Protein AF-0000000080281317 (afdb_homodimer)

Radius of gyration: 22.44 Å; Cα contacts (8 Å, |Δi|>4): 830; chains: 2; bounding box: 57×57×44 Å

Sequence (464 aa):
MNGKIGGVALVLAPLVWFAGLLSRHLVLKDFTPEQVAWFDEQPFAAPGQLAAYAANPGFVTAAYSLFLLGAVLSFVAFLALAKLVAAKAPALAVWGLILLVFGLFARLYFAGVDLTAFRLVDTLGVDQATKIVMDGYVDLSYGFWRIPVTASVGQFAGGLVLAIGTYRAGIFGTGRALMFLWPCTMWVGVLKESDLFGVLGAGAACLVLVPLGVRILRNRPPSDRGRRPLSWMNGKIGGVALVLAPLVWFAGLLSRHLVLKDFTPEQVAWFDEQPFAAPGQLAAYAANPGFVTAAYSLFLLGAVLSFVAFLALAKLVAAKAPALAVWGLILLVFGLFARLYFAGVDLTAFRLVDTLGVDQATKIVMDGYVDLSYGFWRIPVTASVGQFAGGLVLAIGTYRAGIFGTGRALMFLWPCTMWVGVLKESDLFGVLGAGAACLVLVPLGVRILRNRPPSDRGRRPLSW

Nearest PDB structures (foldseek):
  6r1j-assembly1_D-2  TM=1.567E-01  e=3.941E+00  Aeromonas hydrophila J-1
  7n6g-assembly1_3Q  TM=1.881E-01  e=9.204E+00  Chlamydomonas reinhardtii
  7a0g-assembly1_FFF  TM=1.651E-01  e=8.802E+00  Serratia marcescens
  6r1j-assembly1_D-2  TM=1.567E-01  e=3.769E+00  Aeromonas hydrophila J-1
  7n6g-assembly1_3Q  TM=1.881E-01  e=8.418E+00  Chlamydomonas reinhardtii

Organism: Amycolatopsis orientalis (NCBI:txid31958)

Structure (mmCIF, N/CA/C/O backbone):
data_AF-0000000080281317-model_v1
#
loop_
_entity.id
_entity.type
_entity.pdbx_description
1 polymer 'Uncharacterized protein'
#
loop_
_atom_site.group_PDB
_atom_site.id
_atom_site.type_symbol
_atom_site.label_atom_id
_atom_site.label_alt_id
_atom_site.label_comp_id
_atom_site.label_asym_id
_atom_site.label_entity_id
_atom_site.label_seq_id
_atom_site.pdbx_PDB_ins_code
_atom_site.Cartn_x
_atom_site.Cartn_y
_atom_site.Cartn_z
_atom_site.occupancy
_atom_site.B_iso_or_equiv
_atom_site.auth_seq_id
_atom_site.auth_comp_id
_atom_site.auth_asym_id
_atom_site.auth_atom_id
_atom_site.pdbx_PDB_model_num
ATOM 1 N N . MET A 1 1 ? -2.494 21.391 2.473 1 60.72 1 MET A N 1
ATOM 2 C CA . MET A 1 1 ? -3.229 20.812 1.352 1 60.72 1 MET A CA 1
ATOM 3 C C . MET A 1 1 ? -4.367 21.734 0.916 1 60.72 1 MET A C 1
ATOM 5 O O . MET A 1 1 ? -5.051 22.328 1.755 1 60.72 1 MET A O 1
ATOM 9 N N . ASN A 1 2 ? -4.371 22 -0.434 1 70.81 2 ASN A N 1
ATOM 10 C CA . ASN A 1 2 ? -5.457 22.781 -1.007 1 70.81 2 ASN A CA 1
ATOM 11 C C . ASN A 1 2 ? -6.82 22.188 -0.66 1 70.81 2 ASN A C 1
ATOM 13 O O . ASN A 1 2 ? -7.02 20.984 -0.757 1 70.81 2 ASN A O 1
ATOM 17 N N . GLY A 1 3 ? -7.582 22.953 -0.035 1 79.38 3 GLY A N 1
ATOM 18 C CA . GLY A 1 3 ? -8.922 22.562 0.379 1 79.38 3 GLY A CA 1
ATOM 19 C C . GLY A 1 3 ? -9.719 21.891 -0.719 1 79.38 3 GLY A C 1
ATOM 20 O O . GLY A 1 3 ? -10.508 20.984 -0.447 1 79.38 3 GLY A O 1
ATOM 21 N N . LYS A 1 4 ? -9.391 22.156 -1.9 1 89 4 LYS A N 1
ATOM 22 C CA . LYS A 1 4 ? -10.141 21.578 -3.018 1 89 4 LYS A CA 1
ATOM 23 C C . LYS A 1 4 ? -9.781 20.109 -3.236 1 89 4 LYS A C 1
ATOM 25 O O . LYS A 1 4 ? -10.656 19.281 -3.445 1 89 4 LYS A O 1
ATOM 30 N N . ILE A 1 5 ? -8.539 19.781 -3.094 1 90.81 5 ILE A N 1
ATOM 31 C CA . ILE A 1 5 ? -8.094 18.406 -3.309 1 90.81 5 ILE A CA 1
ATOM 32 C C . ILE A 1 5 ? -8.625 17.516 -2.188 1 90.81 5 ILE A C 1
ATOM 34 O O . ILE A 1 5 ? -9.094 16.406 -2.441 1 90.81 5 ILE A O 1
ATOM 38 N N . GLY A 1 6 ? -8.492 18.047 -1.014 1 93.88 6 GLY A N 1
ATOM 39 C CA . GLY A 1 6 ? -9.023 17.297 0.117 1 93.88 6 GLY A CA 1
ATOM 40 C C . GLY A 1 6 ? -10.523 17.047 0.019 1 93.88 6 GLY A C 1
ATOM 41 O O . GLY A 1 6 ? -10.992 15.953 0.297 1 93.88 6 GLY A O 1
ATOM 42 N N . GLY A 1 7 ? -11.25 18.094 -0.382 1 95.31 7 GLY A N 1
ATOM 43 C CA . GLY A 1 7 ? -12.688 17.953 -0.551 1 95.31 7 GLY A CA 1
ATOM 44 C C . GLY A 1 7 ? -13.07 16.953 -1.624 1 95.31 7 GLY A C 1
ATOM 45 O O . GLY A 1 7 ? -13.969 16.141 -1.42 1 95.31 7 GLY A O 1
ATOM 46 N N . VAL A 1 8 ? -12.398 16.984 -2.73 1 96.69 8 VAL A N 1
ATOM 47 C CA . VAL A 1 8 ? -12.664 16.047 -3.83 1 96.69 8 VAL A CA 1
ATOM 48 C C . VAL A 1 8 ? -12.383 14.625 -3.381 1 96.69 8 VAL A C 1
ATOM 50 O O . VAL A 1 8 ? -13.156 13.711 -3.686 1 96.69 8 VAL A O 1
ATOM 53 N N . ALA A 1 9 ? -11.281 14.477 -2.705 1 97.69 9 ALA A N 1
ATOM 54 C CA . ALA A 1 9 ? -10.922 13.141 -2.24 1 97.69 9 ALA A CA 1
ATOM 55 C C . ALA A 1 9 ? -11.961 12.594 -1.264 1 97.69 9 ALA A C 1
ATOM 57 O O . ALA A 1 9 ? -12.289 11.406 -1.301 1 97.69 9 ALA A O 1
ATOM 58 N N . LEU A 1 10 ? -12.469 13.445 -0.411 1 97.81 10 LEU A N 1
ATOM 59 C CA . LEU A 1 10 ? -13.453 13.039 0.583 1 97.81 10 LEU A CA 1
ATOM 60 C C . LEU A 1 10 ? -14.766 12.648 -0.084 1 97.81 10 LEU A C 1
ATOM 62 O O . LEU A 1 10 ? -15.562 11.898 0.489 1 97.81 10 LEU A O 1
ATOM 66 N N . VAL A 1 11 ? -14.969 13.102 -1.251 1 98 11 VAL A N 1
ATOM 67 C CA . VAL A 1 11 ? -16.188 12.766 -1.989 1 98 11 VAL A CA 1
ATOM 68 C C . VAL A 1 11 ? -15.938 11.516 -2.84 1 98 11 VAL A C 1
ATOM 70 O O . VAL A 1 11 ? -16.672 10.539 -2.74 1 98 11 VAL A O 1
ATOM 73 N N . LEU A 1 12 ? -14.867 11.531 -3.572 1 98.44 12 LEU A N 1
ATOM 74 C CA . LEU A 1 12 ? -14.633 10.523 -4.602 1 98.44 12 LEU A CA 1
ATOM 75 C C . LEU A 1 12 ? -14.188 9.203 -3.979 1 98.44 12 LEU A C 1
ATOM 77 O O . LEU A 1 12 ? -14.602 8.133 -4.426 1 98.44 12 LEU A O 1
ATOM 81 N N . ALA A 1 13 ? -13.328 9.258 -2.975 1 98.38 13 ALA A N 1
ATOM 82 C CA . ALA A 1 13 ? -12.719 8.047 -2.43 1 98.38 13 ALA A CA 1
ATOM 83 C C . ALA A 1 13 ? -13.781 7.102 -1.878 1 98.38 13 ALA A C 1
ATOM 85 O O . ALA A 1 13 ? -13.844 5.934 -2.271 1 98.38 13 ALA A O 1
ATOM 86 N N . PRO A 1 14 ? -14.672 7.562 -0.938 1 98.12 14 PRO A N 1
ATOM 87 C CA . PRO A 1 14 ? -15.672 6.629 -0.409 1 98.12 14 PRO A CA 1
ATOM 88 C C . PRO A 1 14 ? -16.656 6.152 -1.473 1 98.12 14 PRO A C 1
ATOM 90 O O . PRO A 1 14 ? -17.125 5.012 -1.425 1 98.12 14 PRO A O 1
ATOM 93 N N . LEU A 1 15 ? -16.984 6.949 -2.475 1 98.44 15 LEU A N 1
ATOM 94 C CA . LEU A 1 15 ? -17.922 6.555 -3.523 1 98.44 15 LEU A CA 1
ATOM 95 C C . LEU A 1 15 ? -17.328 5.461 -4.398 1 98.44 15 LEU A C 1
ATOM 97 O O . LEU A 1 15 ? -18 4.473 -4.715 1 98.44 15 LEU A O 1
ATOM 101 N N . VAL A 1 16 ? -16.094 5.672 -4.773 1 98.25 16 VAL A N 1
ATOM 102 C CA . VAL A 1 16 ? -15.422 4.68 -5.605 1 98.25 16 VAL A CA 1
ATOM 103 C C . VAL A 1 16 ? -15.242 3.381 -4.82 1 98.25 16 VAL A C 1
ATOM 105 O O . VAL A 1 16 ? -15.438 2.291 -5.363 1 98.25 16 VAL A O 1
ATOM 108 N N . TRP A 1 17 ? -14.875 3.52 -3.584 1 97.25 17 TRP A N 1
ATOM 109 C CA . TRP A 1 17 ? -14.703 2.338 -2.746 1 97.25 17 TRP A CA 1
ATOM 110 C C . TRP A 1 17 ? -16.016 1.596 -2.568 1 97.25 17 TRP A C 1
ATOM 112 O O . TRP A 1 17 ? -16.062 0.364 -2.611 1 97.25 17 TRP A O 1
ATOM 122 N N . PHE A 1 18 ? -17.094 2.324 -2.383 1 97.94 18 PHE A N 1
ATOM 123 C CA . PHE A 1 18 ? -18.422 1.738 -2.268 1 97.94 18 PHE A CA 1
ATOM 124 C C . PHE A 1 18 ? -18.812 1.011 -3.551 1 97.94 18 PHE A C 1
ATOM 126 O O . PHE A 1 18 ? -19.312 -0.113 -3.504 1 97.94 18 PHE A O 1
ATOM 133 N N . ALA A 1 19 ? -18.594 1.621 -4.645 1 97.88 19 ALA A N 1
ATOM 134 C CA . ALA A 1 19 ? -18.891 0.998 -5.934 1 97.88 19 ALA A CA 1
ATOM 135 C C . ALA A 1 19 ? -18.094 -0.294 -6.109 1 97.88 19 ALA A C 1
ATOM 137 O O . ALA A 1 19 ? -18.609 -1.278 -6.645 1 97.88 19 ALA A O 1
ATOM 138 N N . GLY A 1 20 ? -16.812 -0.245 -5.676 1 97.31 20 GLY A N 1
ATOM 139 C CA . GLY A 1 20 ? -16 -1.443 -5.742 1 97.31 20 GLY A CA 1
ATOM 140 C C . GLY A 1 20 ? -16.531 -2.576 -4.883 1 97.31 20 GLY A C 1
ATOM 141 O O . GLY A 1 20 ? -16.656 -3.709 -5.352 1 97.31 20 GLY A O 1
ATOM 142 N N . LEU A 1 21 ? -16.875 -2.281 -3.668 1 96.75 21 LEU A N 1
ATOM 143 C CA . LEU A 1 21 ? -17.375 -3.295 -2.752 1 96.75 21 LEU A CA 1
ATOM 144 C C . LEU A 1 21 ? -18.719 -3.84 -3.234 1 96.75 21 LEU A C 1
ATOM 146 O O . LEU A 1 21 ? -18.984 -5.043 -3.131 1 96.75 21 LEU A O 1
ATOM 150 N N . LEU A 1 22 ? -19.547 -2.926 -3.719 1 96.56 22 LEU A N 1
ATOM 151 C CA . LEU A 1 22 ? -20.828 -3.352 -4.254 1 96.56 22 LEU A CA 1
ATOM 152 C C . LEU A 1 22 ? -20.641 -4.281 -5.449 1 96.56 22 LEU A C 1
ATOM 154 O O . LEU A 1 22 ? -21.297 -5.324 -5.535 1 96.56 22 LEU A O 1
ATOM 158 N N . SER A 1 23 ? -19.812 -3.889 -6.387 1 96.94 23 SER A N 1
ATOM 159 C CA . SER A 1 23 ? -19.531 -4.727 -7.551 1 96.94 23 SER A CA 1
ATOM 160 C C . SER A 1 23 ? -18.969 -6.082 -7.133 1 96.94 23 SER A C 1
ATOM 162 O O . SER A 1 23 ? -19.344 -7.113 -7.695 1 96.94 23 SER A O 1
ATOM 164 N N . ARG A 1 24 ? -18.094 -6.074 -6.152 1 95.75 24 ARG A N 1
ATOM 165 C CA . ARG A 1 24 ? -17.5 -7.32 -5.66 1 95.75 24 ARG A CA 1
ATOM 166 C C . ARG A 1 24 ? -18.578 -8.203 -5.016 1 95.75 24 ARG A C 1
ATOM 168 O O . ARG A 1 24 ? -18.5 -9.43 -5.102 1 95.75 24 ARG A O 1
ATOM 175 N N . HIS A 1 25 ? -19.5 -7.574 -4.352 1 94.31 25 HIS A N 1
ATOM 176 C CA . HIS A 1 25 ? -20.594 -8.32 -3.736 1 94.31 25 HIS A CA 1
ATOM 177 C C . HIS A 1 25 ? -21.453 -9 -4.793 1 94.31 25 HIS A C 1
ATOM 179 O O . HIS A 1 25 ? -22.031 -10.062 -4.543 1 94.31 25 HIS A O 1
ATOM 185 N N . LEU A 1 26 ? -21.469 -8.453 -5.945 1 94.5 26 LEU A N 1
ATOM 186 C CA . LEU A 1 26 ? -22.359 -8.914 -7.004 1 94.5 26 LEU A CA 1
ATOM 187 C C . LEU A 1 26 ? -21.641 -9.906 -7.918 1 94.5 26 LEU A C 1
ATOM 189 O O . LEU A 1 26 ? -22.219 -10.352 -8.914 1 94.5 26 LEU A O 1
ATOM 193 N N . VAL A 1 27 ? -20.469 -10.312 -7.59 1 93.06 27 VAL A N 1
ATOM 194 C CA . VAL A 1 27 ? -19.719 -11.133 -8.523 1 93.06 27 VAL A CA 1
ATOM 195 C C . VAL A 1 27 ? -20.328 -12.531 -8.602 1 93.06 27 VAL A C 1
ATOM 197 O O . VAL A 1 27 ? -20.141 -13.25 -9.586 1 93.06 27 VAL A O 1
ATOM 200 N N . LEU A 1 28 ? -21.109 -12.922 -7.594 1 90.25 28 LEU A N 1
ATOM 201 C CA . LEU A 1 28 ? -21.703 -14.258 -7.586 1 90.25 28 LEU A CA 1
ATOM 202 C C . LEU A 1 28 ? -23.156 -14.211 -8.062 1 90.25 28 LEU A C 1
ATOM 204 O O . LEU A 1 28 ? -23.891 -15.188 -7.91 1 90.25 28 LEU A O 1
ATOM 208 N N . LYS A 1 29 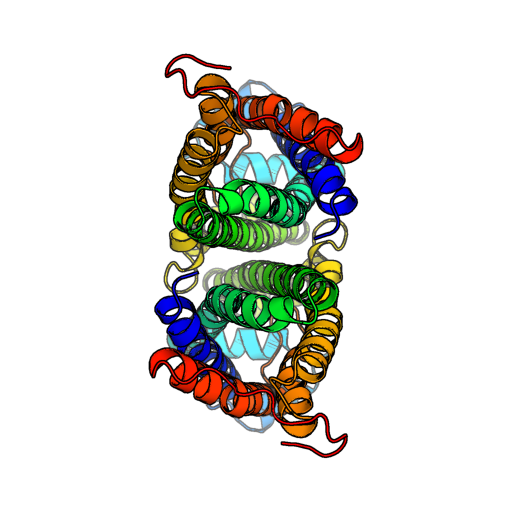? -23.547 -13.148 -8.656 1 88.69 29 LYS A N 1
ATOM 209 C CA . LYS A 1 29 ? -24.938 -12.93 -9.023 1 88.69 29 LYS A CA 1
ATOM 210 C C . LYS A 1 29 ? -25.406 -13.945 -10.055 1 88.69 29 LYS A C 1
ATOM 212 O O . LYS A 1 29 ? -26.594 -14.281 -10.117 1 88.69 29 LYS A O 1
ATOM 217 N N . ASP A 1 30 ? -24.469 -14.484 -10.875 1 88.31 30 ASP A N 1
ATOM 218 C CA . ASP A 1 30 ? -24.844 -15.359 -11.984 1 88.31 30 ASP A CA 1
ATOM 219 C C . ASP A 1 30 ? -24.797 -16.828 -11.555 1 88.31 30 ASP A C 1
ATOM 221 O O . ASP A 1 30 ? -25.109 -17.719 -12.352 1 88.31 30 ASP A O 1
ATOM 225 N N . PHE A 1 31 ? -24.484 -17.109 -10.328 1 91.94 31 PHE A N 1
ATOM 226 C CA . PHE A 1 31 ? -24.438 -18.469 -9.82 1 91.94 31 PHE A CA 1
ATOM 227 C C . PHE A 1 31 ? -25.75 -18.859 -9.164 1 91.94 31 PHE A C 1
ATOM 229 O O . PHE A 1 31 ? -26.484 -17.984 -8.672 1 91.94 31 PHE A O 1
ATOM 236 N N . THR A 1 32 ? -26.125 -20.141 -9.203 1 92.38 32 THR A N 1
ATOM 237 C CA . THR A 1 32 ? -27.344 -20.625 -8.578 1 92.38 32 THR A CA 1
ATOM 238 C C . THR A 1 32 ? -27.234 -20.562 -7.059 1 92.38 32 THR A C 1
ATOM 240 O O . THR A 1 32 ? -26.141 -20.547 -6.504 1 92.38 32 THR A O 1
ATOM 243 N N . PRO A 1 33 ? -28.344 -20.484 -6.395 1 91.94 33 PRO A N 1
ATOM 244 C CA . PRO A 1 33 ? -28.312 -20.453 -4.93 1 91.94 33 PRO A CA 1
ATOM 245 C C . PRO A 1 33 ? -27.609 -21.656 -4.32 1 91.94 33 PRO A C 1
ATOM 247 O O . PRO A 1 33 ? -26.969 -21.547 -3.271 1 91.94 33 PRO A O 1
ATOM 250 N N . GLU A 1 34 ? -27.719 -22.75 -5 1 90.69 34 GLU A N 1
ATOM 251 C CA . GLU A 1 34 ? -27.047 -23.953 -4.52 1 90.69 34 GLU A CA 1
ATOM 252 C C . GLU A 1 34 ? -25.531 -23.828 -4.605 1 90.69 34 GLU A C 1
ATOM 254 O O . GLU A 1 34 ? -24.812 -24.234 -3.689 1 90.69 34 GLU A O 1
ATOM 259 N N . GLN A 1 35 ? -25.094 -23.266 -5.625 1 90.44 35 GLN A N 1
ATOM 260 C CA . GLN A 1 35 ? -23.672 -23.047 -5.809 1 90.44 35 GLN A CA 1
ATOM 261 C C . GLN A 1 35 ? -23.125 -22.047 -4.797 1 90.44 35 GLN A C 1
ATOM 263 O O . GLN A 1 35 ? -22.062 -22.266 -4.211 1 90.44 35 GLN A O 1
ATOM 268 N N . VAL A 1 36 ? -23.844 -21.016 -4.656 1 89.62 36 VAL A N 1
ATOM 269 C CA . VAL A 1 36 ? -23.438 -19.984 -3.707 1 89.62 36 VAL A CA 1
ATOM 270 C C . VAL A 1 36 ? -23.406 -20.562 -2.295 1 89.62 36 VAL A C 1
ATOM 272 O O . VAL A 1 36 ? -22.5 -20.266 -1.518 1 89.62 36 VAL A O 1
ATOM 275 N N . ALA A 1 37 ? -24.359 -21.375 -1.956 1 88.44 37 ALA A N 1
ATOM 276 C CA . ALA A 1 37 ? -24.391 -22.047 -0.657 1 88.44 37 ALA A CA 1
ATOM 277 C C . ALA A 1 37 ? -23.156 -22.938 -0.471 1 88.44 37 ALA A C 1
ATOM 279 O O . ALA A 1 37 ? -22.609 -23.031 0.631 1 88.44 37 ALA A O 1
ATOM 280 N N . TRP A 1 38 ? -22.859 -23.578 -1.517 1 88.19 38 TRP A N 1
ATOM 281 C CA . TRP A 1 38 ? -21.672 -24.422 -1.469 1 88.19 38 TRP A CA 1
ATOM 282 C C . TRP A 1 38 ? -20.406 -23.594 -1.218 1 88.19 38 TRP A C 1
ATOM 284 O O . TRP A 1 38 ? -19.547 -23.984 -0.438 1 88.19 38 TRP A O 1
ATOM 294 N N . PHE A 1 39 ? -20.297 -22.5 -1.896 1 87.56 39 PHE A N 1
ATOM 295 C CA . PHE A 1 39 ? -19.172 -21.609 -1.692 1 87.56 39 PHE A CA 1
ATOM 296 C C . PHE A 1 39 ? -19.094 -21.141 -0.245 1 87.56 39 PHE A C 1
ATOM 298 O O . PHE A 1 39 ? -18.016 -21.047 0.336 1 87.56 39 PHE A O 1
ATOM 305 N N . ASP A 1 40 ? -20.234 -20.875 0.345 1 85 40 ASP A N 1
ATOM 306 C CA . ASP A 1 40 ? -20.312 -20.344 1.702 1 85 40 ASP A CA 1
ATOM 307 C C . ASP A 1 40 ? -19.891 -21.391 2.729 1 85 40 ASP A C 1
ATOM 309 O O . ASP A 1 40 ? -19.516 -21.047 3.85 1 85 40 ASP A O 1
ATOM 313 N N . GLU A 1 41 ? -19.953 -22.625 2.377 1 84.5 41 GLU A N 1
ATOM 314 C CA . GLU A 1 41 ? -19.594 -23.703 3.283 1 84.5 41 GLU A CA 1
ATOM 315 C C . GLU A 1 41 ? -18.094 -23.953 3.281 1 84.5 41 GLU A C 1
ATOM 317 O O . GLU A 1 41 ? -17.562 -24.641 4.164 1 84.5 41 GLU A O 1
ATOM 322 N N . GLN A 1 42 ? -17.453 -23.344 2.352 1 83.94 42 GLN A N 1
ATOM 323 C CA . GLN A 1 42 ? -16 -23.516 2.287 1 83.94 42 GLN A CA 1
ATOM 324 C C . GLN A 1 42 ? -15.305 -22.688 3.373 1 83.94 42 GLN A C 1
ATOM 326 O O . GLN A 1 42 ? -15.828 -21.672 3.82 1 83.94 42 GLN A O 1
ATOM 331 N N . PRO A 1 43 ? -14.195 -23.156 3.848 1 78.69 43 PRO A N 1
ATOM 332 C CA . PRO A 1 43 ? -13.484 -22.469 4.934 1 78.69 43 PRO A CA 1
ATOM 333 C C . PRO A 1 43 ? -13.07 -21.047 4.555 1 78.69 43 PRO A C 1
ATOM 335 O O . PRO A 1 43 ? -12.938 -20.188 5.43 1 78.69 43 PRO A O 1
ATOM 338 N N . PHE A 1 44 ? -12.844 -20.891 3.311 1 83.94 44 PHE A N 1
ATOM 339 C CA . PHE A 1 44 ? -12.469 -19.562 2.836 1 83.94 44 PHE A CA 1
ATOM 340 C C . PHE A 1 44 ? -13.281 -19.172 1.604 1 83.94 44 PHE A C 1
ATOM 342 O O . PHE A 1 44 ? -13.852 -20.047 0.936 1 83.94 44 PHE A O 1
ATOM 349 N N . ALA A 1 45 ? -13.266 -17.891 1.345 1 84.94 45 ALA A N 1
ATOM 350 C CA . ALA A 1 45 ? -14.07 -17.359 0.245 1 84.94 45 ALA A CA 1
ATOM 351 C C . ALA A 1 45 ? -13.367 -17.562 -1.095 1 84.94 45 ALA A C 1
ATOM 353 O O . ALA A 1 45 ? -13.945 -17.281 -2.15 1 84.94 45 ALA A O 1
ATOM 354 N N . ALA A 1 46 ? -12.203 -18.125 -1.094 1 87.5 46 ALA A N 1
ATOM 355 C CA . ALA A 1 46 ? -11.344 -18.188 -2.275 1 87.5 46 ALA A CA 1
ATOM 356 C C . ALA A 1 46 ? -12.008 -19 -3.391 1 87.5 46 ALA A C 1
ATOM 358 O O . ALA A 1 46 ? -12.039 -18.562 -4.543 1 87.5 46 ALA A O 1
ATOM 359 N N . PRO A 1 47 ? -12.664 -20.125 -3.113 1 90.12 47 PRO A N 1
ATOM 360 C CA . PRO A 1 47 ? -13.281 -20.891 -4.199 1 90.12 47 PRO A CA 1
ATOM 361 C C . PRO A 1 47 ? -14.383 -20.125 -4.922 1 90.12 47 PRO A C 1
ATOM 363 O O . PRO A 1 47 ? -14.453 -20.141 -6.152 1 90.12 47 PRO A O 1
ATOM 366 N N . GLY A 1 48 ? -15.188 -19.453 -4.184 1 91.69 48 GLY A N 1
ATOM 367 C CA . GLY A 1 48 ? -16.25 -18.656 -4.785 1 91.69 48 GLY A CA 1
ATOM 368 C C . GLY A 1 48 ? -15.727 -17.5 -5.629 1 91.69 48 GLY A C 1
ATOM 369 O O . GLY A 1 48 ? -16.25 -17.25 -6.719 1 91.69 48 GLY A O 1
ATOM 370 N N . GLN A 1 49 ? -14.711 -16.828 -5.152 1 93.62 49 GLN A N 1
ATOM 371 C CA . GLN A 1 49 ? -14.148 -15.695 -5.875 1 93.62 49 GLN A CA 1
ATOM 372 C C . GLN A 1 49 ? -13.445 -16.141 -7.148 1 93.62 49 GLN A C 1
ATOM 374 O O . GLN A 1 49 ? -13.523 -15.484 -8.188 1 93.62 49 GLN A O 1
ATOM 379 N N . LEU A 1 50 ? -12.758 -17.25 -7.082 1 95.25 50 LEU A N 1
ATOM 380 C CA . LEU A 1 50 ? -12.055 -17.766 -8.25 1 95.25 50 LEU A CA 1
ATOM 381 C C . LEU A 1 50 ? -13.039 -18.297 -9.281 1 95.25 50 LEU A C 1
ATOM 383 O O . LEU A 1 50 ? -12.828 -18.125 -10.492 1 95.25 50 LEU A O 1
ATOM 387 N N . ALA A 1 51 ? -14.117 -18.938 -8.844 1 95.19 51 ALA A N 1
ATOM 388 C CA . ALA A 1 51 ? -15.164 -19.391 -9.758 1 95.19 51 ALA A CA 1
ATOM 389 C C . ALA A 1 51 ? -15.828 -18.203 -10.461 1 95.19 51 ALA A C 1
ATOM 391 O O . ALA A 1 51 ? -16.141 -18.281 -11.648 1 95.19 51 ALA A O 1
ATOM 392 N N . ALA A 1 52 ? -16.078 -17.172 -9.688 1 95.12 52 ALA A N 1
ATOM 393 C CA . ALA A 1 52 ? -16.656 -15.969 -10.266 1 95.12 52 ALA A CA 1
ATOM 394 C C . ALA A 1 52 ? -15.766 -15.391 -11.359 1 95.12 52 ALA A C 1
ATOM 396 O O . ALA A 1 52 ? -16.25 -14.953 -12.398 1 95.12 52 ALA A O 1
ATOM 397 N N . TYR A 1 53 ? -14.477 -15.391 -11.086 1 95.62 53 TYR A N 1
ATOM 398 C CA . TYR A 1 53 ? -13.539 -14.883 -12.078 1 95.62 53 TYR A CA 1
ATOM 399 C C . TYR A 1 53 ? -13.547 -15.75 -13.328 1 95.62 53 TYR A C 1
ATOM 401 O O . TYR A 1 53 ? -13.5 -15.242 -14.453 1 95.62 53 TYR A O 1
ATOM 409 N N . ALA A 1 54 ? -13.602 -17 -13.148 1 95.75 54 ALA A N 1
ATOM 410 C CA . ALA A 1 54 ? -13.641 -17.906 -14.289 1 95.75 54 ALA A CA 1
ATOM 411 C C . ALA A 1 54 ? -14.891 -17.672 -15.141 1 95.75 54 ALA A C 1
ATOM 413 O O . ALA A 1 54 ? -14.828 -17.766 -16.375 1 95.75 54 ALA A O 1
ATOM 414 N N . ALA A 1 55 ? -15.961 -17.391 -14.492 1 94.81 55 ALA A N 1
ATOM 415 C CA . ALA A 1 55 ? -17.25 -17.219 -15.18 1 94.81 55 ALA A CA 1
ATOM 416 C C . ALA A 1 55 ? -17.297 -15.867 -15.898 1 94.81 55 ALA A C 1
ATOM 418 O O . ALA A 1 55 ? -17.828 -15.773 -17.016 1 94.81 55 ALA A O 1
ATOM 419 N N . ASN A 1 56 ? -16.828 -14.789 -15.281 1 95.75 56 ASN A N 1
ATOM 420 C CA . ASN A 1 56 ? -16.859 -13.438 -15.836 1 95.75 56 ASN A CA 1
ATOM 421 C C . ASN A 1 56 ? -15.625 -12.641 -15.461 1 95.75 56 ASN A C 1
ATOM 423 O O . ASN A 1 56 ? -15.695 -11.719 -14.648 1 95.75 56 ASN A O 1
ATOM 427 N N . PRO A 1 57 ? -14.5 -12.93 -16.109 1 94.69 57 PRO A N 1
ATOM 428 C CA . PRO A 1 57 ? -13.234 -12.281 -15.75 1 94.69 57 PRO A CA 1
ATOM 429 C C . PRO A 1 57 ? -13.297 -10.758 -15.867 1 94.69 57 PRO A C 1
ATOM 431 O O . PRO A 1 57 ? -12.695 -10.055 -15.055 1 94.69 57 PRO A O 1
ATOM 434 N N . GLY A 1 58 ? -14.008 -10.273 -16.875 1 94.75 58 GLY A N 1
ATOM 435 C CA . GLY A 1 58 ? -14.109 -8.836 -17.062 1 94.75 58 GLY A CA 1
ATOM 436 C C . GLY A 1 58 ? -14.766 -8.125 -15.898 1 94.75 58 GLY A C 1
ATOM 437 O O . GLY A 1 58 ? -14.234 -7.137 -15.391 1 94.75 58 GLY A O 1
ATOM 438 N N . PHE A 1 59 ? -15.922 -8.625 -15.477 1 96.19 59 PHE A N 1
ATOM 439 C CA . PHE A 1 59 ? -16.672 -8.008 -14.391 1 96.19 59 PHE A CA 1
ATOM 440 C C . PHE A 1 59 ? -15.891 -8.094 -13.078 1 96.19 59 PHE A C 1
ATOM 442 O O . PHE A 1 59 ? -15.812 -7.121 -12.328 1 96.19 59 PHE A O 1
ATOM 449 N N . VAL A 1 60 ? -15.312 -9.273 -12.805 1 95.75 60 VAL A N 1
ATOM 450 C CA . VAL A 1 60 ? -14.562 -9.461 -11.57 1 95.75 60 VAL A CA 1
ATOM 451 C C . VAL A 1 60 ? -13.352 -8.539 -11.555 1 95.75 60 VAL A C 1
ATOM 453 O O . VAL A 1 60 ? -13.062 -7.891 -10.539 1 95.75 60 VAL A O 1
ATOM 456 N N . THR A 1 61 ? -12.664 -8.445 -12.672 1 95.25 61 THR A N 1
ATOM 457 C CA . THR A 1 61 ? -11.516 -7.551 -12.766 1 95.25 61 THR A CA 1
ATOM 458 C C . THR A 1 61 ? -11.93 -6.102 -12.539 1 95.25 61 THR A C 1
ATOM 460 O O . THR A 1 61 ? -11.242 -5.355 -11.836 1 95.25 61 THR A O 1
ATOM 463 N N . ALA A 1 62 ? -13.008 -5.699 -13.102 1 96.38 62 ALA A N 1
ATOM 464 C CA . ALA A 1 62 ? -13.508 -4.344 -12.906 1 96.38 62 ALA A CA 1
ATOM 465 C C . ALA A 1 62 ? -13.852 -4.094 -11.438 1 96.38 62 ALA A C 1
ATOM 467 O O . ALA A 1 62 ? -13.539 -3.031 -10.891 1 96.38 62 ALA A O 1
ATOM 468 N N . ALA A 1 63 ? -14.492 -5.051 -10.828 1 96.69 63 ALA A N 1
ATOM 469 C CA . ALA A 1 63 ? -14.898 -4.926 -9.43 1 96.69 63 ALA A CA 1
ATOM 470 C C . ALA A 1 63 ? -13.688 -4.762 -8.516 1 96.69 63 ALA A C 1
ATOM 472 O O . ALA A 1 63 ? -13.656 -3.857 -7.676 1 96.69 63 ALA A O 1
ATOM 473 N N . TYR A 1 64 ? -12.68 -5.625 -8.719 1 96.56 64 TYR A N 1
ATOM 474 C CA . TYR A 1 64 ? -11.477 -5.57 -7.891 1 96.56 64 TYR A CA 1
ATOM 475 C C . TYR A 1 64 ? -10.672 -4.312 -8.188 1 96.56 64 TYR A C 1
ATOM 477 O O . TYR A 1 64 ? -10.031 -3.75 -7.297 1 96.56 64 TYR A O 1
ATOM 485 N N . SER A 1 65 ? -10.727 -3.84 -9.477 1 97 65 SER A N 1
ATOM 486 C CA . SER A 1 65 ? -10.023 -2.619 -9.844 1 97 65 SER A CA 1
ATOM 487 C C . SER A 1 65 ? -10.648 -1.396 -9.18 1 97 65 SER A C 1
ATOM 489 O O . SER A 1 65 ? -9.93 -0.522 -8.688 1 97 65 SER A O 1
ATOM 491 N N . LEU A 1 66 ? -11.93 -1.353 -9.172 1 96.75 66 LEU A N 1
ATOM 492 C CA . LEU A 1 66 ? -12.625 -0.249 -8.523 1 96.75 66 LEU A CA 1
ATOM 493 C C . LEU A 1 66 ? -12.352 -0.24 -7.023 1 96.75 66 LEU A C 1
ATOM 495 O O . LEU A 1 66 ? -12.133 0.821 -6.434 1 96.75 66 LEU A O 1
ATOM 499 N N . PHE A 1 67 ? -12.398 -1.397 -6.457 1 96.88 67 PHE A N 1
ATOM 500 C CA . PHE A 1 67 ? -12.102 -1.549 -5.039 1 96.88 67 PHE A CA 1
ATOM 501 C C . PHE A 1 67 ? -10.695 -1.049 -4.723 1 96.88 67 PHE A C 1
ATOM 503 O O . PHE A 1 67 ? -10.5 -0.311 -3.756 1 96.88 67 PHE A O 1
ATOM 510 N N . LEU A 1 68 ? -9.766 -1.436 -5.543 1 96.88 68 LEU A N 1
ATOM 511 C CA . LEU A 1 68 ? -8.375 -1.035 -5.371 1 96.88 68 LEU A CA 1
ATOM 512 C C . LEU A 1 68 ? -8.211 0.47 -5.559 1 96.88 68 LEU A C 1
ATOM 514 O O . LEU A 1 68 ? -7.496 1.122 -4.797 1 96.88 68 LEU A O 1
ATOM 518 N N . LEU A 1 69 ? -8.844 1.027 -6.562 1 97.31 69 LEU A N 1
ATOM 519 C CA . LEU A 1 69 ? -8.797 2.465 -6.805 1 97.31 69 LEU A CA 1
ATOM 520 C C . LEU A 1 69 ? -9.359 3.234 -5.613 1 97.31 69 LEU A C 1
ATOM 522 O O . LEU A 1 69 ? -8.805 4.266 -5.219 1 97.31 69 LEU A O 1
ATOM 526 N N . GLY A 1 70 ? -10.438 2.734 -5.102 1 97.44 70 GLY A N 1
ATOM 527 C CA . GLY A 1 70 ? -11 3.342 -3.906 1 97.44 70 GLY A CA 1
ATOM 528 C C . GLY A 1 70 ? -10.039 3.348 -2.73 1 97.44 70 GLY A C 1
ATOM 529 O O . GLY A 1 70 ? -9.961 4.332 -1.992 1 97.44 70 GLY A O 1
ATOM 530 N N . ALA A 1 71 ? -9.336 2.256 -2.549 1 96.5 71 ALA A N 1
ATOM 531 C CA . ALA A 1 71 ? -8.344 2.164 -1.477 1 96.5 71 ALA A CA 1
ATOM 532 C C . ALA A 1 71 ? -7.234 3.191 -1.666 1 96.5 71 ALA A C 1
ATOM 534 O O . ALA A 1 71 ? -6.836 3.869 -0.715 1 96.5 71 ALA A O 1
ATOM 535 N N . VAL A 1 72 ? -6.742 3.354 -2.877 1 97.44 72 VAL A N 1
ATOM 536 C CA . VAL A 1 72 ? -5.668 4.285 -3.195 1 97.44 72 VAL A CA 1
ATOM 537 C C . VAL A 1 72 ? -6.133 5.719 -2.943 1 97.44 72 VAL A C 1
ATOM 539 O O . VAL A 1 72 ? -5.426 6.504 -2.309 1 97.44 72 VAL A O 1
ATOM 542 N N . LEU A 1 73 ? -7.336 6.035 -3.354 1 97.44 73 LEU A N 1
ATOM 543 C CA . LEU A 1 73 ? -7.887 7.379 -3.186 1 97.44 73 LEU A CA 1
ATOM 544 C C . LEU A 1 73 ? -8.172 7.668 -1.715 1 97.44 73 LEU A C 1
ATOM 546 O O . LEU A 1 73 ? -8.148 8.82 -1.29 1 97.44 73 LEU A O 1
ATOM 550 N N . SER A 1 74 ? -8.43 6.594 -1.001 1 98 74 SER A N 1
ATOM 551 C CA . SER A 1 74 ? -8.766 6.754 0.41 1 98 74 SER A CA 1
ATOM 552 C C . SER A 1 74 ? -7.613 7.383 1.187 1 98 74 SER A C 1
ATOM 554 O O . SER A 1 74 ? -7.836 8.07 2.188 1 98 74 SER A O 1
ATOM 556 N N . PHE A 1 75 ? -6.434 7.203 0.758 1 98.25 75 PHE A N 1
ATOM 557 C CA . PHE A 1 75 ? -5.301 7.824 1.438 1 98.25 75 PHE A CA 1
ATOM 558 C C . PHE A 1 75 ? -5.441 9.344 1.449 1 98.25 75 PHE A C 1
ATOM 560 O O . PHE A 1 75 ? -5.281 9.977 2.492 1 98.25 75 PHE A O 1
ATOM 567 N N . VAL A 1 76 ? -5.75 9.891 0.282 1 97.81 76 VAL A N 1
ATOM 568 C CA . VAL A 1 76 ? -5.871 11.344 0.174 1 97.81 76 VAL A CA 1
ATOM 569 C C . VAL A 1 76 ? -7.035 11.828 1.036 1 97.81 76 VAL A C 1
ATOM 571 O O . VAL A 1 76 ? -6.949 12.883 1.668 1 97.81 76 VAL A O 1
ATOM 574 N N . ALA A 1 77 ? -8.055 11.055 1.06 1 98.06 77 ALA A N 1
ATOM 575 C CA . ALA A 1 77 ? -9.195 11.391 1.901 1 98.06 77 ALA A CA 1
ATOM 576 C C . ALA A 1 77 ? -8.82 11.359 3.379 1 98.06 77 ALA A C 1
ATOM 578 O O . ALA A 1 77 ? -9.195 12.25 4.145 1 98.06 77 ALA A O 1
ATOM 579 N N . PHE A 1 78 ? -8.102 10.305 3.803 1 97.94 78 PHE A N 1
ATOM 580 C CA . PHE A 1 78 ? -7.664 10.188 5.188 1 97.94 78 PHE A CA 1
ATOM 581 C C . PHE A 1 78 ? -6.723 11.328 5.559 1 97.94 78 PHE A C 1
ATOM 583 O O . PHE A 1 78 ? -6.766 11.836 6.68 1 97.94 78 PHE A O 1
ATOM 590 N N . LEU A 1 79 ? -5.891 11.672 4.582 1 96.81 79 LEU A N 1
ATOM 591 C CA . LEU A 1 79 ? -4.984 12.789 4.801 1 96.81 79 LEU A CA 1
ATOM 592 C C . LEU A 1 79 ? -5.762 14.086 5.031 1 96.81 79 LEU A C 1
ATOM 594 O O . LEU A 1 79 ? -5.43 14.859 5.93 1 96.81 79 LEU A O 1
ATOM 598 N N . ALA A 1 80 ? -6.75 14.32 4.246 1 96.25 80 ALA A N 1
ATOM 599 C CA . ALA A 1 80 ? -7.59 15.508 4.383 1 96.25 80 ALA A CA 1
ATOM 600 C C . ALA A 1 80 ? -8.305 15.516 5.73 1 96.25 80 ALA A C 1
ATOM 602 O O . ALA A 1 80 ? -8.352 16.547 6.406 1 96.25 80 ALA A O 1
ATOM 603 N N . LEU A 1 81 ? -8.836 14.398 6.066 1 96.62 81 LEU A N 1
ATOM 604 C CA . LEU A 1 81 ? -9.547 14.289 7.332 1 96.62 81 LEU A CA 1
ATOM 605 C C . LEU A 1 81 ? -8.602 14.508 8.508 1 96.62 81 LEU A C 1
ATOM 607 O O . LEU A 1 81 ? -8.945 15.195 9.469 1 96.62 81 LEU A O 1
ATOM 611 N N . ALA A 1 82 ? -7.469 13.852 8.438 1 96.69 82 ALA A N 1
ATOM 612 C CA . ALA A 1 82 ? -6.473 13.992 9.492 1 96.69 82 ALA A CA 1
ATOM 613 C C . ALA A 1 82 ? -6.055 15.453 9.664 1 96.69 82 ALA A C 1
ATOM 615 O O . ALA A 1 82 ? -5.832 15.914 10.781 1 96.69 82 ALA A O 1
ATOM 616 N N . LYS A 1 83 ? -5.93 16.125 8.539 1 94.62 83 LYS A N 1
ATOM 617 C CA . LYS A 1 83 ? -5.566 17.547 8.594 1 94.62 83 LYS A CA 1
ATOM 618 C C . LYS A 1 83 ? -6.617 18.344 9.359 1 94.62 83 LYS A C 1
ATOM 620 O O . LYS A 1 83 ? -6.277 19.219 10.148 1 94.62 83 LYS A O 1
ATOM 625 N N . LEU A 1 84 ? -7.848 18.078 9.117 1 93.81 84 LEU A N 1
ATOM 626 C CA . LEU A 1 84 ? -8.938 18.75 9.812 1 93.81 84 LEU A CA 1
ATOM 627 C C . LEU A 1 84 ? -8.891 18.453 11.312 1 93.81 84 LEU A C 1
ATOM 629 O O . LEU A 1 84 ? -9.047 19.344 12.133 1 93.81 84 LEU A O 1
ATOM 633 N N . VAL A 1 85 ? -8.68 17.234 11.609 1 95.88 85 VAL A N 1
ATOM 634 C CA . VAL A 1 85 ? -8.68 16.766 12.992 1 95.88 85 VAL A CA 1
ATOM 635 C C . VAL A 1 85 ? -7.473 17.359 13.727 1 95.88 85 VAL A C 1
ATOM 637 O O . VAL A 1 85 ? -7.551 17.656 14.922 1 95.88 85 VAL A O 1
ATOM 640 N N . ALA A 1 86 ? -6.371 17.531 13.023 1 94.62 86 ALA A N 1
ATOM 641 C CA . ALA A 1 86 ? -5.102 17.938 13.609 1 94.62 86 ALA A CA 1
ATOM 642 C C . ALA A 1 86 ? -5.211 19.328 14.234 1 94.62 86 ALA A C 1
ATOM 644 O O . ALA A 1 86 ? -4.422 19.688 15.117 1 94.62 86 ALA A O 1
ATOM 645 N N . ALA A 1 87 ? -6.164 20.141 13.828 1 91.88 87 ALA A N 1
ATOM 646 C CA . ALA A 1 87 ? -6.348 21.484 14.367 1 91.88 87 ALA A CA 1
ATOM 647 C C . ALA A 1 87 ? -6.637 21.438 15.867 1 91.88 87 ALA A C 1
ATOM 649 O O . ALA A 1 87 ? -6.207 22.328 16.609 1 91.88 87 ALA A O 1
ATOM 650 N N . LYS A 1 88 ? -7.301 20.391 16.328 1 94.06 88 LYS A N 1
ATOM 651 C CA . LYS A 1 88 ? -7.695 20.312 17.734 1 94.06 88 LYS A CA 1
ATOM 652 C C . LYS A 1 88 ? -7.098 19.094 18.406 1 94.06 88 LYS A C 1
ATOM 654 O O . LYS A 1 88 ? -6.891 19.078 19.625 1 94.06 88 LYS A O 1
ATOM 659 N N . ALA A 1 89 ? -6.902 18.109 17.641 1 95.81 89 ALA A N 1
ATOM 660 C CA . ALA A 1 89 ? -6.371 16.859 18.172 1 95.81 89 ALA A CA 1
ATOM 661 C C . ALA A 1 89 ? -5.242 16.328 17.297 1 95.81 89 ALA A C 1
ATOM 663 O O . ALA A 1 89 ? -5.371 15.266 16.672 1 95.81 89 ALA A O 1
ATOM 664 N N . PRO A 1 90 ? -4.121 16.922 17.375 1 94.94 90 PRO A N 1
ATOM 665 C CA . PRO A 1 90 ? -3.039 16.609 16.453 1 94.94 90 PRO A CA 1
ATOM 666 C C . PRO A 1 90 ? -2.496 15.188 16.625 1 94.94 90 PRO A C 1
ATOM 668 O O . PRO A 1 90 ? -2.193 14.508 15.641 1 94.94 90 PRO A O 1
ATOM 671 N N . ALA A 1 91 ? -2.373 14.719 17.859 1 95.38 91 ALA A N 1
ATOM 672 C CA . ALA A 1 91 ? -1.834 13.383 18.109 1 95.38 91 ALA A CA 1
ATOM 673 C C . ALA A 1 91 ? -2.75 12.312 17.531 1 95.38 91 ALA A C 1
ATOM 675 O O . ALA A 1 91 ? -2.285 11.375 16.859 1 95.38 91 ALA A O 1
ATOM 676 N N . LEU A 1 92 ? -4.055 12.453 17.734 1 97.06 92 LEU A N 1
ATOM 677 C CA . LEU A 1 92 ? -5.016 11.492 17.219 1 97.06 92 LEU A CA 1
ATOM 678 C C . LEU A 1 92 ? -5.039 11.508 15.695 1 97.06 92 LEU A C 1
ATOM 680 O O . LEU A 1 92 ? -5.203 10.469 15.062 1 97.06 92 LEU A O 1
ATOM 684 N N . ALA A 1 93 ? -4.855 12.688 15.141 1 97 93 ALA A N 1
ATOM 685 C CA . ALA A 1 93 ? -4.84 12.836 13.688 1 97 93 ALA A CA 1
ATOM 686 C C . ALA A 1 93 ? -3.668 12.078 13.07 1 97 93 ALA A C 1
ATOM 688 O O . ALA A 1 93 ? -3.852 11.297 12.141 1 97 93 ALA A O 1
ATOM 689 N N . VAL A 1 94 ? -2.502 12.234 13.641 1 95.94 94 VAL A N 1
ATOM 690 C CA . VAL A 1 94 ? -1.291 11.656 13.062 1 95.94 94 VAL A CA 1
ATOM 691 C C . VAL A 1 94 ? -1.305 10.141 13.25 1 95.94 94 VAL A C 1
ATOM 693 O O . VAL A 1 94 ? -1.033 9.391 12.305 1 95.94 94 VAL A O 1
ATOM 696 N N . TRP A 1 95 ? -1.664 9.688 14.43 1 96.44 95 TRP A N 1
ATOM 697 C CA . TRP A 1 95 ? -1.689 8.25 14.695 1 96.44 95 TRP A CA 1
ATOM 698 C C . TRP A 1 95 ? -2.789 7.566 13.891 1 96.44 95 TRP A C 1
ATOM 700 O O . TRP A 1 95 ? -2.596 6.465 13.375 1 96.44 95 TRP A O 1
ATOM 710 N N . GLY A 1 96 ? -3.92 8.211 13.875 1 97.88 96 GLY A N 1
ATOM 711 C CA . GLY A 1 96 ? -4.988 7.668 13.047 1 97.88 96 GLY A CA 1
ATOM 712 C C . GLY A 1 96 ? -4.594 7.516 11.586 1 97.88 96 GLY A C 1
ATOM 713 O O . GLY A 1 96 ? -4.852 6.48 10.977 1 97.88 96 GLY A O 1
ATOM 714 N N . LEU A 1 97 ? -3.928 8.547 11.07 1 97.62 97 LEU A N 1
ATOM 715 C CA . LEU A 1 97 ? -3.504 8.516 9.672 1 97.62 97 LEU A CA 1
ATOM 716 C C . LEU A 1 97 ? -2.482 7.41 9.438 1 97.62 97 LEU A C 1
ATOM 718 O O . LEU A 1 97 ? -2.617 6.629 8.492 1 97.62 97 LEU A O 1
ATOM 722 N N . ILE A 1 98 ? -1.47 7.312 10.297 1 97.62 98 ILE A N 1
ATOM 723 C CA . ILE A 1 98 ? -0.401 6.332 10.141 1 97.62 98 ILE A CA 1
ATOM 724 C C . ILE A 1 98 ? -0.989 4.922 10.148 1 97.62 98 ILE A C 1
ATOM 726 O O . ILE A 1 98 ? -0.707 4.125 9.25 1 97.62 98 ILE A O 1
ATOM 730 N N . LEU A 1 99 ? -1.834 4.664 11.055 1 97.69 99 LEU A N 1
ATOM 731 C CA . LEU A 1 99 ? -2.396 3.328 11.203 1 97.69 99 LEU A CA 1
ATOM 732 C C . LEU A 1 99 ? -3.32 2.994 10.039 1 97.69 99 LEU A C 1
ATOM 734 O O . LEU A 1 99 ? -3.289 1.878 9.516 1 97.69 99 LEU A O 1
ATOM 738 N N . LEU A 1 100 ? -4.098 3.951 9.617 1 98.06 100 LEU A N 1
ATOM 739 C CA . LEU A 1 100 ? -4.996 3.707 8.492 1 98.06 100 LEU A CA 1
ATOM 740 C C . LEU A 1 100 ? -4.203 3.434 7.215 1 98.06 100 LEU A C 1
ATOM 742 O O . LEU A 1 100 ? -4.598 2.594 6.402 1 98.06 100 LEU A O 1
ATOM 746 N N . VAL A 1 101 ? -3.096 4.125 7.031 1 98.12 101 VAL A N 1
ATOM 747 C CA . VAL A 1 101 ? -2.275 3.91 5.844 1 98.12 101 VAL A CA 1
ATOM 748 C C . VAL A 1 101 ? -1.65 2.518 5.891 1 98.12 101 VAL A C 1
ATOM 750 O O . VAL A 1 101 ? -1.532 1.849 4.859 1 98.12 101 VAL A O 1
ATOM 753 N N . PHE A 1 102 ? -1.272 2.068 7.066 1 97.69 102 PHE A N 1
ATOM 754 C CA . PHE A 1 102 ? -0.804 0.694 7.195 1 97.69 102 PHE A CA 1
ATOM 755 C C . PHE A 1 102 ? -1.876 -0.289 6.738 1 97.69 102 PHE A C 1
ATOM 757 O O . PHE A 1 102 ? -1.577 -1.265 6.047 1 97.69 102 PHE A O 1
ATOM 764 N N . GLY A 1 103 ? -3.072 -0.016 7.145 1 97.44 103 GLY A N 1
ATOM 765 C CA . GLY A 1 103 ? -4.168 -0.845 6.664 1 97.44 103 GLY A CA 1
ATOM 766 C C . GLY A 1 103 ? -4.289 -0.848 5.152 1 97.44 103 GLY A C 1
ATOM 767 O O . GLY A 1 103 ? -4.566 -1.887 4.547 1 97.44 103 GLY A O 1
ATOM 768 N N . LEU A 1 104 ? -4.098 0.302 4.547 1 97.69 104 LEU A N 1
ATOM 769 C CA . LEU A 1 104 ? -4.156 0.4 3.092 1 97.69 104 LEU A CA 1
ATOM 770 C C . LEU A 1 104 ? -3.014 -0.376 2.447 1 97.69 104 LEU A C 1
ATOM 772 O O . LEU A 1 104 ? -3.18 -0.96 1.375 1 97.69 104 LEU A O 1
ATOM 776 N N . PHE A 1 105 ? -1.834 -0.358 3.062 1 97.5 105 PHE A N 1
ATOM 777 C CA . PHE A 1 105 ? -0.71 -1.146 2.568 1 97.5 105 PHE A CA 1
ATOM 778 C C . PHE A 1 105 ? -1.079 -2.621 2.484 1 97.5 105 PHE A C 1
ATOM 780 O O . PHE A 1 105 ? -0.774 -3.287 1.491 1 97.5 105 PHE A O 1
ATOM 787 N N . ALA A 1 106 ? -1.716 -3.043 3.514 1 96.06 106 ALA A N 1
ATOM 788 C CA . ALA A 1 106 ? -2.139 -4.441 3.529 1 96.06 106 ALA A CA 1
ATOM 789 C C . ALA A 1 106 ? -3.096 -4.738 2.377 1 96.06 106 ALA A C 1
ATOM 791 O O . ALA A 1 106 ? -2.992 -5.781 1.727 1 96.06 106 ALA A O 1
ATOM 792 N N . ARG A 1 107 ? -3.994 -3.846 2.162 1 95.38 107 ARG A N 1
ATOM 793 C CA . ARG A 1 107 ? -4.969 -4.043 1.094 1 95.38 107 ARG A CA 1
ATOM 794 C C . ARG A 1 107 ? -4.281 -4.133 -0.264 1 95.38 107 ARG A C 1
ATOM 796 O O . ARG A 1 107 ? -4.684 -4.926 -1.118 1 95.38 107 ARG A O 1
ATOM 803 N N . LEU A 1 108 ? -3.291 -3.297 -0.473 1 95.56 108 LEU A N 1
ATOM 804 C CA . LEU A 1 108 ? -2.566 -3.334 -1.738 1 95.56 108 LEU A CA 1
ATOM 805 C C . LEU A 1 108 ? -1.796 -4.645 -1.886 1 95.56 108 LEU A C 1
ATOM 807 O O . LEU A 1 108 ? -1.746 -5.219 -2.975 1 95.56 108 LEU A O 1
ATOM 811 N N . TYR A 1 109 ? -1.227 -5.078 -0.805 1 95.88 109 TYR A N 1
ATOM 812 C CA . TYR A 1 109 ? -0.553 -6.375 -0.815 1 95.88 109 TYR A CA 1
ATOM 813 C C . TYR A 1 109 ? -1.513 -7.484 -1.229 1 95.88 109 TYR A C 1
ATOM 815 O O . TYR A 1 109 ? -1.192 -8.297 -2.1 1 95.88 109 TYR A O 1
ATOM 823 N N . PHE A 1 110 ? -2.662 -7.555 -0.64 1 95.75 110 PHE A N 1
ATOM 824 C CA . PHE A 1 110 ? -3.627 -8.609 -0.922 1 95.75 110 PHE A CA 1
ATOM 825 C C . PHE A 1 110 ? -4.156 -8.492 -2.348 1 95.75 110 PHE A C 1
ATOM 827 O O . PHE A 1 110 ? -4.453 -9.508 -2.988 1 95.75 110 PHE A O 1
ATOM 834 N N . ALA A 1 111 ? -4.223 -7.273 -2.805 1 95.12 111 ALA A N 1
ATOM 835 C CA . ALA A 1 111 ? -4.625 -7.086 -4.195 1 95.12 111 ALA A CA 1
ATOM 836 C C . ALA A 1 111 ? -3.648 -7.777 -5.145 1 95.12 111 ALA A C 1
ATOM 838 O O . ALA A 1 111 ? -4.055 -8.328 -6.172 1 95.12 111 ALA A O 1
ATOM 839 N N . GLY A 1 112 ? -2.373 -7.699 -4.812 1 95.25 112 GLY A N 1
ATOM 840 C CA . GLY A 1 112 ? -1.387 -8.398 -5.621 1 95.25 112 GLY A CA 1
ATOM 841 C C . GLY A 1 112 ? -1.562 -9.906 -5.602 1 95.25 112 GLY A C 1
ATOM 842 O O . GLY A 1 112 ? -1.451 -10.562 -6.637 1 95.25 112 GLY A O 1
ATOM 843 N N . VAL A 1 113 ? -1.882 -10.383 -4.438 1 94.75 113 VAL A N 1
ATOM 844 C CA . VAL A 1 113 ? -2.121 -11.812 -4.281 1 94.75 113 VAL A CA 1
ATOM 845 C C . VAL A 1 113 ? -3.367 -12.219 -5.062 1 94.75 113 VAL A C 1
ATOM 847 O O . VAL A 1 113 ? -3.355 -13.219 -5.785 1 94.75 113 VAL A O 1
ATOM 850 N N . ASP A 1 114 ? -4.414 -11.398 -4.957 1 95.69 114 ASP A N 1
ATOM 851 C CA . ASP A 1 114 ? -5.684 -11.688 -5.621 1 95.69 114 ASP A CA 1
ATOM 852 C C . ASP A 1 114 ? -5.512 -11.742 -7.137 1 95.69 114 ASP A C 1
ATOM 854 O O . ASP A 1 114 ? -6.008 -12.664 -7.789 1 95.69 114 ASP A O 1
ATOM 858 N N . LEU A 1 115 ? -4.824 -10.797 -7.652 1 95.06 115 LEU A N 1
ATOM 859 C CA . LEU A 1 115 ? -4.645 -10.758 -9.102 1 95.06 115 LEU A CA 1
ATOM 860 C C . LEU A 1 115 ? -3.861 -11.977 -9.586 1 95.06 115 LEU A C 1
ATOM 862 O O . LEU A 1 115 ? -4.16 -12.531 -10.641 1 95.06 115 LEU A O 1
ATOM 866 N N . THR A 1 116 ? -2.854 -12.344 -8.805 1 94.69 116 THR A N 1
ATOM 867 C CA . THR A 1 116 ? -2.055 -13.508 -9.18 1 94.69 116 THR A CA 1
ATOM 868 C C . THR A 1 116 ? -2.902 -14.773 -9.156 1 94.69 116 THR A C 1
ATOM 870 O O . THR A 1 116 ? -2.758 -15.641 -10.023 1 94.69 116 THR A O 1
ATOM 873 N N . ALA A 1 117 ? -3.754 -14.852 -8.188 1 94.75 117 ALA A N 1
ATOM 874 C CA . ALA A 1 117 ? -4.672 -15.992 -8.117 1 94.75 117 ALA A CA 1
ATOM 875 C C . ALA A 1 117 ? -5.59 -16.031 -9.328 1 94.75 117 ALA A C 1
ATOM 877 O O . ALA A 1 117 ? -5.848 -17.109 -9.883 1 94.75 117 ALA A O 1
ATOM 878 N N . PHE A 1 118 ? -6.098 -14.914 -9.75 1 95.38 118 PHE A N 1
ATOM 879 C CA . PHE A 1 118 ? -6.945 -14.836 -10.938 1 95.38 118 PHE A CA 1
ATOM 880 C C . PHE A 1 118 ? -6.176 -15.266 -12.18 1 95.38 118 PHE A C 1
ATOM 882 O O . PHE A 1 118 ? -6.711 -15.977 -13.031 1 95.38 118 PHE A O 1
ATOM 889 N N . ARG A 1 119 ? -4.93 -14.875 -12.195 1 92.69 119 ARG A N 1
ATOM 890 C CA . ARG A 1 119 ? -4.098 -15.242 -13.336 1 92.69 119 ARG A CA 1
ATOM 891 C C . ARG A 1 119 ? -3.869 -16.75 -13.383 1 92.69 119 ARG A C 1
ATOM 893 O O . ARG A 1 119 ? -3.756 -17.344 -14.461 1 92.69 119 ARG A O 1
ATOM 900 N N . LEU A 1 120 ? -3.785 -17.328 -12.258 1 94.44 120 LEU A N 1
ATOM 901 C CA . LEU A 1 120 ? -3.639 -18.781 -12.188 1 94.44 120 LEU A CA 1
ATOM 902 C C . LEU A 1 120 ? -4.855 -19.469 -12.797 1 94.44 120 LEU A C 1
ATOM 904 O O . LEU A 1 120 ? -4.727 -20.531 -13.406 1 94.44 120 LEU A O 1
ATOM 908 N N . VAL A 1 121 ? -6.008 -18.891 -12.609 1 95.25 121 VAL A N 1
ATOM 909 C CA . VAL A 1 121 ? -7.219 -19.438 -13.203 1 95.25 121 VAL A CA 1
ATOM 910 C C . VAL A 1 121 ? -7.105 -19.422 -14.727 1 95.25 121 VAL A C 1
ATOM 912 O O . VAL A 1 121 ? -7.477 -20.391 -15.398 1 95.25 121 VAL A O 1
ATOM 915 N N . ASP A 1 122 ? -6.555 -18.359 -15.281 1 93.62 122 ASP A N 1
ATOM 916 C CA . ASP A 1 122 ? -6.387 -18.219 -16.719 1 93.62 122 ASP A CA 1
ATOM 917 C C . ASP A 1 122 ? -5.406 -19.25 -17.266 1 93.62 122 ASP A C 1
ATOM 919 O O . ASP A 1 122 ? -5.559 -19.734 -18.391 1 93.62 122 ASP A O 1
ATOM 923 N N . THR A 1 123 ? -4.461 -19.641 -16.438 1 92.69 123 THR A N 1
ATOM 924 C CA . THR A 1 123 ? -3.354 -20.453 -16.922 1 92.69 123 THR A CA 1
ATOM 925 C C . THR A 1 123 ? -3.602 -21.938 -16.625 1 92.69 123 THR A C 1
ATOM 927 O O . THR A 1 123 ? -3.279 -22.797 -17.438 1 92.69 123 THR A O 1
ATOM 930 N N . LEU A 1 124 ? -4.203 -22.219 -15.492 1 94.56 124 LEU A N 1
ATOM 931 C CA . LEU A 1 124 ? -4.258 -23.609 -15.039 1 94.56 124 LEU A CA 1
ATOM 932 C C . LEU A 1 124 ? -5.695 -24.094 -14.977 1 94.56 124 LEU A C 1
ATOM 934 O O . LEU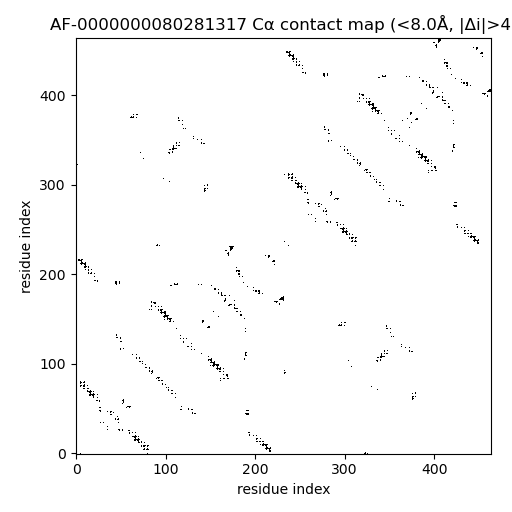 A 1 124 ? -5.941 -25.297 -14.789 1 94.56 124 LEU A O 1
ATOM 938 N N . GLY A 1 125 ? -6.648 -23.172 -15.133 1 95.25 125 GLY A N 1
ATOM 939 C CA . GLY A 1 125 ? -8.039 -23.516 -14.898 1 95.25 125 GLY A CA 1
ATOM 940 C C . GLY A 1 125 ? -8.477 -23.312 -13.461 1 95.25 125 GLY A C 1
ATOM 941 O O . GLY A 1 125 ? -7.645 -23.219 -12.562 1 95.25 125 GLY A O 1
ATOM 942 N N . VAL A 1 126 ? -9.75 -23.203 -13.242 1 95.44 126 VAL A N 1
ATOM 943 C CA . VAL A 1 126 ? -10.32 -22.812 -11.961 1 95.44 126 VAL A CA 1
ATOM 944 C C . VAL A 1 126 ? -10.039 -23.891 -10.914 1 95.44 126 VAL A C 1
ATOM 946 O O . VAL A 1 126 ? -9.695 -23.578 -9.773 1 95.44 126 VAL A O 1
ATOM 949 N N . ASP A 1 127 ? -10.094 -25.172 -11.234 1 95.31 127 ASP A N 1
ATOM 950 C CA . ASP A 1 127 ? -9.938 -26.266 -10.266 1 95.31 127 ASP A CA 1
ATOM 951 C C . ASP A 1 127 ? -8.516 -26.312 -9.719 1 95.31 127 ASP A C 1
ATOM 953 O O . ASP A 1 127 ? -8.312 -26.328 -8.5 1 95.31 127 ASP A O 1
ATOM 957 N N . GLN A 1 128 ? -7.551 -26.281 -10.57 1 94.69 128 GLN A N 1
ATOM 958 C CA . GLN A 1 128 ? -6.156 -26.344 -10.148 1 94.69 128 GLN A CA 1
ATOM 959 C C . GLN A 1 128 ? -5.75 -25.062 -9.43 1 94.69 128 GLN A C 1
ATOM 961 O O . GLN A 1 128 ? -5.023 -25.109 -8.43 1 94.69 128 GLN A O 1
ATOM 966 N N . ALA A 1 129 ? -6.195 -23.969 -9.953 1 95.12 129 ALA A N 1
ATOM 967 C CA . ALA A 1 129 ? -5.91 -22.688 -9.305 1 95.12 129 ALA A CA 1
ATOM 968 C C . ALA A 1 129 ? -6.449 -22.672 -7.883 1 95.12 129 ALA A C 1
ATOM 970 O O . ALA A 1 129 ? -5.762 -22.234 -6.957 1 95.12 129 ALA A O 1
ATOM 971 N N . THR A 1 130 ? -7.684 -23.141 -7.742 1 94.62 130 THR A N 1
ATOM 972 C CA . THR A 1 130 ? -8.312 -23.172 -6.426 1 94.62 130 THR A CA 1
ATOM 973 C C . THR A 1 130 ? -7.531 -24.062 -5.473 1 94.62 130 THR A C 1
ATOM 975 O O . THR A 1 130 ? -7.309 -23.703 -4.312 1 94.62 130 THR A O 1
ATOM 978 N N . LYS A 1 131 ? -7.105 -25.156 -5.906 1 94 131 LYS A N 1
ATOM 979 C CA . LYS A 1 131 ? -6.332 -26.078 -5.082 1 94 131 LYS A CA 1
ATOM 980 C C . LYS A 1 131 ? -5.027 -25.422 -4.613 1 94 131 LYS A C 1
ATOM 982 O O . LYS A 1 131 ? -4.684 -25.5 -3.434 1 94 131 LYS A O 1
ATOM 987 N N . ILE A 1 132 ? -4.363 -24.797 -5.504 1 92.12 132 ILE A N 1
ATOM 988 C CA . ILE A 1 132 ? -3.08 -24.172 -5.203 1 92.12 132 ILE A CA 1
ATOM 989 C C . ILE A 1 132 ? -3.275 -23.062 -4.176 1 92.12 132 ILE A C 1
ATOM 991 O O . ILE A 1 132 ? -2.533 -22.969 -3.197 1 92.12 132 ILE A O 1
ATOM 995 N N . VAL A 1 133 ? -4.289 -22.234 -4.418 1 92.69 133 VAL A N 1
ATOM 996 C CA . VAL A 1 133 ? -4.551 -21.094 -3.549 1 92.69 133 VAL A CA 1
ATOM 997 C C . VAL A 1 133 ? -4.973 -21.578 -2.166 1 92.69 133 VAL A C 1
ATOM 999 O O . VAL A 1 133 ? -4.5 -21.078 -1.147 1 92.69 133 VAL A O 1
ATOM 1002 N N . MET A 1 134 ? -5.77 -22.594 -2.092 1 91.44 134 MET A N 1
ATOM 1003 C CA . MET A 1 134 ? -6.27 -23.094 -0.814 1 91.44 134 MET A CA 1
ATOM 1004 C C . MET A 1 134 ? -5.16 -23.797 -0.037 1 91.44 134 MET A C 1
ATOM 1006 O O . MET A 1 134 ? -5.094 -23.703 1.188 1 91.44 134 MET A O 1
ATOM 1010 N N . ASP A 1 135 ? -4.273 -24.469 -0.739 1 89.25 135 ASP A N 1
ATOM 1011 C CA . ASP A 1 135 ? -3.16 -25.156 -0.093 1 89.25 135 ASP A CA 1
ATOM 1012 C C . ASP A 1 135 ? -2.186 -24.156 0.53 1 89.25 135 ASP A C 1
ATOM 1014 O O . ASP A 1 135 ? -1.54 -24.453 1.536 1 89.25 135 ASP A O 1
ATOM 1018 N N . GLY A 1 136 ? -2.078 -23.016 -0.049 1 87.44 136 GLY A N 1
ATOM 1019 C CA . GLY A 1 136 ? -1.143 -22.016 0.439 1 87.44 136 GLY A CA 1
ATOM 1020 C C . GLY A 1 136 ? -1.827 -20.812 1.042 1 87.44 136 GLY A C 1
ATOM 1021 O O . GLY A 1 136 ? -1.228 -19.734 1.142 1 87.44 136 GLY A O 1
ATOM 1022 N N . TYR A 1 137 ? -3.029 -20.953 1.395 1 85.69 137 TYR A N 1
ATOM 1023 C CA . TYR A 1 137 ? -3.848 -19.812 1.77 1 85.69 137 TYR A CA 1
ATOM 1024 C C . TYR A 1 137 ? -3.256 -19.094 2.977 1 85.69 137 TYR A C 1
ATOM 1026 O O . TYR A 1 137 ? -3.148 -17.859 2.982 1 85.69 137 TYR A O 1
ATOM 1034 N N . VAL A 1 138 ? -2.83 -19.828 3.984 1 83 138 VAL A N 1
ATOM 1035 C CA . VAL A 1 138 ? -2.309 -19.234 5.215 1 83 138 VAL A CA 1
ATOM 1036 C C . VAL A 1 138 ? -1.002 -18.5 4.926 1 83 138 VAL A C 1
ATOM 1038 O O . VAL A 1 138 ? -0.802 -17.375 5.379 1 83 138 VAL A O 1
ATOM 1041 N N . ASP A 1 139 ? -0.174 -19.047 4.141 1 84.5 139 ASP A N 1
ATOM 1042 C CA . ASP A 1 139 ? 1.098 -18.422 3.783 1 84.5 139 ASP A CA 1
ATOM 1043 C C . ASP A 1 139 ? 0.88 -17.172 2.943 1 84.5 139 ASP A C 1
ATOM 1045 O O . ASP A 1 139 ? 1.593 -16.172 3.107 1 84.5 139 ASP A O 1
ATOM 1049 N N . LEU A 1 140 ? -0.086 -17.297 2.096 1 85.69 140 LEU A N 1
ATOM 1050 C CA . LEU A 1 140 ? -0.413 -16.156 1.26 1 85.69 140 LEU A CA 1
ATOM 1051 C C . LEU A 1 140 ? -1.012 -15.023 2.096 1 85.69 140 LEU A C 1
ATOM 1053 O O . LEU A 1 140 ? -0.727 -13.852 1.855 1 85.69 140 LEU A O 1
ATOM 1057 N N . SER A 1 141 ? -1.757 -15.43 3.084 1 82.25 141 SER A N 1
ATOM 1058 C CA . SER A 1 141 ? -2.469 -14.461 3.91 1 82.25 141 SER A CA 1
ATOM 1059 C C . SER A 1 141 ? -1.539 -13.828 4.938 1 82.25 141 SER A C 1
ATOM 1061 O O . SER A 1 141 ? -1.668 -12.641 5.25 1 82.25 141 SER A O 1
ATOM 1063 N N . TYR A 1 142 ? -0.625 -14.562 5.387 1 80.88 142 TYR A N 1
ATOM 1064 C CA . TYR A 1 142 ? 0.201 -14.047 6.473 1 80.88 142 TYR A CA 1
ATOM 1065 C C . TYR A 1 142 ? 1.473 -13.406 5.934 1 80.88 142 TYR A C 1
ATOM 1067 O O . TYR A 1 142 ? 2.039 -12.508 6.566 1 80.88 142 TYR A O 1
ATOM 1075 N N . GLY A 1 143 ? 1.825 -13.75 4.715 1 70.81 143 GLY A N 1
ATOM 1076 C CA . GLY A 1 143 ? 2.783 -12.953 3.967 1 70.81 143 GLY A CA 1
ATOM 1077 C C . GLY A 1 143 ? 4.195 -13.039 4.516 1 70.81 143 GLY A C 1
ATOM 1078 O O . GLY A 1 143 ? 4.527 -13.984 5.234 1 70.81 143 GLY A O 1
ATOM 1079 N N . PHE A 1 144 ? 5.098 -12.172 4.133 1 82.31 144 PHE A N 1
ATOM 1080 C CA . PHE A 1 144 ? 6.488 -11.93 4.508 1 82.31 144 PHE A CA 1
ATOM 1081 C C . PHE A 1 144 ? 6.59 -11.539 5.98 1 82.31 144 PHE A C 1
ATOM 1083 O O . PHE A 1 144 ? 6.371 -10.383 6.34 1 82.31 144 PHE A O 1
ATOM 1090 N N . TRP A 1 145 ? 6.98 -12.508 6.902 1 82.56 145 TRP A N 1
ATOM 1091 C CA . TRP A 1 145 ? 7.152 -12.312 8.336 1 82.56 145 TRP A CA 1
ATOM 1092 C C . TRP A 1 145 ? 5.898 -11.695 8.953 1 82.56 145 TRP A C 1
ATOM 1094 O O . TRP A 1 145 ? 5.992 -10.836 9.836 1 82.56 145 TRP A O 1
ATOM 1104 N N . ARG A 1 146 ? 4.703 -11.891 8.344 1 88.88 146 ARG A N 1
ATOM 1105 C CA . ARG A 1 146 ? 3.396 -11.461 8.836 1 88.88 146 ARG A CA 1
ATOM 1106 C C . ARG A 1 146 ? 3.279 -9.938 8.812 1 88.88 146 ARG A C 1
ATOM 1108 O O . ARG A 1 146 ? 2.545 -9.359 9.609 1 88.88 146 ARG A O 1
ATOM 1115 N N . ILE A 1 147 ? 4.016 -9.305 7.93 1 92.44 147 ILE A N 1
ATOM 1116 C CA . ILE A 1 147 ? 4.02 -7.844 7.84 1 92.44 147 ILE A CA 1
ATOM 1117 C C . ILE A 1 147 ? 2.672 -7.355 7.316 1 92.44 147 ILE A C 1
ATOM 1119 O O . ILE A 1 147 ? 2.041 -6.488 7.93 1 92.44 147 ILE A O 1
ATOM 1123 N N . PRO A 1 148 ? 2.164 -7.941 6.262 1 91.62 148 PRO A N 1
ATOM 1124 C CA . PRO A 1 148 ? 0.901 -7.418 5.738 1 91.62 148 PRO A CA 1
ATOM 1125 C C . PRO A 1 148 ? -0.27 -7.633 6.695 1 91.62 148 PRO A C 1
ATOM 1127 O O . PRO A 1 148 ? -1.097 -6.734 6.875 1 91.62 148 PRO A O 1
ATOM 1130 N N . VAL A 1 149 ? -0.316 -8.781 7.387 1 91 149 VAL A N 1
ATOM 1131 C CA . VAL A 1 149 ? -1.416 -9.062 8.297 1 91 149 VAL A CA 1
ATOM 1132 C C . VAL A 1 149 ? -1.329 -8.148 9.516 1 91 149 VAL A C 1
ATOM 1134 O O . VAL A 1 149 ? -2.352 -7.676 10.023 1 91 149 VAL A O 1
ATOM 1137 N N . THR A 1 150 ? -0.13 -7.957 9.992 1 93.12 150 THR A N 1
ATOM 1138 C CA . THR A 1 150 ? 0.051 -7.023 11.102 1 93.12 150 THR A CA 1
ATOM 1139 C C . THR A 1 150 ? -0.354 -5.613 10.695 1 93.12 150 THR A C 1
ATOM 1141 O O . THR A 1 150 ? -0.996 -4.895 11.461 1 93.12 150 THR A O 1
ATOM 1144 N N . ALA A 1 151 ? 0.003 -5.23 9.484 1 94.06 151 ALA A N 1
ATOM 1145 C CA . ALA A 1 151 ? -0.36 -3.914 8.961 1 94.06 151 ALA A CA 1
ATOM 1146 C C . ALA A 1 151 ? -1.875 -3.77 8.844 1 94.06 151 ALA A C 1
ATOM 1148 O O . ALA A 1 151 ? -2.414 -2.672 9 1 94.06 151 ALA A O 1
ATOM 1149 N N . SER A 1 152 ? -2.561 -4.852 8.617 1 93.19 152 SER A N 1
ATOM 1150 C CA . SER A 1 152 ? -4.008 -4.812 8.438 1 93.19 152 SER A CA 1
ATOM 1151 C C . SER A 1 152 ? -4.711 -4.414 9.734 1 93.19 152 SER A C 1
ATOM 1153 O O . SER A 1 152 ? -5.809 -3.857 9.703 1 93.19 152 SER A O 1
ATOM 1155 N N . VAL A 1 153 ? -4.059 -4.684 10.875 1 93.44 153 VAL A N 1
ATOM 1156 C CA . VAL A 1 153 ? -4.605 -4.281 12.164 1 93.44 153 VAL A CA 1
ATOM 1157 C C . VAL A 1 153 ? -4.719 -2.76 12.227 1 93.44 153 VAL A C 1
ATOM 1159 O O . VAL A 1 153 ? -5.555 -2.223 12.961 1 93.44 153 VAL A O 1
ATOM 1162 N N . GLY A 1 154 ? -3.924 -2.117 11.445 1 95.81 154 GLY A N 1
ATOM 1163 C CA . GLY A 1 154 ? -3.939 -0.663 11.391 1 95.81 154 GLY A CA 1
ATOM 1164 C C . GLY A 1 154 ? -5.281 -0.096 10.969 1 95.81 154 GLY A C 1
ATOM 1165 O O . GLY A 1 154 ? -5.672 0.987 11.414 1 95.81 154 GLY A O 1
ATOM 1166 N N . GLN A 1 155 ? -5.961 -0.84 10.141 1 95.88 155 GLN A N 1
ATOM 1167 C CA . GLN A 1 155 ? -7.27 -0.372 9.711 1 95.88 155 GLN A CA 1
ATOM 1168 C C . GLN A 1 155 ? -8.227 -0.243 10.891 1 95.88 155 GLN A C 1
ATOM 1170 O O . GLN A 1 155 ? -8.961 0.743 11 1 95.88 155 GLN A O 1
ATOM 1175 N N . PHE A 1 156 ? -8.203 -1.179 11.82 1 96.06 156 PHE A N 1
ATOM 1176 C CA . PHE A 1 156 ? -9.094 -1.183 12.977 1 96.06 156 PHE A CA 1
ATOM 1177 C C . PHE A 1 156 ? -8.688 -0.104 13.977 1 96.06 156 PHE A C 1
ATOM 1179 O O . PHE A 1 156 ? -9.5 0.747 14.344 1 96.06 156 PHE A O 1
ATOM 1186 N N . ALA A 1 157 ? -7.438 -0.209 14.312 1 97.19 157 ALA A N 1
ATOM 1187 C CA . ALA A 1 157 ? -6.918 0.729 15.305 1 97.19 157 ALA A CA 1
ATOM 1188 C C . ALA A 1 157 ? -6.945 2.16 14.773 1 97.19 157 ALA A C 1
ATOM 1190 O O . ALA A 1 157 ? -7.309 3.09 15.5 1 97.19 157 ALA A O 1
ATOM 1191 N N . GLY A 1 158 ? -6.555 2.33 13.508 1 97.81 158 GLY A N 1
ATOM 1192 C CA . GLY A 1 158 ? -6.527 3.658 12.922 1 97.81 158 GLY A CA 1
ATOM 1193 C C . GLY A 1 158 ? -7.91 4.258 12.742 1 97.81 158 GLY A C 1
ATOM 1194 O O . GLY A 1 158 ? -8.102 5.457 12.961 1 97.81 158 GLY A O 1
ATOM 1195 N N . GLY A 1 159 ? -8.844 3.402 12.266 1 97.69 159 GLY A N 1
ATOM 1196 C CA . GLY A 1 159 ? -10.219 3.867 12.188 1 97.69 159 GLY A CA 1
ATOM 1197 C C . GLY A 1 159 ? -10.758 4.359 13.516 1 97.69 159 GLY A C 1
ATOM 1198 O O . GLY A 1 159 ? -11.383 5.422 13.586 1 97.69 159 GLY A O 1
ATOM 1199 N N . LEU A 1 160 ? -10.453 3.617 14.555 1 97.62 160 LEU A N 1
ATOM 1200 C CA . LEU A 1 160 ? -10.922 3.979 15.891 1 97.62 160 LEU A CA 1
ATOM 1201 C C . LEU A 1 160 ? -10.273 5.277 16.359 1 97.62 160 LEU A C 1
ATOM 1203 O O . LEU A 1 160 ? -10.953 6.176 16.859 1 97.62 160 LEU A O 1
ATOM 1207 N N . VAL A 1 161 ? -9 5.387 16.203 1 98.06 161 VAL A N 1
ATOM 1208 C CA . VAL A 1 161 ? -8.234 6.555 16.656 1 98.06 161 VAL A CA 1
ATOM 1209 C C . VAL A 1 161 ? -8.727 7.801 15.922 1 98.06 161 VAL A C 1
ATOM 1211 O O . VAL A 1 161 ? -8.938 8.844 16.531 1 98.06 161 VAL A O 1
ATOM 1214 N N . LEU A 1 162 ? -8.898 7.688 14.633 1 97.56 162 LEU A N 1
ATOM 1215 C CA . LEU A 1 162 ? -9.328 8.844 13.859 1 97.56 162 LEU A CA 1
ATOM 1216 C C . LEU A 1 162 ? -10.781 9.195 14.156 1 97.56 162 LEU A C 1
ATOM 1218 O O . LEU A 1 162 ? -11.156 10.367 14.164 1 97.56 162 LEU A O 1
ATOM 1222 N N . ALA A 1 163 ? -11.586 8.156 14.375 1 97.56 163 ALA A N 1
ATOM 1223 C CA . ALA A 1 163 ? -12.969 8.414 14.758 1 97.56 163 ALA A CA 1
ATOM 1224 C C . ALA A 1 163 ? -13.039 9.203 16.062 1 97.56 163 ALA A C 1
ATOM 1226 O O . ALA A 1 163 ? -13.797 10.172 16.172 1 97.56 163 ALA A O 1
ATOM 1227 N N . ILE A 1 164 ? -12.258 8.789 17.031 1 97.5 164 ILE A N 1
ATOM 1228 C CA . ILE A 1 164 ? -12.195 9.516 18.297 1 97.5 164 ILE A CA 1
ATOM 1229 C C . ILE A 1 164 ? -11.703 10.938 18.047 1 97.5 164 ILE A C 1
ATOM 1231 O O . ILE A 1 164 ? -12.227 11.891 18.625 1 97.5 164 ILE A O 1
ATOM 1235 N N . GLY A 1 165 ? -10.727 11.039 17.156 1 97.12 165 GLY A N 1
ATOM 1236 C CA . GLY A 1 165 ? -10.211 12.352 16.812 1 97.12 165 GLY A CA 1
ATOM 1237 C C . GLY A 1 165 ? -11.258 13.266 16.203 1 97.12 165 GLY A C 1
ATOM 1238 O O . GLY A 1 165 ? -11.344 14.445 16.547 1 97.12 165 GLY A O 1
ATOM 1239 N N . THR A 1 166 ? -12.016 12.781 15.281 1 95.88 166 THR A N 1
ATOM 1240 C CA . THR A 1 166 ? -13.047 13.594 14.641 1 95.88 166 THR A CA 1
ATOM 1241 C C . THR A 1 166 ? -14.086 14.039 15.656 1 95.88 166 THR A C 1
ATOM 1243 O O . THR A 1 166 ? -14.594 15.164 15.578 1 95.88 166 THR A O 1
ATOM 1246 N N . TYR A 1 167 ? -14.383 13.18 16.562 1 94.62 167 TYR A N 1
ATOM 1247 C CA . TYR A 1 167 ? -15.336 13.516 17.609 1 94.62 167 TYR A CA 1
ATOM 1248 C C . TYR A 1 167 ? -14.789 14.609 18.516 1 94.62 167 TYR A C 1
ATOM 1250 O O . TYR A 1 167 ? -15.484 15.578 18.828 1 94.62 167 TYR A O 1
ATOM 1258 N N . ARG A 1 168 ? -13.578 14.414 18.938 1 94.31 168 ARG A N 1
ATOM 1259 C CA . ARG A 1 168 ? -12.938 15.367 19.844 1 94.31 168 ARG A CA 1
ATOM 1260 C C . ARG A 1 168 ? -12.766 16.719 19.172 1 94.31 168 ARG A C 1
ATOM 1262 O O . ARG A 1 168 ? -12.828 17.766 19.828 1 94.31 168 ARG A O 1
ATOM 1269 N N . ALA A 1 169 ? -12.531 16.703 17.906 1 94.06 169 ALA A N 1
ATOM 1270 C CA . ALA A 1 169 ? -12.312 17.938 17.141 1 94.06 169 ALA A CA 1
ATOM 1271 C C . ALA A 1 169 ? -13.641 18.609 16.797 1 94.06 169 ALA A C 1
ATOM 1273 O O . ALA A 1 169 ? -13.656 19.719 16.266 1 94.06 169 ALA A O 1
ATOM 1274 N N . GLY A 1 170 ? -14.734 17.875 17.047 1 92.25 170 GLY A N 1
ATOM 1275 C CA . GLY A 1 170 ? -16.047 18.453 16.797 1 92.25 170 GLY A CA 1
ATOM 1276 C C . GLY A 1 170 ? -16.469 18.391 15.344 1 92.25 170 GLY A C 1
ATOM 1277 O O . GLY A 1 170 ? -17.328 19.156 14.906 1 92.25 170 GLY A O 1
ATOM 1278 N N . ILE A 1 171 ? -15.812 17.609 14.625 1 92.44 171 ILE A N 1
ATOM 1279 C CA . ILE A 1 171 ? -16.125 17.469 13.203 1 92.44 171 ILE A CA 1
ATOM 1280 C C . ILE A 1 171 ? -17.312 16.547 13.023 1 92.44 171 ILE A C 1
ATOM 1282 O O . ILE A 1 171 ? -18.25 16.844 12.266 1 92.44 171 ILE A O 1
ATOM 1286 N N . PHE A 1 172 ? -17.188 15.367 13.664 1 93.88 172 PHE A N 1
ATOM 1287 C CA . PHE A 1 172 ? -18.266 14.391 13.641 1 93.88 172 PHE A CA 1
ATOM 1288 C C . PHE A 1 172 ? -18.922 14.273 15.016 1 93.88 172 PHE A C 1
ATOM 1290 O O . PHE A 1 172 ? -18.234 14.312 16.031 1 93.88 172 PHE A O 1
ATOM 1297 N N . GLY A 1 173 ? -20.25 14.188 15.062 1 93.19 173 GLY A N 1
ATOM 1298 C CA . GLY A 1 173 ? -20.906 13.688 16.266 1 93.19 173 GLY A CA 1
ATOM 1299 C C . GLY A 1 173 ? -20.734 12.195 16.453 1 93.19 173 GLY A C 1
ATOM 1300 O O . GLY A 1 173 ? -20.016 11.539 15.695 1 93.19 173 GLY A O 1
ATOM 1301 N N . THR A 1 174 ? -21.391 11.641 17.438 1 93.38 174 THR A N 1
ATOM 1302 C CA . THR A 1 174 ? -21.25 10.219 17.766 1 93.38 174 THR A CA 1
ATOM 1303 C C . THR A 1 174 ? -21.75 9.352 16.609 1 93.38 174 THR A C 1
ATOM 1305 O O . THR A 1 174 ? -21.094 8.367 16.25 1 93.38 174 THR A O 1
ATOM 1308 N N . GLY A 1 175 ? -22.875 9.648 16.062 1 95 175 GLY A N 1
ATOM 1309 C CA . GLY A 1 175 ? -23.438 8.875 14.969 1 95 175 GLY A CA 1
ATOM 1310 C C . GLY A 1 175 ? -22.547 8.859 13.742 1 95 175 GLY A C 1
ATOM 1311 O O . GLY A 1 175 ? -22.312 7.801 13.156 1 95 175 GLY A O 1
ATOM 1312 N N . ARG A 1 176 ? -22.078 9.992 13.367 1 95.69 176 ARG A N 1
ATOM 1313 C CA . ARG A 1 176 ? -21.219 10.102 12.195 1 95.69 176 ARG A CA 1
ATOM 1314 C C . ARG A 1 176 ? -19.891 9.414 12.43 1 95.69 176 ARG A C 1
ATOM 1316 O O . ARG A 1 176 ? -19.328 8.789 11.523 1 95.69 176 ARG A O 1
ATOM 1323 N N . ALA A 1 177 ? -19.406 9.516 13.688 1 96.25 177 ALA A N 1
ATOM 1324 C CA . ALA A 1 177 ? -18.156 8.852 14.023 1 96.25 177 ALA A CA 1
ATOM 1325 C C . ALA A 1 177 ? -18.297 7.332 13.93 1 96.25 177 ALA A C 1
ATOM 1327 O O . ALA A 1 177 ? -17.391 6.652 13.438 1 96.25 177 ALA A O 1
ATOM 1328 N N . LEU A 1 178 ? -19.422 6.84 14.375 1 95.75 178 LEU A N 1
ATOM 1329 C CA . LEU A 1 178 ? -19.656 5.402 14.32 1 95.75 178 LEU A CA 1
ATOM 1330 C C . LEU A 1 178 ? -19.828 4.934 12.883 1 95.75 178 LEU A C 1
ATOM 1332 O O . LEU A 1 178 ? -19.375 3.844 12.523 1 95.75 178 LEU A O 1
ATOM 1336 N N . MET A 1 179 ? -20.469 5.742 12.078 1 96.88 179 MET A N 1
ATOM 1337 C CA . MET A 1 179 ? -20.625 5.414 10.664 1 96.88 179 MET A CA 1
ATOM 1338 C C . MET A 1 179 ? -19.281 5.402 9.945 1 96.88 179 MET A C 1
ATOM 1340 O O . MET A 1 179 ? -19.047 4.578 9.062 1 96.88 179 MET A O 1
ATOM 1344 N N . PHE A 1 180 ? -18.438 6.336 10.328 1 96.75 180 PHE A N 1
ATOM 1345 C CA . PHE A 1 180 ? -17.094 6.363 9.781 1 96.75 180 PHE A CA 1
ATOM 1346 C C . PHE A 1 180 ? -16.312 5.121 10.195 1 96.75 180 PHE A C 1
ATOM 1348 O O . PHE A 1 180 ? -15.547 4.566 9.406 1 96.75 180 PHE A O 1
ATOM 1355 N N . LEU A 1 181 ? -16.5 4.637 11.422 1 96.38 181 LEU A N 1
ATOM 1356 C CA . LEU A 1 181 ? -15.766 3.518 12 1 96.38 181 LEU A CA 1
ATOM 1357 C C . LEU A 1 181 ? -16.219 2.195 11.391 1 96.38 181 LEU A C 1
ATOM 1359 O O . LEU A 1 181 ? -15.43 1.249 11.297 1 96.38 181 LEU A O 1
ATOM 1363 N N . TRP A 1 182 ? -17.406 2.129 10.953 1 95.69 182 TRP A N 1
ATOM 1364 C CA . TRP A 1 182 ? -18.031 0.887 10.516 1 95.69 182 TRP A CA 1
ATOM 1365 C C . TRP A 1 182 ? -17.219 0.228 9.406 1 95.69 182 TRP A C 1
ATOM 1367 O O . TRP A 1 182 ? -16.812 -0.931 9.523 1 95.69 182 TRP A O 1
ATOM 1377 N N . PRO A 1 183 ? -16.859 0.89 8.336 1 94.81 183 PRO A N 1
ATOM 1378 C CA . PRO A 1 183 ? -16.109 0.217 7.277 1 94.81 183 PRO A CA 1
ATOM 1379 C C . PRO A 1 183 ? -14.695 -0.165 7.711 1 94.81 183 PRO A C 1
ATOM 1381 O O . PRO A 1 183 ? -14.062 -1.016 7.078 1 94.81 183 PRO A O 1
ATOM 1384 N N . CYS A 1 184 ? -14.164 0.411 8.758 1 94.56 184 CYS A N 1
ATOM 1385 C CA . CYS A 1 184 ? -12.828 0.104 9.25 1 94.56 184 CYS A CA 1
ATOM 1386 C C . CYS A 1 184 ? -12.812 -1.229 9.992 1 94.56 184 CYS A C 1
ATOM 1388 O O . CYS A 1 184 ? -11.742 -1.742 10.328 1 94.56 184 CYS A O 1
ATOM 1390 N N . THR A 1 185 ? -13.992 -1.838 10.188 1 91.88 185 THR A N 1
ATOM 1391 C CA . THR A 1 185 ? -14.07 -3.107 10.898 1 91.88 185 THR A CA 1
ATOM 1392 C C . THR A 1 185 ? -14.102 -4.277 9.922 1 91.88 185 THR A C 1
ATOM 1394 O O . THR A 1 185 ? -14.133 -5.438 10.336 1 91.88 185 THR A O 1
ATOM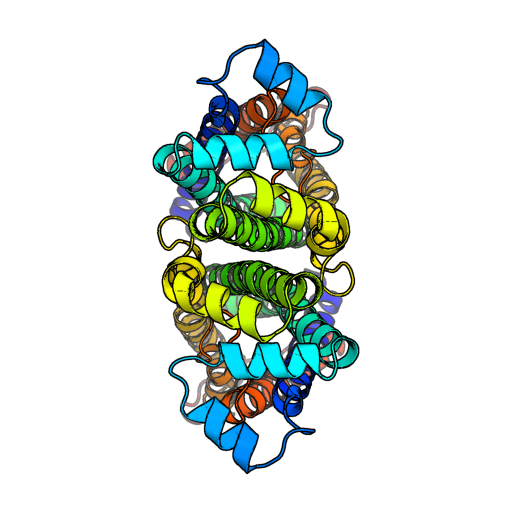 1397 N N . MET A 1 186 ? -14.07 -3.953 8.688 1 89.81 186 MET A N 1
ATOM 1398 C CA . MET A 1 186 ? -14.133 -5 7.668 1 89.81 186 MET A CA 1
ATOM 1399 C C . MET A 1 186 ? -12.867 -5.848 7.684 1 89.81 186 MET A C 1
ATOM 1401 O O . MET A 1 186 ? -11.766 -5.32 7.844 1 89.81 186 MET A O 1
ATOM 1405 N N . TRP A 1 187 ? -13.062 -7.129 7.48 1 83.62 187 TRP A N 1
ATOM 1406 C CA . TRP A 1 187 ? -11.922 -8.031 7.414 1 83.62 187 TRP A CA 1
ATOM 1407 C C . TRP A 1 187 ? -11.117 -7.797 6.137 1 83.62 187 TRP A C 1
ATOM 1409 O O . TRP A 1 187 ? -11.672 -7.422 5.105 1 83.62 187 TRP A O 1
ATOM 1419 N N . VAL A 1 188 ? -9.883 -7.902 6.305 1 85.56 188 VAL A N 1
ATOM 1420 C CA . VAL A 1 188 ? -8.938 -7.75 5.207 1 85.56 188 VAL A CA 1
ATOM 1421 C C . VAL A 1 188 ? -8.188 -9.062 4.984 1 85.56 188 VAL A C 1
ATOM 1423 O O . VAL A 1 188 ? -7.812 -9.742 5.945 1 85.56 188 VAL A O 1
ATOM 1426 N N . GLY A 1 189 ? -8.102 -9.453 3.717 1 87.25 189 GLY A N 1
ATOM 1427 C CA . GLY A 1 189 ? -7.379 -10.688 3.441 1 87.25 189 GLY A CA 1
ATOM 1428 C C . GLY A 1 189 ? -7.414 -11.086 1.979 1 87.25 189 GLY A C 1
ATOM 1429 O O . GLY A 1 189 ? -7.906 -10.328 1.136 1 87.25 189 GLY A O 1
ATOM 1430 N N . VAL A 1 190 ? -6.891 -12.258 1.773 1 87.25 190 VAL A N 1
ATOM 1431 C CA . VAL A 1 190 ? -6.773 -12.805 0.424 1 87.25 190 VAL A CA 1
ATOM 1432 C C . VAL A 1 190 ? -8.141 -13.273 -0.062 1 87.25 190 VAL A C 1
ATOM 1434 O O . VAL A 1 190 ? -8.812 -14.062 0.616 1 87.25 190 VAL A O 1
ATOM 1437 N N . LEU A 1 191 ? -8.539 -12.781 -1.197 1 87 191 LEU A N 1
ATOM 1438 C CA . LEU A 1 191 ? -9.758 -13.203 -1.875 1 87 191 LEU A CA 1
ATOM 1439 C C . LEU A 1 191 ? -10.938 -13.203 -0.913 1 87 191 LEU A C 1
ATOM 1441 O O . LEU A 1 191 ? -11.75 -14.133 -0.917 1 87 191 LEU A O 1
ATOM 1445 N N . LYS A 1 192 ? -10.898 -12.164 -0.109 1 84.31 192 LYS A N 1
ATOM 1446 C CA . LYS A 1 192 ? -12.008 -12.023 0.83 1 84.31 192 LYS A CA 1
ATOM 1447 C C . LYS A 1 192 ? -13.273 -11.57 0.116 1 84.31 192 LYS A C 1
ATOM 1449 O O . LYS A 1 192 ? -13.227 -10.727 -0.785 1 84.31 192 LYS A O 1
ATOM 1454 N N . GLU A 1 193 ? -14.352 -12.195 0.487 1 83.31 193 GLU A N 1
ATOM 1455 C CA . GLU A 1 193 ? -15.625 -11.844 -0.134 1 83.31 193 GLU A CA 1
ATOM 1456 C C . GLU A 1 193 ? -16.156 -10.516 0.407 1 83.31 193 GLU A C 1
ATOM 1458 O O . GLU A 1 193 ? -15.812 -10.117 1.521 1 83.31 193 GLU A O 1
ATOM 1463 N N . SER A 1 194 ? -16.859 -9.859 -0.487 1 85.38 194 SER A N 1
ATOM 1464 C CA . SER A 1 194 ? -17.578 -8.672 -0.058 1 85.38 194 SER A CA 1
ATOM 1465 C C . SER A 1 194 ? -18.984 -9.031 0.441 1 85.38 194 SER A C 1
ATOM 1467 O O . SER A 1 194 ? -19.844 -9.422 -0.345 1 85.38 194 SER A O 1
ATOM 1469 N N . ASP A 1 195 ? -19.156 -8.891 1.731 1 86.94 195 ASP A N 1
ATOM 1470 C CA . ASP A 1 195 ? -20.469 -9.219 2.289 1 86.94 195 ASP A CA 1
ATOM 1471 C C . ASP A 1 195 ? -21.328 -7.973 2.42 1 86.94 195 ASP A C 1
ATOM 1473 O O . ASP A 1 195 ? -20.844 -6.852 2.25 1 86.94 195 ASP A O 1
ATOM 1477 N N . LEU A 1 196 ? -22.547 -8.234 2.654 1 89.38 196 LEU A N 1
ATOM 1478 C CA . LEU A 1 196 ? -23.516 -7.148 2.738 1 89.38 196 LEU A CA 1
ATOM 1479 C C . LEU A 1 196 ? -23.141 -6.176 3.854 1 89.38 196 LEU A C 1
ATOM 1481 O O . LEU A 1 196 ? -23.328 -4.965 3.719 1 89.38 196 LEU A O 1
ATOM 1485 N N . PHE A 1 197 ? -22.625 -6.699 4.898 1 90.88 197 PHE A N 1
ATOM 1486 C CA . PHE A 1 197 ? -22.203 -5.867 6.02 1 90.88 197 PHE A CA 1
ATOM 1487 C C . PHE A 1 197 ? -21.125 -4.887 5.586 1 90.88 197 PHE A C 1
ATOM 1489 O O . PHE A 1 197 ? -21.141 -3.721 5.988 1 90.88 197 PHE A O 1
ATOM 1496 N N . GLY A 1 198 ? -20.234 -5.344 4.793 1 92.69 198 GLY A N 1
ATOM 1497 C CA . GLY A 1 198 ? -19.188 -4.484 4.277 1 92.69 198 GLY A CA 1
ATOM 1498 C C . GLY A 1 198 ? -19.688 -3.426 3.32 1 92.69 198 GLY A C 1
ATOM 1499 O O . GLY A 1 198 ? -19.25 -2.273 3.371 1 92.69 198 GLY A O 1
ATOM 1500 N N . VAL A 1 199 ? -20.625 -3.787 2.51 1 95.25 199 VAL A N 1
ATOM 1501 C CA . VAL A 1 199 ? -21.188 -2.854 1.543 1 95.25 199 VAL A CA 1
ATOM 1502 C C . VAL A 1 199 ? -21.953 -1.753 2.275 1 95.25 199 VAL A C 1
ATOM 1504 O O . VAL A 1 199 ? -21.812 -0.57 1.959 1 95.25 199 VAL A O 1
ATOM 1507 N N . LEU A 1 200 ? -22.688 -2.139 3.244 1 95.62 200 LEU A N 1
ATOM 1508 C CA . LEU A 1 200 ? -23.438 -1.17 4.031 1 95.62 200 LEU A CA 1
ATOM 1509 C C . LEU A 1 200 ? -22.5 -0.253 4.809 1 95.62 200 LEU A C 1
ATOM 1511 O O . LEU A 1 200 ? -22.781 0.943 4.945 1 95.62 200 LEU A O 1
ATOM 1515 N N . GLY A 1 201 ? -21.5 -0.871 5.34 1 95.94 201 GLY A N 1
ATOM 1516 C CA . GLY A 1 201 ? -20.5 -0.058 6.012 1 95.94 201 GLY A CA 1
ATOM 1517 C C . GLY A 1 201 ? -19.859 0.988 5.113 1 95.94 201 GLY A C 1
ATOM 1518 O O . GLY A 1 201 ? -19.688 2.137 5.52 1 95.94 201 GLY A O 1
ATOM 1519 N N . ALA A 1 202 ? -19.547 0.579 3.918 1 96.06 202 ALA A N 1
ATOM 1520 C CA . ALA A 1 202 ? -19.016 1.521 2.941 1 96.06 202 ALA A CA 1
ATOM 1521 C C . ALA A 1 202 ? -20.031 2.613 2.613 1 96.06 202 ALA A C 1
ATOM 1523 O O . ALA A 1 202 ? -19.656 3.773 2.416 1 96.06 202 ALA A O 1
ATOM 1524 N N . GLY A 1 203 ? -21.266 2.217 2.494 1 97.38 203 GLY A N 1
ATOM 1525 C CA . GLY A 1 203 ? -22.312 3.199 2.299 1 97.38 203 GLY A CA 1
ATOM 1526 C C . GLY A 1 203 ? -22.422 4.203 3.434 1 97.38 203 GLY A C 1
ATOM 1527 O O . GLY A 1 203 ? -22.609 5.398 3.197 1 97.38 203 GLY A O 1
ATOM 1528 N N . ALA A 1 204 ? -22.297 3.711 4.613 1 97.06 204 ALA A N 1
ATOM 1529 C CA . ALA A 1 204 ? -22.312 4.578 5.789 1 97.06 204 ALA A CA 1
ATOM 1530 C C . ALA A 1 204 ? -21.172 5.586 5.75 1 97.06 204 ALA A C 1
ATOM 1532 O O . ALA A 1 204 ? -21.359 6.75 6.117 1 97.06 204 ALA A O 1
ATOM 1533 N N . ALA A 1 205 ? -20.047 5.141 5.359 1 96.62 205 ALA A N 1
ATOM 1534 C CA . ALA A 1 205 ? -18.906 6.051 5.234 1 96.62 205 ALA A CA 1
ATOM 1535 C C . ALA A 1 205 ? -19.188 7.148 4.215 1 96.62 205 ALA A C 1
ATOM 1537 O O . ALA A 1 205 ? -18.766 8.297 4.391 1 96.62 205 ALA A O 1
ATOM 1538 N N . CYS A 1 206 ? -19.844 6.809 3.129 1 97.75 206 CYS A N 1
ATOM 1539 C CA . CYS A 1 206 ? -20.234 7.805 2.133 1 97.75 206 CYS A CA 1
ATOM 1540 C C . CYS A 1 206 ? -21.125 8.875 2.744 1 97.75 206 CYS A C 1
ATOM 1542 O O . CYS A 1 206 ? -20.953 10.062 2.475 1 97.75 206 CYS A O 1
ATOM 1544 N N . LEU A 1 207 ? -22 8.469 3.564 1 96.94 207 LEU A N 1
ATOM 1545 C CA . LEU A 1 207 ? -22.969 9.375 4.164 1 96.94 207 LEU A CA 1
ATOM 1546 C C . LEU A 1 207 ? -22.266 10.383 5.078 1 96.94 207 LEU A C 1
ATOM 1548 O O . LEU A 1 207 ? -22.797 11.461 5.344 1 96.94 207 LEU A O 1
ATOM 1552 N N . VAL A 1 208 ? -21.094 10.062 5.492 1 96.81 208 VAL A N 1
ATOM 1553 C CA . VAL A 1 208 ? -20.406 10.914 6.449 1 96.81 208 VAL A CA 1
ATOM 1554 C C . VAL A 1 208 ? -19.328 11.727 5.73 1 96.81 208 VAL A C 1
ATOM 1556 O O . VAL A 1 208 ? -19.219 12.938 5.934 1 96.81 208 VAL A O 1
ATOM 1559 N N . LEU A 1 209 ? -18.594 11.125 4.855 1 97.69 209 LEU A N 1
ATOM 1560 C CA . LEU A 1 209 ? -17.438 11.766 4.254 1 97.69 209 LEU A CA 1
ATOM 1561 C C . LEU A 1 209 ? -17.828 12.633 3.066 1 97.69 209 LEU A C 1
ATOM 1563 O O . LEU A 1 209 ? -17.266 13.711 2.857 1 97.69 209 LEU A O 1
ATOM 1567 N N . VAL A 1 210 ? -18.812 12.195 2.277 1 97.5 210 VAL A N 1
ATOM 1568 C CA . VAL A 1 210 ? -19.203 12.922 1.077 1 97.5 210 VAL A CA 1
ATOM 1569 C C . VAL A 1 210 ? -19.734 14.305 1.462 1 97.5 210 VAL A C 1
ATOM 1571 O O . VAL A 1 210 ? -19.281 15.32 0.926 1 97.5 210 VAL A O 1
ATOM 1574 N N . PRO A 1 211 ? -20.656 14.414 2.439 1 96.12 211 PRO A N 1
ATOM 1575 C CA . PRO A 1 211 ? -21.109 15.758 2.832 1 96.12 211 PRO A CA 1
ATOM 1576 C C . PRO A 1 211 ? -19.969 16.625 3.371 1 96.12 211 PRO A C 1
ATOM 1578 O O . PRO A 1 211 ? -19.953 17.828 3.133 1 96.12 211 PRO A O 1
ATOM 1581 N N . LEU A 1 212 ? -19.109 16.031 4.117 1 94.69 212 LEU A N 1
ATOM 1582 C CA . LEU A 1 212 ? -17.969 16.766 4.613 1 94.69 212 LEU A CA 1
ATOM 1583 C C . LEU A 1 212 ? -17.141 17.328 3.463 1 94.69 212 LEU A C 1
ATOM 1585 O O . LEU A 1 212 ? -16.719 18.484 3.49 1 94.69 212 LEU A O 1
ATOM 1589 N N . GLY A 1 213 ? -16.875 16.469 2.441 1 96.62 213 GLY A N 1
ATOM 1590 C CA . GLY A 1 213 ? -16.141 16.922 1.265 1 96.62 213 GLY A CA 1
ATOM 1591 C C . GLY A 1 213 ? -16.844 18.047 0.525 1 96.62 213 GLY A C 1
ATOM 1592 O O . GLY A 1 213 ? -16.203 19.016 0.107 1 96.62 213 GLY A O 1
ATOM 1593 N N . VAL A 1 214 ? -18.109 17.922 0.399 1 95.88 214 VAL A N 1
ATOM 1594 C CA . VAL A 1 214 ? -18.891 18.938 -0.296 1 95.88 214 VAL A CA 1
ATOM 1595 C C . VAL A 1 214 ? -18.828 20.266 0.468 1 95.88 214 VAL A C 1
ATOM 1597 O O . VAL A 1 214 ? -18.703 21.328 -0.137 1 95.88 214 VAL A O 1
ATOM 1600 N N . ARG A 1 215 ? -18.891 20.172 1.788 1 93.31 215 ARG A N 1
ATOM 1601 C CA . ARG A 1 215 ? -18.797 21.375 2.609 1 93.31 215 ARG A CA 1
ATOM 1602 C C . ARG A 1 215 ? -17.453 22.078 2.414 1 93.31 215 ARG A C 1
ATOM 1604 O O . ARG A 1 215 ? -17.391 23.312 2.326 1 93.31 215 ARG A O 1
ATOM 1611 N N . ILE A 1 216 ? -16.484 21.312 2.371 1 92.06 216 ILE A N 1
ATOM 1612 C CA . ILE A 1 216 ? -15.148 21.875 2.176 1 92.06 216 ILE A CA 1
ATOM 1613 C C . ILE A 1 216 ? -15.055 22.531 0.798 1 92.06 216 ILE A C 1
ATOM 1615 O O . ILE A 1 216 ? -14.516 23.625 0.66 1 92.06 216 ILE A O 1
ATOM 1619 N N . LEU A 1 217 ? -15.586 21.906 -0.193 1 92.94 217 LEU A N 1
ATOM 1620 C CA . LEU A 1 217 ? -15.539 22.406 -1.563 1 92.94 217 LEU A CA 1
ATOM 1621 C C . LEU A 1 217 ? -16.375 23.672 -1.714 1 92.94 217 LEU A C 1
ATOM 1623 O O . LEU A 1 217 ? -16.094 24.5 -2.568 1 92.94 217 LEU A O 1
ATOM 1627 N N . ARG A 1 218 ? -17.281 23.797 -0.843 1 90.81 218 ARG A N 1
ATOM 1628 C CA . ARG A 1 218 ? -18.156 24.969 -0.882 1 90.81 218 ARG A CA 1
ATOM 1629 C C . ARG A 1 218 ? -17.641 26.062 0.043 1 90.81 218 ARG A C 1
ATOM 1631 O O . ARG A 1 218 ? -18.312 27.062 0.266 1 90.81 218 ARG A O 1
ATOM 1638 N N . ASN A 1 219 ? -16.453 25.938 0.568 1 81.81 219 ASN A N 1
ATOM 1639 C CA . ASN A 1 219 ? -15.789 26.906 1.447 1 81.81 219 ASN A CA 1
ATOM 1640 C C . ASN A 1 219 ? -16.625 27.172 2.701 1 81.81 219 ASN A C 1
ATOM 1642 O O . ASN A 1 219 ? -16.766 28.312 3.119 1 81.81 219 ASN A O 1
ATOM 1646 N N . ARG A 1 220 ? -17.359 26.141 3.145 1 72.69 220 ARG A N 1
ATOM 1647 C CA . ARG A 1 220 ? -18.094 26.203 4.402 1 72.69 220 ARG A CA 1
ATOM 1648 C C . ARG A 1 220 ? -17.531 25.203 5.41 1 72.69 220 ARG A C 1
ATOM 1650 O O . ARG A 1 220 ? -18.125 24.141 5.645 1 72.69 220 ARG A O 1
ATOM 1657 N N . PRO A 1 221 ? -16.391 25.484 5.961 1 64.94 221 PRO A N 1
ATOM 1658 C CA . PRO A 1 221 ? -15.789 24.453 6.816 1 64.94 221 PRO A CA 1
ATOM 1659 C C . PRO A 1 221 ? -16.609 24.188 8.078 1 64.94 221 PRO A C 1
ATOM 1661 O O . PRO A 1 221 ? -17.406 25.031 8.492 1 64.94 221 PRO A O 1
ATOM 1664 N N . PRO A 1 222 ? -16.562 22.906 8.578 1 63.19 222 PRO A N 1
ATOM 1665 C CA . PRO A 1 222 ? -17.406 22.531 9.711 1 63.19 222 PRO A CA 1
ATOM 1666 C C . PRO A 1 222 ? -17.219 23.453 10.914 1 63.19 222 PRO A C 1
ATOM 1668 O O . PRO A 1 222 ? -16.125 23.953 11.156 1 63.19 222 PRO A O 1
ATOM 1671 N N . SER A 1 223 ? -18.297 24.047 11.312 1 58.25 223 SER A N 1
ATOM 1672 C CA . SER A 1 223 ? -18.297 24.875 12.516 1 58.25 223 SER A CA 1
ATOM 1673 C C . SER A 1 223 ? -18.375 24.016 13.773 1 58.25 223 SER A C 1
ATOM 1675 O O . SER A 1 223 ? -18.922 22.922 13.75 1 58.25 223 SER A O 1
ATOM 1677 N N . ASP A 1 224 ? -17.453 24.234 14.703 1 58.47 224 ASP A N 1
ATOM 1678 C CA . ASP A 1 224 ? -17.422 23.547 15.992 1 58.47 224 ASP A CA 1
ATOM 1679 C C . ASP A 1 224 ? -18.812 23.406 16.578 1 58.47 224 ASP A C 1
ATOM 1681 O O . ASP A 1 224 ? -19.469 24.422 16.891 1 58.47 224 ASP A O 1
ATOM 1685 N N . ARG A 1 225 ? -19.438 22.266 16.25 1 58 225 ARG A N 1
ATOM 1686 C CA . ARG A 1 225 ? -20.719 22.125 16.906 1 58 225 ARG A CA 1
ATOM 1687 C C . ARG A 1 225 ? -20.547 21.656 18.344 1 58 225 ARG A C 1
ATOM 1689 O O . ARG A 1 225 ? -19.594 20.938 18.656 1 58 225 ARG A O 1
ATOM 1696 N N . GLY A 1 226 ? -20.641 22.297 19.406 1 55.53 226 GLY A N 1
ATOM 1697 C CA . GLY A 1 226 ? -20.625 21.922 20.812 1 55.53 226 GLY A CA 1
ATOM 1698 C C . GLY A 1 226 ? -20.766 20.422 21.031 1 55.53 226 GLY A C 1
ATOM 1699 O O . GLY A 1 226 ? -21.344 19.719 20.188 1 55.53 226 GLY A O 1
ATOM 1700 N N . ARG A 1 227 ? -19.781 19.75 21.703 1 61.69 227 ARG A N 1
ATOM 1701 C CA . ARG A 1 227 ? -19.656 18.328 22.016 1 61.69 227 ARG A CA 1
ATOM 1702 C C . ARG A 1 227 ? -20.891 17.828 22.75 1 61.69 227 ARG A C 1
ATOM 1704 O O . ARG A 1 227 ? -21.219 18.328 23.828 1 61.69 227 ARG A O 1
ATOM 1711 N N . ARG A 1 228 ? -21.859 17.219 22.062 1 60.62 228 ARG A N 1
ATOM 1712 C CA . ARG A 1 228 ? -22.844 16.453 22.812 1 60.62 228 ARG A CA 1
ATOM 1713 C C . ARG A 1 228 ? -22.719 14.969 22.5 1 60.62 228 ARG A C 1
ATOM 1715 O O . ARG A 1 228 ? -22.484 14.578 21.359 1 60.62 228 ARG A O 1
ATOM 1722 N N . PRO A 1 229 ? -22.625 14.016 23.609 1 53.88 229 PRO A N 1
ATOM 1723 C CA . PRO A 1 229 ? -22.438 12.578 23.438 1 53.88 229 PRO A CA 1
ATOM 1724 C C . PRO A 1 229 ? -23.328 11.992 22.344 1 53.88 229 PRO A C 1
ATOM 1726 O O . PRO A 1 229 ? -22.906 11.094 21.609 1 53.88 229 PRO A O 1
ATOM 1729 N N . LEU A 1 230 ? -24.562 12.391 22.328 1 57.38 230 LEU A N 1
ATOM 1730 C CA . LEU A 1 230 ? -25.484 11.945 21.297 1 57.38 230 LEU A CA 1
ATOM 1731 C C . LEU A 1 230 ? -25.688 13.016 20.234 1 57.38 230 LEU A C 1
ATOM 1733 O O . LEU A 1 230 ? -26.453 13.961 20.422 1 57.38 230 LEU A O 1
ATOM 1737 N N . SER A 1 231 ? -24.672 13.188 19.5 1 66.94 231 SER A N 1
ATOM 1738 C CA . SER A 1 231 ? -24.734 14.25 18.5 1 66.94 231 SER A CA 1
ATOM 1739 C C . SER A 1 231 ? -24.453 13.703 17.094 1 66.94 231 SER A C 1
ATOM 1741 O O . SER A 1 231 ? -23.859 12.625 16.953 1 66.94 231 SER A O 1
ATOM 1743 N N . TRP A 1 232 ? -25.219 14.305 16.172 1 70.19 232 TRP A N 1
ATOM 1744 C CA . TRP A 1 232 ? -24.969 13.969 14.781 1 70.19 232 TRP A CA 1
ATOM 1745 C C . TRP A 1 232 ? -23.812 14.781 14.211 1 70.19 232 TRP A C 1
ATOM 1747 O O . TRP A 1 232 ? -23.688 15.977 14.508 1 70.19 232 TRP A O 1
ATOM 1757 N N . MET B 1 1 ? 3.051 15.531 14.852 1 61.03 1 MET B N 1
ATOM 1758 C CA . MET B 1 1 ? 3.785 14.297 15.117 1 61.03 1 MET B CA 1
ATOM 1759 C C . MET B 1 1 ? 4.922 14.539 16.109 1 61.03 1 MET B C 1
ATOM 1761 O O . MET B 1 1 ? 5.605 15.562 16.031 1 61.03 1 MET B O 1
ATOM 1765 N N . ASN B 1 2 ? 4.922 13.672 17.156 1 71 2 ASN B N 1
ATOM 1766 C CA . ASN B 1 2 ? 6.008 13.727 18.125 1 71 2 ASN B CA 1
ATOM 1767 C C . ASN B 1 2 ? 7.371 13.617 17.453 1 71 2 ASN B C 1
ATOM 1769 O O . ASN B 1 2 ? 7.574 12.766 16.594 1 71 2 ASN B O 1
ATOM 1773 N N . GLY B 1 3 ? 8.125 14.578 17.656 1 79.5 3 GLY B N 1
ATOM 1774 C CA . GLY B 1 3 ? 9.469 14.656 17.094 1 79.5 3 GLY B CA 1
ATOM 1775 C C . GLY B 1 3 ? 10.258 13.375 17.266 1 79.5 3 GLY B C 1
ATOM 1776 O O . GLY B 1 3 ? 11.055 13.008 16.391 1 79.5 3 GLY B O 1
ATOM 1777 N N . LYS B 1 4 ? 9.938 12.625 18.203 1 89.19 4 LYS B N 1
ATOM 1778 C CA . LYS B 1 4 ? 10.68 11.398 18.484 1 89.19 4 LYS B CA 1
ATOM 1779 C C . LYS B 1 4 ? 10.312 10.305 17.484 1 89.19 4 LYS B C 1
ATOM 1781 O O . LYS B 1 4 ? 11.195 9.609 16.969 1 89.19 4 LYS B O 1
ATOM 1786 N N . ILE B 1 5 ? 9.078 10.203 17.141 1 90.88 5 ILE B N 1
ATOM 1787 C CA . ILE B 1 5 ? 8.633 9.164 16.219 1 90.88 5 ILE B CA 1
ATOM 1788 C C . ILE B 1 5 ? 9.156 9.461 14.812 1 90.88 5 ILE B C 1
ATOM 1790 O O . ILE B 1 5 ? 9.617 8.562 14.117 1 90.88 5 ILE B O 1
ATOM 1794 N N . GLY B 1 6 ? 9.023 10.711 14.477 1 94 6 GLY B N 1
ATOM 1795 C CA . GLY B 1 6 ? 9.555 11.109 13.188 1 94 6 GLY B CA 1
ATOM 1796 C C . GLY B 1 6 ? 11.047 10.875 13.055 1 94 6 GLY B C 1
ATOM 1797 O O . GLY B 1 6 ? 11.516 10.391 12.023 1 94 6 GLY B O 1
ATOM 1798 N N . GLY B 1 7 ? 11.773 11.219 14.109 1 95.31 7 GLY B N 1
ATOM 1799 C CA . GLY B 1 7 ? 13.219 11.008 14.117 1 95.31 7 GLY B CA 1
ATOM 1800 C C . GLY B 1 7 ? 13.602 9.547 14.023 1 95.31 7 GLY B C 1
ATOM 1801 O O . GLY B 1 7 ? 14.5 9.18 13.266 1 95.31 7 GLY B O 1
ATOM 1802 N N . VAL B 1 8 ? 12.922 8.703 14.742 1 96.75 8 VAL B N 1
ATOM 1803 C CA . VAL B 1 8 ? 13.195 7.27 14.734 1 96.75 8 VAL B CA 1
ATOM 1804 C C . VAL B 1 8 ? 12.914 6.703 13.344 1 96.75 8 VAL B C 1
ATOM 1806 O O . VAL B 1 8 ? 13.68 5.887 12.828 1 96.75 8 VAL B O 1
ATOM 1809 N N . ALA B 1 9 ? 11.812 7.137 12.797 1 97.69 9 ALA B N 1
ATOM 1810 C CA . ALA B 1 9 ? 11.445 6.645 11.469 1 97.69 9 ALA B CA 1
ATOM 1811 C C . ALA B 1 9 ? 12.484 7.051 10.43 1 97.69 9 ALA B C 1
ATOM 1813 O O . ALA B 1 9 ? 12.82 6.266 9.531 1 97.69 9 ALA B O 1
ATOM 1814 N N . LEU B 1 10 ? 12.992 8.25 10.547 1 97.88 10 LEU B N 1
ATOM 1815 C CA . LEU B 1 10 ? 13.977 8.758 9.594 1 97.88 10 LEU B CA 1
ATOM 1816 C C . LEU B 1 10 ? 15.297 7.992 9.719 1 97.88 10 LEU B C 1
ATOM 1818 O O . LEU B 1 10 ? 16.094 7.965 8.773 1 97.88 10 LEU B O 1
ATOM 1822 N N . VAL B 1 11 ? 15.492 7.379 10.812 1 98 11 VAL B N 1
ATOM 1823 C CA . VAL B 1 11 ? 16.703 6.59 11.016 1 98 11 VAL B CA 1
ATOM 1824 C C . VAL B 1 11 ? 16.453 5.141 10.602 1 98 11 VAL B C 1
ATOM 1826 O O . VAL B 1 11 ? 17.203 4.59 9.781 1 98 11 VAL B O 1
ATOM 1829 N N . LEU B 1 12 ? 15.391 4.586 11.078 1 98.44 12 LEU B N 1
ATOM 1830 C CA . LEU B 1 12 ? 15.156 3.152 10.953 1 98.44 12 LEU B CA 1
ATOM 1831 C C . LEU B 1 12 ? 14.703 2.793 9.539 1 98.44 12 LEU B C 1
ATOM 1833 O O . LEU B 1 12 ? 15.109 1.763 9 1 98.44 12 LEU B O 1
ATOM 1837 N N . ALA B 1 13 ? 13.844 3.598 8.945 1 98.38 13 ALA B N 1
ATOM 1838 C CA . ALA B 1 13 ? 13.234 3.246 7.66 1 98.38 13 ALA B CA 1
ATOM 1839 C C . ALA B 1 13 ? 14.297 3.068 6.578 1 98.38 13 ALA B C 1
ATOM 1841 O O . ALA B 1 13 ? 14.359 2.021 5.93 1 98.38 13 ALA B O 1
ATOM 1842 N N . PRO B 1 14 ? 15.188 4.094 6.336 1 98.19 14 PRO B N 1
ATOM 1843 C CA . PRO B 1 14 ? 16.188 3.91 5.277 1 98.19 14 PRO B CA 1
ATOM 1844 C C . PRO B 1 14 ? 17.172 2.787 5.586 1 98.19 14 PRO B C 1
ATOM 1846 O O . PRO B 1 14 ? 17.625 2.096 4.672 1 98.19 14 PRO B O 1
ATOM 1849 N N . LEU B 1 15 ? 17.5 2.523 6.84 1 98.5 15 LEU B N 1
ATOM 1850 C CA . LEU B 1 15 ? 18.438 1.463 7.203 1 98.5 15 LEU B CA 1
ATOM 1851 C C . LEU B 1 15 ? 17.828 0.09 6.918 1 98.5 15 LEU B C 1
ATOM 1853 O O . LEU B 1 15 ? 18.5 -0.782 6.359 1 98.5 15 LEU B O 1
ATOM 1857 N N . VAL B 1 16 ? 16.609 -0.072 7.316 1 98.25 16 VAL B N 1
ATOM 1858 C CA . VAL B 1 16 ? 15.93 -1.345 7.086 1 98.25 16 VAL B CA 1
ATOM 1859 C C . VAL B 1 16 ? 15.75 -1.567 5.586 1 98.25 16 VAL B C 1
ATOM 1861 O O . VAL B 1 16 ? 15.945 -2.678 5.086 1 98.25 16 VAL B O 1
ATOM 1864 N N . TRP B 1 17 ? 15.383 -0.522 4.906 1 97.25 17 TRP B N 1
ATOM 1865 C CA . TRP B 1 17 ? 15.203 -0.627 3.461 1 97.25 17 TRP B CA 1
ATOM 1866 C C . TRP B 1 17 ? 16.531 -0.964 2.775 1 97.25 17 TRP B C 1
ATOM 1868 O O . TRP B 1 17 ? 16.562 -1.783 1.854 1 97.25 17 TRP B O 1
ATOM 1878 N N . PHE B 1 18 ? 17.594 -0.355 3.217 1 97.94 18 PHE B N 1
ATOM 1879 C CA . PHE B 1 18 ? 18.922 -0.639 2.689 1 97.94 18 PHE B CA 1
ATOM 1880 C C . PHE B 1 18 ? 19.312 -2.092 2.945 1 97.94 18 PHE B C 1
ATOM 1882 O O . PHE B 1 18 ? 19.812 -2.773 2.049 1 97.94 18 PHE B O 1
ATOM 1889 N N . ALA B 1 19 ? 19.094 -2.547 4.109 1 97.88 19 ALA B N 1
ATOM 1890 C CA . ALA B 1 19 ? 19.391 -3.938 4.449 1 97.88 19 ALA B CA 1
ATOM 1891 C C . ALA B 1 19 ? 18.594 -4.895 3.568 1 97.88 19 ALA B C 1
ATOM 1893 O O . ALA B 1 19 ? 19.109 -5.938 3.154 1 97.88 19 ALA B O 1
ATOM 1894 N N . GLY B 1 20 ? 17.328 -4.523 3.336 1 97.31 20 GLY B N 1
ATOM 1895 C CA . GLY B 1 20 ? 16.5 -5.34 2.455 1 97.31 20 GLY B CA 1
ATOM 1896 C C . GLY B 1 20 ? 17.031 -5.398 1.034 1 97.31 20 GLY B C 1
ATOM 1897 O O . GLY B 1 20 ? 17.172 -6.48 0.461 1 97.31 20 GLY B O 1
ATOM 1898 N N . LEU B 1 21 ? 17.375 -4.277 0.487 1 96.81 21 LEU B N 1
ATOM 1899 C CA . LEU B 1 21 ? 17.875 -4.219 -0.879 1 96.81 21 LEU B CA 1
ATOM 1900 C C . LEU B 1 21 ? 19.219 -4.938 -0.991 1 96.81 21 LEU B C 1
ATOM 1902 O O . LEU B 1 21 ? 19.484 -5.625 -1.983 1 96.81 21 LEU B O 1
ATOM 1906 N N . LEU B 1 22 ? 20.047 -4.73 0.023 1 96.62 22 LEU B N 1
ATOM 1907 C CA . LEU B 1 22 ? 21.344 -5.418 0.037 1 96.62 22 LEU B CA 1
ATOM 1908 C C . LEU B 1 22 ? 21.141 -6.93 0.082 1 96.62 22 LEU B C 1
ATOM 1910 O O . LEU B 1 22 ? 21.797 -7.664 -0.662 1 96.62 22 LEU B O 1
ATOM 1914 N N . SER B 1 23 ? 20.312 -7.406 0.984 1 97 23 SER B N 1
ATOM 1915 C CA . SER B 1 23 ? 20.031 -8.836 1.082 1 97 23 SER B CA 1
ATOM 1916 C C . SER B 1 23 ? 19.469 -9.383 -0.229 1 97 23 SER B C 1
ATOM 1918 O O . SER B 1 23 ? 19.844 -10.469 -0.662 1 97 23 SER B O 1
ATOM 1920 N N . ARG B 1 24 ? 18.578 -8.609 -0.844 1 95.75 24 ARG B N 1
ATOM 1921 C CA . ARG B 1 24 ? 18 -9.023 -2.115 1 95.75 24 ARG B CA 1
ATOM 1922 C C . ARG B 1 24 ? 19.062 -9.086 -3.209 1 95.75 24 ARG B C 1
ATOM 1924 O O . ARG B 1 24 ? 19 -9.938 -4.102 1 95.75 24 ARG B O 1
ATOM 1931 N N . HIS B 1 25 ? 20 -8.18 -3.152 1 94.38 25 HIS B N 1
ATOM 1932 C CA . HIS B 1 25 ? 21.094 -8.188 -4.117 1 94.38 25 HIS B CA 1
ATOM 1933 C C . HIS B 1 25 ? 21.953 -9.43 -3.969 1 94.38 25 HIS B C 1
ATOM 1935 O O . HIS B 1 25 ? 22.516 -9.922 -4.949 1 94.38 25 HIS B O 1
ATOM 1941 N N . LEU B 1 26 ? 21.953 -9.969 -2.816 1 94.56 26 LEU B N 1
ATOM 1942 C CA . LEU B 1 26 ? 22.844 -11.078 -2.496 1 94.56 26 LEU B CA 1
ATOM 1943 C C . LEU B 1 26 ? 22.125 -12.414 -2.676 1 94.56 26 LEU B C 1
ATOM 1945 O O . LEU B 1 26 ? 22.703 -13.469 -2.387 1 94.56 26 LEU B O 1
ATOM 1949 N N . VAL B 1 27 ? 20.953 -12.422 -3.203 1 93 27 VAL B N 1
ATOM 1950 C CA . VAL B 1 27 ? 20.203 -13.664 -3.236 1 93 27 VAL B CA 1
ATOM 1951 C C . VAL B 1 27 ? 20.812 -14.617 -4.262 1 93 27 VAL B C 1
ATOM 1953 O O . VAL B 1 27 ? 20.609 -15.828 -4.18 1 93 27 VAL B O 1
ATOM 1956 N N . LEU B 1 28 ? 21.594 -14.109 -5.211 1 90.31 28 LEU B N 1
ATOM 1957 C CA . LEU B 1 28 ? 22.188 -14.953 -6.242 1 90.31 28 LEU B CA 1
ATOM 1958 C C . LEU B 1 28 ? 23.625 -15.305 -5.906 1 90.31 28 LEU B C 1
ATOM 1960 O O . LEU B 1 28 ? 24.359 -15.812 -6.754 1 90.31 28 LEU B O 1
ATOM 1964 N N . LYS B 1 29 ? 24.016 -15.07 -4.711 1 88.69 29 LYS B N 1
ATOM 1965 C CA . LYS B 1 29 ? 25.422 -15.219 -4.305 1 88.69 29 LYS B CA 1
ATOM 1966 C C . LYS B 1 29 ? 25.875 -16.672 -4.43 1 88.69 29 LYS B C 1
ATOM 1968 O O . LYS B 1 29 ? 27.062 -16.922 -4.648 1 88.69 29 LYS B O 1
ATOM 1973 N N . ASP B 1 30 ? 24.938 -17.625 -4.312 1 88.19 30 ASP B N 1
ATOM 1974 C CA . ASP B 1 30 ? 25.312 -19.047 -4.281 1 88.19 30 ASP B CA 1
ATOM 1975 C C . ASP B 1 30 ? 25.266 -19.656 -5.68 1 88.19 30 ASP B C 1
ATOM 1977 O O . ASP B 1 30 ? 25.562 -20.844 -5.855 1 88.19 30 ASP B O 1
ATOM 1981 N N . PHE B 1 31 ? 24.953 -18.891 -6.691 1 91.75 31 PHE B N 1
ATOM 1982 C CA . PHE B 1 31 ? 24.906 -19.375 -8.07 1 91.75 31 PHE B CA 1
ATOM 1983 C C . PHE B 1 31 ? 26.219 -19.109 -8.781 1 91.75 31 PHE B C 1
ATOM 1985 O O . PHE B 1 31 ? 26.953 -18.188 -8.43 1 91.75 31 PHE B O 1
ATOM 1992 N N . THR B 1 32 ? 26.578 -19.953 -9.742 1 92.38 32 THR B N 1
ATOM 1993 C CA . THR B 1 32 ? 27.797 -19.797 -10.523 1 92.38 32 THR B CA 1
ATOM 1994 C C . THR B 1 32 ? 27.688 -18.578 -11.453 1 92.38 32 THR B C 1
ATOM 1996 O O . THR B 1 32 ? 26.594 -18.156 -11.797 1 92.38 32 THR B O 1
ATOM 1999 N N . PRO B 1 33 ? 28.797 -18.016 -11.805 1 91.94 33 PRO B N 1
ATOM 2000 C CA . PRO B 1 33 ? 28.781 -16.875 -12.719 1 91.94 33 PRO B CA 1
ATOM 2001 C C . PRO B 1 33 ? 28.078 -17.188 -14.039 1 91.94 33 PRO B C 1
ATOM 2003 O O . PRO B 1 33 ? 27.438 -16.297 -14.617 1 91.94 33 PRO B O 1
ATOM 2006 N N . GLU B 1 34 ? 28.172 -18.391 -14.43 1 90.75 34 GLU B N 1
ATOM 2007 C CA . GLU B 1 34 ? 27.5 -18.797 -15.664 1 90.75 34 GLU B CA 1
ATOM 2008 C C . GLU B 1 34 ? 25.984 -18.781 -15.508 1 90.75 34 GLU B C 1
ATOM 2010 O O . GLU B 1 34 ? 25.266 -18.328 -16.406 1 90.75 34 GLU B O 1
ATOM 2015 N N . GLN B 1 35 ? 25.547 -19.203 -14.422 1 90.56 35 GLN B N 1
ATOM 2016 C CA . GLN B 1 35 ? 24.109 -19.203 -14.141 1 90.56 35 GLN B CA 1
ATOM 2017 C C . GLN B 1 35 ? 23.578 -17.781 -14.016 1 90.56 35 GLN B C 1
ATOM 2019 O O . GLN B 1 35 ? 22.516 -17.469 -14.555 1 90.56 35 GLN B O 1
ATOM 2024 N N . VAL B 1 36 ? 24.297 -17.016 -13.312 1 89.69 36 VAL B N 1
ATOM 2025 C CA . VAL B 1 36 ? 23.891 -15.625 -13.125 1 89.69 36 VAL B CA 1
ATOM 2026 C C . VAL B 1 36 ? 23.859 -14.906 -14.469 1 89.69 36 VAL B C 1
ATOM 2028 O O . VAL B 1 36 ? 22.953 -14.117 -14.734 1 89.69 36 VAL B O 1
ATOM 2031 N N . ALA B 1 37 ? 24.812 -15.18 -15.312 1 88.38 37 ALA B N 1
ATOM 2032 C CA . ALA B 1 37 ? 24.844 -14.602 -16.656 1 88.38 37 ALA B CA 1
ATOM 2033 C C . ALA B 1 37 ? 23.625 -15.023 -17.453 1 88.38 37 ALA B C 1
ATOM 2035 O O . ALA B 1 37 ? 23.078 -14.234 -18.234 1 88.38 37 ALA B O 1
ATOM 2036 N N . TRP B 1 38 ? 23.312 -16.234 -17.281 1 88.25 38 TRP B N 1
ATOM 2037 C CA . TRP B 1 38 ? 22.109 -16.734 -17.969 1 88.25 38 TRP B CA 1
ATOM 2038 C C . TRP B 1 38 ? 20.859 -16.016 -17.484 1 88.25 38 TRP B C 1
ATOM 2040 O O . TRP B 1 38 ? 20 -15.656 -18.281 1 88.25 38 TRP B O 1
ATOM 2050 N N . PHE B 1 39 ? 20.75 -15.828 -16.203 1 87.62 39 PHE B N 1
ATOM 2051 C CA . PHE B 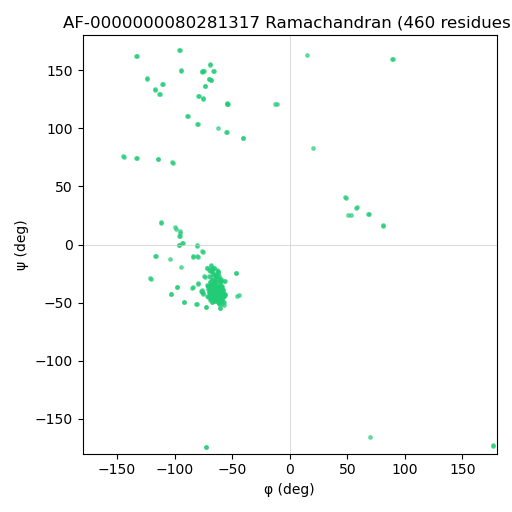1 39 ? 19.625 -15.094 -15.648 1 87.62 39 PHE B CA 1
ATOM 2052 C C . PHE B 1 39 ? 19.562 -13.68 -16.219 1 87.62 39 PHE B C 1
ATOM 2054 O O . PHE B 1 39 ? 18.484 -13.172 -16.516 1 87.62 39 PHE B O 1
ATOM 2061 N N . ASP B 1 40 ? 20.703 -13.062 -16.391 1 85.06 40 ASP B N 1
ATOM 2062 C CA . ASP B 1 40 ? 20.797 -11.672 -16.844 1 85.06 40 ASP B CA 1
ATOM 2063 C C . ASP B 1 40 ? 20.359 -11.547 -18.297 1 85.06 40 ASP B C 1
ATOM 2065 O O . ASP B 1 40 ? 19.984 -10.469 -18.75 1 85.06 40 ASP B O 1
ATOM 2069 N N . GLU B 1 41 ? 20.422 -12.617 -19.031 1 84.62 41 GLU B N 1
ATOM 2070 C CA . GLU B 1 41 ? 20.062 -12.609 -20.453 1 84.62 41 GLU B CA 1
ATOM 2071 C C . GLU B 1 41 ? 18.547 -12.766 -20.641 1 84.62 41 GLU B C 1
ATOM 2073 O O . GLU B 1 41 ? 18.031 -12.516 -21.734 1 84.62 41 GLU B O 1
ATOM 2078 N N . GLN B 1 42 ? 17.922 -13.078 -19.562 1 84.19 42 GLN B N 1
ATOM 2079 C CA . GLN B 1 42 ? 16.469 -13.227 -19.641 1 84.19 42 GLN B CA 1
ATOM 2080 C C . GLN B 1 42 ? 15.781 -11.867 -19.703 1 84.19 42 GLN B C 1
ATOM 2082 O O . GLN B 1 42 ? 16.297 -10.875 -19.203 1 84.19 42 GLN B O 1
ATOM 2087 N N . PRO B 1 43 ? 14.68 -11.789 -20.375 1 79.31 43 PRO B N 1
ATOM 2088 C CA . PRO B 1 43 ? 13.977 -10.516 -20.531 1 79.31 43 PRO B CA 1
ATOM 2089 C C . PRO B 1 43 ? 13.555 -9.898 -19.188 1 79.31 43 PRO B C 1
ATOM 2091 O O . PRO B 1 43 ? 13.43 -8.68 -19.094 1 79.31 43 PRO B O 1
ATOM 2094 N N . PHE B 1 44 ? 13.328 -10.758 -18.266 1 84.12 44 PHE B N 1
ATOM 2095 C CA . PHE B 1 44 ? 12.953 -10.273 -16.953 1 84.12 44 PHE B CA 1
ATOM 2096 C C . PHE B 1 44 ? 13.758 -10.984 -15.867 1 84.12 44 PHE B C 1
ATOM 2098 O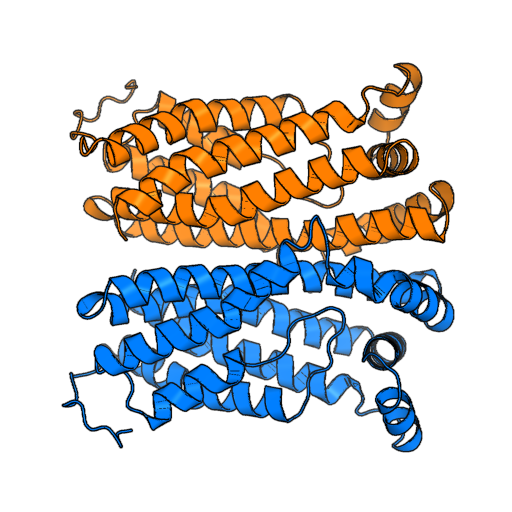 O . PHE B 1 44 ? 14.328 -12.055 -16.109 1 84.12 44 PHE B O 1
ATOM 2105 N N . ALA B 1 45 ? 13.75 -10.344 -14.703 1 85.38 45 ALA B N 1
ATOM 2106 C CA . ALA B 1 45 ? 14.555 -10.859 -13.602 1 85.38 45 ALA B CA 1
ATOM 2107 C C . ALA B 1 45 ? 13.859 -12.016 -12.898 1 85.38 45 ALA B C 1
ATOM 2109 O O . ALA B 1 45 ? 14.438 -12.656 -12.016 1 85.38 45 ALA B O 1
ATOM 2110 N N . ALA B 1 46 ? 12.688 -12.383 -13.328 1 87.81 46 ALA B N 1
ATOM 2111 C CA . ALA B 1 46 ? 11.828 -13.328 -12.625 1 87.81 46 ALA B CA 1
ATOM 2112 C C . ALA B 1 46 ? 12.492 -14.703 -12.531 1 87.81 46 ALA B C 1
ATOM 2114 O O . ALA B 1 46 ? 12.523 -15.312 -11.461 1 87.81 46 ALA B O 1
ATOM 2115 N N . PRO B 1 47 ? 13.148 -15.211 -13.594 1 90.38 47 PRO B N 1
ATOM 2116 C CA . PRO B 1 47 ? 13.758 -16.547 -13.492 1 90.38 47 PRO B CA 1
ATOM 2117 C C . PRO B 1 47 ? 14.859 -16.609 -12.438 1 90.38 47 PRO B C 1
ATOM 2119 O O . PRO B 1 47 ? 14.922 -17.562 -11.664 1 90.38 47 PRO B O 1
ATOM 2122 N N . GLY B 1 48 ? 15.672 -15.617 -12.383 1 91.88 48 GLY B N 1
ATOM 2123 C CA . GLY B 1 48 ? 16.734 -15.578 -11.391 1 91.88 48 GLY B CA 1
ATOM 2124 C C . GLY B 1 48 ? 16.219 -15.5 -9.969 1 91.88 48 GLY B C 1
ATOM 2125 O O . GLY B 1 48 ? 16.734 -16.172 -9.07 1 91.88 48 GLY B O 1
ATOM 2126 N N . GLN B 1 49 ? 15.203 -14.695 -9.75 1 93.75 49 GLN B N 1
ATOM 2127 C CA . GLN B 1 49 ? 14.641 -14.523 -8.414 1 93.75 49 GLN B CA 1
ATOM 2128 C C . GLN B 1 49 ? 13.93 -15.797 -7.949 1 93.75 49 GLN B C 1
ATOM 2130 O O . GLN B 1 49 ? 14.008 -16.156 -6.777 1 93.75 49 GLN B O 1
ATOM 2135 N N . LEU B 1 50 ? 13.234 -16.438 -8.844 1 95.31 50 LEU B N 1
ATOM 2136 C CA . LEU B 1 50 ? 12.523 -17.672 -8.508 1 95.31 50 LEU B CA 1
ATOM 2137 C C . LEU B 1 50 ? 13.508 -18.812 -8.258 1 95.31 50 LEU B C 1
ATOM 2139 O O . LEU B 1 50 ? 13.305 -19.625 -7.359 1 95.31 50 LEU B O 1
ATOM 2143 N N . ALA B 1 51 ? 14.594 -18.875 -9.031 1 95.19 51 ALA B N 1
ATOM 2144 C CA . ALA B 1 51 ? 15.633 -19.875 -8.797 1 95.19 51 ALA B CA 1
ATOM 2145 C C . ALA B 1 51 ? 16.312 -19.672 -7.445 1 95.19 51 ALA B C 1
ATOM 2147 O O . ALA B 1 51 ? 16.625 -20.625 -6.742 1 95.19 51 ALA B O 1
ATOM 2148 N N . ALA B 1 52 ? 16.547 -18.422 -7.141 1 95.19 52 ALA B N 1
ATOM 2149 C CA . ALA B 1 52 ? 17.141 -18.094 -5.844 1 95.19 52 ALA B CA 1
ATOM 2150 C C . ALA B 1 52 ? 16.25 -18.562 -4.699 1 95.19 52 ALA B C 1
ATOM 2152 O O . ALA B 1 52 ? 16.734 -19.094 -3.699 1 95.19 52 ALA B O 1
ATOM 2153 N N . TYR B 1 53 ? 14.961 -18.344 -4.859 1 95.44 53 TYR B N 1
ATOM 2154 C CA . TYR B 1 53 ? 14.023 -18.781 -3.836 1 95.44 53 TYR B CA 1
ATOM 2155 C C . TYR B 1 53 ? 14.023 -20.297 -3.711 1 95.44 53 TYR B C 1
ATOM 2157 O O . TYR B 1 53 ? 13.984 -20.844 -2.602 1 95.44 53 TYR B O 1
ATOM 2165 N N . ALA B 1 54 ? 14.078 -20.969 -4.789 1 95.56 54 ALA B N 1
ATOM 2166 C CA . ALA B 1 54 ? 14.117 -22.422 -4.77 1 95.56 54 ALA B CA 1
ATOM 2167 C C . ALA B 1 54 ? 15.359 -22.938 -4.043 1 95.56 54 ALA B C 1
ATOM 2169 O O . ALA B 1 54 ? 15.297 -23.938 -3.33 1 95.56 54 ALA B O 1
ATOM 2170 N N . ALA B 1 55 ? 16.438 -22.25 -4.242 1 94.75 55 ALA B N 1
ATOM 2171 C CA . ALA B 1 55 ? 17.719 -22.672 -3.67 1 94.75 55 ALA B CA 1
ATOM 2172 C C . ALA B 1 55 ? 17.781 -22.375 -2.176 1 94.75 55 ALA B C 1
ATOM 2174 O O . ALA B 1 55 ? 18.312 -23.172 -1.396 1 94.75 55 ALA B O 1
ATOM 2175 N N . ASN B 1 56 ? 17.297 -21.203 -1.735 1 95.62 56 ASN B N 1
ATOM 2176 C CA . ASN B 1 56 ? 17.344 -20.781 -0.342 1 95.62 56 ASN B CA 1
ATOM 2177 C C . ASN B 1 56 ? 16.109 -19.969 0.037 1 95.62 56 ASN B C 1
ATOM 2179 O O . ASN B 1 56 ? 16.172 -18.75 0.218 1 95.62 56 ASN B O 1
ATOM 2183 N N . PRO B 1 57 ? 14.977 -20.656 0.225 1 94.38 57 PRO B N 1
ATOM 2184 C CA . PRO B 1 57 ? 13.719 -19.953 0.492 1 94.38 57 PRO B CA 1
ATOM 2185 C C . PRO B 1 57 ? 13.781 -19.078 1.737 1 94.38 57 PRO B C 1
ATOM 2187 O O . PRO B 1 57 ? 13.18 -18 1.765 1 94.38 57 PRO B O 1
ATOM 2190 N N . GLY B 1 58 ? 14.492 -19.531 2.748 1 94.44 58 GLY B N 1
ATOM 2191 C CA . GLY B 1 58 ? 14.602 -18.766 3.977 1 94.44 58 GLY B CA 1
ATOM 2192 C C . GLY B 1 58 ? 15.258 -17.406 3.775 1 94.44 58 GLY B C 1
ATOM 2193 O O . GLY B 1 58 ? 14.727 -16.391 4.215 1 94.44 58 GLY B O 1
ATOM 2194 N N . PHE B 1 59 ? 16.406 -17.406 3.131 1 96 59 PHE B N 1
ATOM 2195 C CA . PHE B 1 59 ? 17.156 -16.172 2.918 1 96 59 PHE B CA 1
ATOM 2196 C C . PHE B 1 59 ? 16.391 -15.227 2.012 1 96 59 PHE B C 1
ATOM 2198 O O . PHE B 1 59 ? 16.312 -14.023 2.285 1 96 59 PHE B O 1
ATOM 2205 N N . VAL B 1 60 ? 15.812 -15.773 0.918 1 95.44 60 VAL B N 1
ATOM 2206 C CA . VAL B 1 60 ? 15.07 -14.938 -0.02 1 95.44 60 VAL B CA 1
ATOM 2207 C C . VAL B 1 60 ? 13.852 -14.328 0.678 1 95.44 60 VAL B C 1
ATOM 2209 O O . VAL B 1 60 ? 13.57 -13.141 0.529 1 95.44 60 VAL B O 1
ATOM 2212 N N . THR B 1 61 ? 13.188 -15.125 1.466 1 94.81 61 THR B N 1
ATOM 2213 C CA . THR B 1 61 ? 12.031 -14.633 2.203 1 94.81 61 THR B CA 1
ATOM 2214 C C . THR B 1 61 ? 12.445 -13.531 3.182 1 94.81 61 THR B C 1
ATOM 2216 O O . THR B 1 61 ? 11.758 -12.516 3.309 1 94.81 61 THR B O 1
ATOM 2219 N N . ALA B 1 62 ? 13.492 -13.719 3.852 1 96.12 62 ALA B N 1
ATOM 2220 C CA . ALA B 1 62 ? 13.992 -12.703 4.777 1 96.12 62 ALA B CA 1
ATOM 2221 C C . ALA B 1 62 ? 14.344 -11.414 4.039 1 96.12 62 ALA B C 1
ATOM 2223 O O . ALA B 1 62 ? 14.039 -10.32 4.512 1 96.12 62 ALA B O 1
ATOM 2224 N N . ALA B 1 63 ? 14.984 -11.562 2.906 1 96.5 63 ALA B N 1
ATOM 2225 C CA . ALA B 1 63 ? 15.398 -10.406 2.117 1 96.5 63 ALA B CA 1
ATOM 2226 C C . ALA B 1 63 ? 14.188 -9.594 1.661 1 96.5 63 ALA B C 1
ATOM 2228 O O . ALA B 1 63 ? 14.156 -8.367 1.822 1 96.5 63 ALA B O 1
ATOM 2229 N N . TYR B 1 64 ? 13.18 -10.297 1.124 1 96.31 64 TYR B N 1
ATOM 2230 C CA . TYR B 1 64 ? 11.977 -9.625 0.639 1 96.31 64 TYR B CA 1
ATOM 2231 C C . TYR B 1 64 ? 11.172 -9.055 1.797 1 96.31 64 TYR B C 1
ATOM 2233 O O . TYR B 1 64 ? 10.523 -8.016 1.657 1 96.31 64 TYR B O 1
ATOM 2241 N N . SER B 1 65 ? 11.227 -9.742 2.973 1 96.62 65 SER B N 1
ATOM 2242 C CA . SER B 1 65 ? 10.523 -9.25 4.148 1 96.62 65 SER B CA 1
ATOM 2243 C C . SER B 1 65 ? 11.148 -7.961 4.668 1 96.62 65 SER B C 1
ATOM 2245 O O . SER B 1 65 ? 10.438 -7.02 5.023 1 96.62 65 SER B O 1
ATOM 2247 N N . LEU B 1 66 ? 12.43 -7.938 4.699 1 96.5 66 LEU B N 1
ATOM 2248 C CA . LEU B 1 66 ? 13.133 -6.734 5.133 1 96.5 66 LEU B CA 1
ATOM 2249 C C . LEU B 1 66 ? 12.852 -5.57 4.188 1 96.5 66 LEU B C 1
ATOM 2251 O O . LEU B 1 66 ? 12.633 -4.441 4.633 1 96.5 66 LEU B O 1
ATOM 2255 N N . PHE B 1 67 ? 12.898 -5.867 2.939 1 96.69 67 PHE B N 1
ATOM 2256 C CA . PHE B 1 67 ? 12.594 -4.867 1.922 1 96.69 67 PHE B CA 1
ATOM 2257 C C . PHE B 1 67 ? 11.188 -4.305 2.109 1 96.69 67 PHE B C 1
ATOM 2259 O O . PHE B 1 67 ? 10.992 -3.09 2.066 1 96.69 67 PHE B O 1
ATOM 2266 N N . LEU B 1 68 ? 10.266 -5.176 2.334 1 96.75 6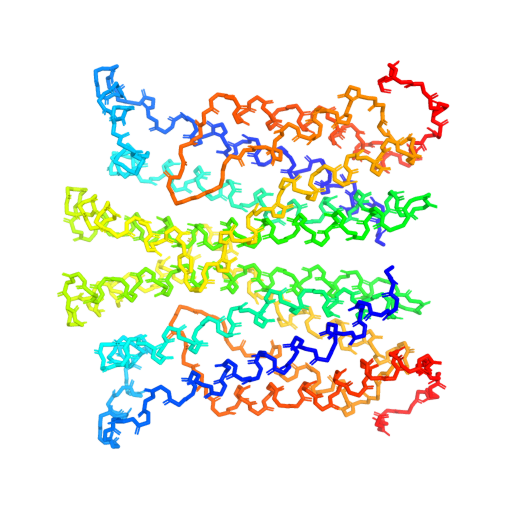8 LEU B N 1
ATOM 2267 C CA . LEU B 1 68 ? 8.875 -4.793 2.539 1 96.75 68 LEU B CA 1
ATOM 2268 C C . LEU B 1 68 ? 8.719 -3.977 3.818 1 96.75 68 LEU B C 1
ATOM 2270 O O . LEU B 1 68 ? 8 -2.973 3.834 1 96.75 68 LEU B O 1
ATOM 2274 N N . LEU B 1 69 ? 9.344 -4.406 4.879 1 97.19 69 LEU B N 1
ATOM 2275 C CA . LEU B 1 69 ? 9.305 -3.676 6.141 1 97.19 69 LEU B CA 1
ATOM 2276 C C . LEU B 1 69 ? 9.859 -2.268 5.977 1 97.19 69 LEU B C 1
ATOM 2278 O O . LEU B 1 69 ? 9.312 -1.309 6.527 1 97.19 69 LEU B O 1
ATOM 2282 N N . GLY B 1 70 ? 10.93 -2.189 5.262 1 97.38 70 GLY B N 1
ATOM 2283 C CA . GLY B 1 70 ? 11.5 -0.882 4.969 1 97.38 70 GLY B CA 1
ATOM 2284 C C . GLY B 1 70 ? 10.539 0.031 4.227 1 97.38 70 GLY B C 1
ATOM 2285 O O . GLY B 1 70 ? 10.469 1.228 4.512 1 97.38 70 GLY B O 1
ATOM 2286 N N . ALA B 1 71 ? 9.836 -0.526 3.273 1 96.5 71 ALA B N 1
ATOM 2287 C CA . ALA B 1 71 ? 8.844 0.245 2.523 1 96.5 71 ALA B CA 1
ATOM 2288 C C . ALA B 1 71 ? 7.734 0.754 3.439 1 96.5 71 ALA B C 1
ATOM 2290 O O . ALA B 1 71 ? 7.34 1.919 3.357 1 96.5 71 ALA B O 1
ATOM 2291 N N . VAL B 1 72 ? 7.25 -0.075 4.336 1 97.38 72 VAL B N 1
ATOM 2292 C CA . VAL B 1 72 ? 6.176 0.275 5.262 1 97.38 72 VAL B CA 1
ATOM 2293 C C . VAL B 1 72 ? 6.645 1.38 6.207 1 97.38 72 VAL B C 1
ATOM 2295 O O . VAL B 1 72 ? 5.941 2.369 6.414 1 97.38 72 VAL B O 1
ATOM 2298 N N . LEU B 1 73 ? 7.848 1.264 6.711 1 97.44 73 LEU B N 1
ATOM 2299 C CA . LEU B 1 73 ? 8.398 2.248 7.633 1 97.44 73 LEU B CA 1
ATOM 2300 C C . LEU B 1 73 ? 8.68 3.566 6.922 1 97.44 73 LEU B C 1
ATOM 2302 O O . LEU B 1 73 ? 8.656 4.629 7.543 1 97.44 73 LEU B O 1
ATOM 2306 N N . SER B 1 74 ? 8.938 3.436 5.633 1 98 74 SER B N 1
ATOM 2307 C CA . SER B 1 74 ? 9.273 4.625 4.859 1 98 74 SER B CA 1
ATOM 2308 C C . SER B 1 74 ? 8.125 5.625 4.855 1 98 74 SER B C 1
ATOM 2310 O O . SER B 1 74 ? 8.344 6.836 4.75 1 98 74 SER B O 1
ATOM 2312 N N . PHE B 1 75 ? 6.941 5.172 4.996 1 98.25 75 PHE B N 1
ATOM 2313 C CA . PHE B 1 75 ? 5.812 6.094 5.043 1 98.25 75 PHE B CA 1
ATOM 2314 C C . PHE B 1 75 ? 5.953 7.066 6.207 1 98.25 75 PHE B C 1
ATOM 2316 O O . PHE B 1 75 ? 5.793 8.273 6.035 1 98.25 75 PHE B O 1
ATOM 2323 N N . VAL B 1 76 ? 6.266 6.531 7.371 1 97.81 76 VAL B N 1
ATOM 2324 C CA . VAL B 1 76 ? 6.391 7.371 8.555 1 97.81 76 VAL B CA 1
ATOM 2325 C C . VAL B 1 76 ? 7.555 8.344 8.383 1 97.81 76 VAL B C 1
ATOM 2327 O O . VAL B 1 76 ? 7.469 9.5 8.797 1 97.81 76 VAL B O 1
ATOM 2330 N N . ALA B 1 77 ? 8.57 7.867 7.766 1 98.06 77 ALA B N 1
ATOM 2331 C CA . ALA B 1 77 ? 9.711 8.734 7.488 1 98.06 77 ALA B CA 1
ATOM 2332 C C . ALA B 1 77 ? 9.336 9.852 6.52 1 98.06 77 ALA B C 1
ATOM 2334 O O . ALA B 1 77 ? 9.711 11.008 6.719 1 98.06 77 ALA B O 1
ATOM 2335 N N . PHE B 1 78 ? 8.617 9.5 5.434 1 97.94 78 PHE B N 1
ATOM 2336 C CA . PHE B 1 78 ? 8.172 10.5 4.465 1 97.94 78 PHE B CA 1
ATOM 2337 C C . PHE B 1 78 ? 7.238 11.508 5.113 1 97.94 78 PHE B C 1
ATOM 2339 O O . PHE B 1 78 ? 7.281 12.695 4.789 1 97.94 78 PHE B O 1
ATOM 2346 N N . LEU B 1 79 ? 6.414 10.977 6 1 96.88 79 LEU B N 1
ATOM 2347 C CA . LEU B 1 79 ? 5.508 11.859 6.73 1 96.88 79 LEU B CA 1
ATOM 2348 C C . LEU B 1 79 ? 6.293 12.859 7.578 1 96.88 79 LEU B C 1
ATOM 2350 O O . LEU B 1 79 ? 5.961 14.047 7.609 1 96.88 79 LEU B O 1
ATOM 2354 N N . ALA B 1 80 ? 7.281 12.398 8.258 1 96.25 80 ALA B N 1
ATOM 2355 C CA . ALA B 1 80 ? 8.125 13.258 9.086 1 96.25 80 ALA B CA 1
ATOM 2356 C C . ALA B 1 80 ? 8.844 14.305 8.234 1 96.25 80 ALA B C 1
ATOM 2358 O O . ALA B 1 80 ? 8.883 15.484 8.602 1 96.25 80 ALA B O 1
ATOM 2359 N N . LEU B 1 81 ? 9.367 13.852 7.156 1 96.69 81 LEU B N 1
ATOM 2360 C CA . LEU B 1 81 ? 10.078 14.766 6.27 1 96.69 81 LEU B CA 1
ATOM 2361 C C . LEU B 1 81 ? 9.133 15.812 5.688 1 96.69 81 LEU B C 1
ATOM 2363 O O . LEU B 1 81 ? 9.484 17 5.613 1 96.69 81 LEU B O 1
ATOM 2367 N N . ALA B 1 82 ? 7.996 15.336 5.238 1 96.75 82 ALA B N 1
ATOM 2368 C CA . ALA B 1 82 ? 7 16.25 4.676 1 96.75 82 ALA B CA 1
ATOM 2369 C C . ALA B 1 82 ? 6.59 17.297 5.691 1 96.75 82 ALA B C 1
ATOM 2371 O O . ALA B 1 82 ? 6.363 18.469 5.336 1 96.75 82 ALA B O 1
ATOM 2372 N N . LYS B 1 83 ? 6.469 16.875 6.926 1 94.62 83 LYS B N 1
ATOM 2373 C CA . LYS B 1 83 ? 6.113 17.812 7.98 1 94.62 83 LYS B CA 1
ATOM 2374 C C . LYS B 1 83 ? 7.168 18.906 8.109 1 94.62 83 LYS B C 1
ATOM 2376 O O . LYS B 1 83 ? 6.828 20.094 8.281 1 94.62 83 LYS B O 1
ATOM 2381 N N . LEU B 1 84 ? 8.391 18.547 8.055 1 93.81 84 LEU B N 1
ATOM 2382 C CA . LEU B 1 84 ? 9.477 19.531 8.125 1 93.81 84 LEU B CA 1
ATOM 2383 C C . LEU B 1 84 ? 9.438 20.484 6.941 1 93.81 84 LEU B C 1
ATOM 2385 O O . LEU B 1 84 ? 9.594 21.688 7.113 1 93.81 84 LEU B O 1
ATOM 2389 N N . VAL B 1 85 ? 9.219 19.938 5.816 1 95.94 85 VAL B N 1
ATOM 2390 C CA . VAL B 1 85 ? 9.211 20.703 4.578 1 95.94 85 VAL B CA 1
ATOM 2391 C C . VAL B 1 85 ? 8.008 21.656 4.566 1 95.94 85 VAL B C 1
ATOM 2393 O O . VAL B 1 85 ? 8.086 22.75 4.031 1 95.94 85 VAL B O 1
ATOM 2396 N N . ALA B 1 86 ? 6.91 21.219 5.156 1 94.69 86 ALA B N 1
ATOM 2397 C CA . ALA B 1 86 ? 5.641 21.938 5.102 1 94.69 86 ALA B CA 1
ATOM 2398 C C . ALA B 1 86 ? 5.758 23.312 5.77 1 94.69 86 ALA B C 1
ATOM 2400 O O . ALA B 1 86 ? 4.973 24.219 5.484 1 94.69 86 ALA B O 1
ATOM 2401 N N . ALA B 1 87 ? 6.711 23.5 6.648 1 91.75 87 ALA B N 1
ATOM 2402 C CA . ALA B 1 87 ? 6.902 24.766 7.344 1 91.75 87 ALA B CA 1
ATOM 2403 C C . ALA B 1 87 ? 7.191 25.891 6.355 1 91.75 87 ALA B C 1
ATOM 2405 O O . ALA B 1 87 ? 6.762 27.031 6.562 1 91.75 87 ALA B O 1
ATOM 2406 N N . LYS B 1 88 ? 7.844 25.594 5.246 1 94.12 88 LYS B N 1
ATOM 2407 C CA . LYS B 1 88 ? 8.234 26.625 4.301 1 94.12 88 LYS B CA 1
ATOM 2408 C C . LYS B 1 88 ? 7.641 26.359 2.92 1 94.12 88 LYS B C 1
ATOM 2410 O O . LYS B 1 88 ? 7.438 27.297 2.139 1 94.12 88 LYS B O 1
ATOM 2415 N N . ALA B 1 89 ? 7.449 25.141 2.654 1 95.81 89 ALA B N 1
ATOM 2416 C CA . ALA B 1 89 ? 6.918 24.75 1.353 1 95.81 89 ALA B CA 1
ATOM 2417 C C . ALA B 1 89 ? 5.781 23.75 1.504 1 95.81 89 ALA B C 1
ATOM 2419 O O . ALA B 1 89 ? 5.902 22.594 1.079 1 95.81 89 ALA B O 1
ATOM 2420 N N . PRO B 1 90 ? 4.668 24.203 1.905 1 94.94 90 PRO B N 1
ATOM 2421 C CA . PRO B 1 90 ? 3.58 23.281 2.262 1 94.94 90 PRO B CA 1
ATOM 2422 C C . PRO B 1 90 ? 3.033 22.516 1.057 1 94.94 90 PRO B C 1
ATOM 2424 O O . PRO B 1 90 ? 2.729 21.328 1.163 1 94.94 90 PRO B O 1
ATOM 2427 N N . ALA B 1 91 ? 2.912 23.172 -0.088 1 95.44 91 ALA B N 1
ATOM 2428 C CA . ALA B 1 91 ? 2.369 22.5 -1.27 1 95.44 91 ALA B CA 1
ATOM 2429 C C . ALA B 1 91 ? 3.285 21.375 -1.731 1 95.44 91 ALA B C 1
ATOM 2431 O O . ALA B 1 91 ? 2.818 20.281 -2.027 1 95.44 91 ALA B O 1
ATOM 2432 N N . LEU B 1 92 ? 4.582 21.625 -1.762 1 97.12 92 LEU B N 1
ATOM 2433 C CA . LEU B 1 92 ? 5.547 20.609 -2.176 1 97.12 92 LEU B CA 1
ATOM 2434 C C . LEU B 1 92 ? 5.566 19.453 -1.189 1 97.12 92 LEU B C 1
ATOM 2436 O O . LEU B 1 92 ? 5.73 18.297 -1.589 1 97.12 92 LEU B O 1
ATOM 2440 N N . ALA B 1 93 ? 5.383 19.766 0.075 1 97 93 ALA B N 1
ATOM 2441 C CA . ALA B 1 93 ? 5.367 18.75 1.115 1 97 93 ALA B CA 1
ATOM 2442 C C . ALA B 1 93 ? 4.191 17.797 0.924 1 97 93 ALA B C 1
ATOM 2444 O O . ALA B 1 93 ? 4.371 16.578 0.915 1 97 93 ALA B O 1
ATOM 2445 N N . VAL B 1 94 ? 3.029 18.328 0.688 1 96.06 94 VAL B N 1
ATOM 2446 C CA . VAL B 1 94 ? 1.815 17.531 0.609 1 96.06 94 VAL B CA 1
ATOM 2447 C C . VAL B 1 94 ? 1.826 16.703 -0.677 1 96.06 94 VAL B C 1
ATOM 2449 O O . VAL B 1 94 ? 1.555 15.5 -0.654 1 96.06 94 VAL B O 1
ATOM 2452 N N . TRP B 1 95 ? 2.184 17.328 -1.778 1 96.44 95 TRP B N 1
ATOM 2453 C CA . TRP B 1 95 ? 2.207 16.625 -3.053 1 96.44 95 TRP B CA 1
ATOM 2454 C C . TRP B 1 95 ? 3.305 15.562 -3.064 1 96.44 95 TRP B C 1
ATOM 2456 O O . TRP B 1 95 ? 3.105 14.461 -3.582 1 96.44 95 TRP B O 1
ATOM 2466 N N . GLY B 1 96 ? 4.441 15.953 -2.566 1 97.88 96 GLY B N 1
ATOM 2467 C CA . GLY B 1 96 ? 5.504 14.961 -2.461 1 97.88 96 GLY B CA 1
ATOM 2468 C C . GLY B 1 96 ? 5.109 13.75 -1.647 1 97.88 96 GLY B C 1
ATOM 2469 O O . GLY B 1 96 ? 5.367 12.609 -2.055 1 97.88 96 GLY B O 1
ATOM 2470 N N . LEU B 1 97 ? 4.438 14.008 -0.526 1 97.69 97 LEU B N 1
ATOM 2471 C CA . LEU B 1 97 ? 4.012 12.914 0.341 1 97.69 97 LEU B CA 1
ATOM 2472 C C . LEU B 1 97 ? 2.986 12.031 -0.362 1 97.69 97 LEU B C 1
ATOM 2474 O O . LEU B 1 97 ? 3.119 10.805 -0.367 1 97.69 97 LEU B O 1
ATOM 2478 N N . ILE B 1 98 ? 1.973 12.633 -0.982 1 97.69 98 ILE B N 1
ATOM 2479 C CA . ILE B 1 98 ? 0.902 11.891 -1.642 1 97.69 98 ILE B CA 1
ATOM 2480 C C . ILE B 1 98 ? 1.489 10.992 -2.73 1 97.69 98 ILE B C 1
ATOM 2482 O O . ILE B 1 98 ? 1.208 9.797 -2.773 1 97.69 98 ILE B O 1
ATOM 2486 N N . LEU B 1 99 ? 2.336 11.531 -3.506 1 97.75 99 LEU B N 1
ATOM 2487 C CA . LEU B 1 99 ? 2.896 10.797 -4.633 1 97.75 99 LEU B CA 1
ATOM 2488 C C . LEU B 1 99 ? 3.82 9.68 -4.152 1 97.75 99 LEU B C 1
ATOM 2490 O O . LEU B 1 99 ? 3.785 8.57 -4.68 1 97.75 99 LEU B O 1
ATOM 2494 N N . LEU B 1 100 ? 4.602 9.961 -3.145 1 98.12 100 LEU B N 1
ATOM 2495 C CA . LEU B 1 100 ? 5.5 8.938 -2.621 1 98.12 100 LEU B CA 1
ATOM 2496 C C . LEU B 1 100 ? 4.711 7.781 -2.018 1 98.12 100 LEU B C 1
ATOM 2498 O O . LEU B 1 100 ? 5.105 6.621 -2.145 1 98.12 100 LEU B O 1
ATOM 2502 N N . VAL B 1 101 ? 3.602 8.078 -1.365 1 98.19 101 VAL B N 1
ATOM 2503 C CA . VAL B 1 101 ? 2.783 7.027 -0.772 1 98.19 101 VAL B CA 1
ATOM 2504 C C . VAL B 1 101 ? 2.154 6.176 -1.873 1 98.19 101 VAL B C 1
ATOM 2506 O O . VAL B 1 101 ? 2.037 4.957 -1.734 1 98.19 101 VAL B O 1
ATOM 2509 N N . PHE B 1 102 ? 1.779 6.801 -2.969 1 97.75 102 PHE B N 1
ATOM 2510 C CA . PHE B 1 102 ? 1.307 6.023 -4.109 1 97.75 102 PHE B CA 1
ATOM 2511 C C . PHE B 1 102 ? 2.377 5.043 -4.574 1 97.75 102 PHE B C 1
ATOM 2513 O O . PHE B 1 102 ? 2.076 3.889 -4.887 1 97.75 102 PHE B O 1
ATOM 2520 N N . GLY B 1 103 ? 3.58 5.531 -4.629 1 97.5 103 GLY B N 1
ATOM 2521 C CA . GLY B 1 103 ? 4.672 4.633 -4.965 1 97.5 103 GLY B CA 1
ATOM 2522 C C . GLY B 1 103 ? 4.797 3.467 -4.004 1 97.5 103 GLY B C 1
ATOM 2523 O O . GLY B 1 103 ? 5.07 2.338 -4.418 1 97.5 103 GLY B O 1
ATOM 2524 N N . LEU B 1 104 ? 4.605 3.727 -2.73 1 97.75 104 LEU B N 1
ATOM 2525 C CA . LEU B 1 104 ? 4.668 2.668 -1.729 1 97.75 104 LEU B CA 1
ATOM 2526 C C . LEU B 1 104 ? 3.521 1.678 -1.914 1 97.75 104 LEU B C 1
ATOM 2528 O O . LEU B 1 104 ? 3.691 0.478 -1.684 1 97.75 104 LEU B O 1
ATOM 2532 N N . PHE B 1 105 ? 2.344 2.16 -2.287 1 97.62 105 PHE B N 1
ATOM 2533 C CA . PHE B 1 105 ? 1.219 1.277 -2.576 1 97.62 105 PHE B CA 1
ATOM 2534 C C . PHE B 1 105 ? 1.586 0.271 -3.66 1 97.62 105 PHE B C 1
ATOM 2536 O O . PHE B 1 105 ? 1.281 -0.917 -3.541 1 97.62 105 PHE B O 1
ATOM 2543 N N . ALA B 1 106 ? 2.221 0.801 -4.648 1 96.31 106 ALA B N 1
ATOM 2544 C CA . ALA B 1 106 ? 2.641 -0.08 -5.738 1 96.31 106 ALA B CA 1
ATOM 2545 C C . ALA B 1 106 ? 3.598 -1.156 -5.234 1 96.31 106 ALA B C 1
ATOM 2547 O O . ALA B 1 106 ? 3.496 -2.32 -5.629 1 96.31 106 ALA B O 1
ATOM 2548 N N . ARG B 1 107 ? 4.496 -0.767 -4.402 1 95.44 107 ARG B N 1
ATOM 2549 C CA . ARG B 1 107 ? 5.469 -1.719 -3.875 1 95.44 107 ARG B CA 1
ATOM 2550 C C . ARG B 1 107 ? 4.777 -2.82 -3.078 1 95.44 107 ARG B C 1
ATOM 2552 O O . ARG B 1 107 ? 5.184 -3.984 -3.141 1 95.44 107 ARG B O 1
ATOM 2559 N N . LEU B 1 108 ? 3.785 -2.439 -2.305 1 95.56 108 LEU B N 1
ATOM 2560 C CA . LEU B 1 108 ? 3.059 -3.438 -1.526 1 95.56 108 LEU B CA 1
ATOM 2561 C C . LEU B 1 108 ? 2.289 -4.387 -2.439 1 95.56 108 LEU B C 1
ATOM 2563 O O . LEU B 1 108 ? 2.24 -5.594 -2.189 1 95.56 108 LEU B O 1
ATOM 2567 N N . TYR B 1 109 ? 1.723 -3.828 -3.467 1 96.06 109 TYR B N 1
ATOM 2568 C CA . TYR B 1 109 ? 1.05 -4.66 -4.457 1 96.06 109 TYR B CA 1
ATOM 2569 C C . TYR B 1 109 ? 2.01 -5.688 -5.047 1 96.06 109 TYR B C 1
ATOM 2571 O O . TYR B 1 109 ? 1.689 -6.879 -5.113 1 96.06 109 TYR B O 1
ATOM 2579 N N . PHE B 1 110 ? 3.166 -5.285 -5.484 1 95.88 110 PHE B N 1
ATOM 2580 C CA . PHE B 1 110 ? 4.133 -6.172 -6.113 1 95.88 110 PHE B CA 1
ATOM 2581 C C . PHE B 1 110 ? 4.66 -7.195 -5.113 1 95.88 110 PHE B C 1
ATOM 2583 O O . PHE B 1 110 ? 4.961 -8.336 -5.48 1 95.88 110 PHE B O 1
ATOM 2590 N N . ALA B 1 111 ? 4.73 -6.762 -3.877 1 94.94 111 ALA B N 1
ATOM 2591 C CA . ALA B 1 111 ? 5.133 -7.715 -2.848 1 94.94 111 ALA B CA 1
ATOM 2592 C C . ALA B 1 111 ? 4.156 -8.891 -2.77 1 94.94 111 ALA B C 1
ATOM 2594 O O . ALA B 1 111 ? 4.562 -10.031 -2.541 1 94.94 111 ALA B O 1
ATOM 2595 N N . GLY B 1 112 ? 2.879 -8.586 -2.926 1 95.06 112 GLY B N 1
ATOM 2596 C CA . GLY B 1 112 ? 1.894 -9.656 -2.949 1 95.06 112 GLY B CA 1
ATOM 2597 C C . GLY B 1 112 ? 2.066 -10.602 -4.121 1 95.06 112 GLY B C 1
ATOM 2598 O O . GLY B 1 112 ? 1.958 -11.82 -3.965 1 95.06 112 GLY B O 1
ATOM 2599 N N . VAL B 1 113 ? 2.375 -10.008 -5.223 1 94.81 113 VAL B N 1
ATOM 2600 C CA . VAL B 1 113 ? 2.609 -10.797 -6.426 1 94.81 113 VAL B CA 1
ATOM 2601 C C . VAL B 1 113 ? 3.855 -11.664 -6.242 1 94.81 113 VAL B C 1
ATOM 2603 O O . VAL B 1 113 ? 3.844 -12.859 -6.551 1 94.81 113 VAL B O 1
ATOM 2606 N N . ASP B 1 114 ? 4.906 -11.062 -5.688 1 95.5 114 ASP B N 1
ATOM 2607 C CA . ASP B 1 114 ? 6.176 -11.758 -5.488 1 95.5 114 ASP B CA 1
ATOM 2608 C C . ASP B 1 114 ? 6.004 -12.961 -4.566 1 95.5 114 ASP B C 1
ATOM 2610 O O . ASP B 1 114 ? 6.5 -14.047 -4.859 1 95.5 114 ASP B O 1
ATOM 2614 N N . LEU B 1 115 ? 5.336 -12.75 -3.494 1 94.69 115 LEU B N 1
ATOM 2615 C CA . LEU B 1 115 ? 5.16 -13.836 -2.541 1 94.69 115 LEU B CA 1
ATOM 2616 C C . LEU B 1 115 ? 4.367 -14.984 -3.162 1 94.69 115 LEU B C 1
ATOM 2618 O O . LEU B 1 115 ? 4.656 -16.156 -2.91 1 94.69 115 LEU B O 1
ATOM 2622 N N . THR B 1 116 ? 3.354 -14.625 -3.947 1 94.5 116 THR B N 1
ATOM 2623 C CA . THR B 1 116 ? 2.549 -15.648 -4.598 1 94.5 116 THR B CA 1
ATOM 2624 C C . THR B 1 116 ? 3.389 -16.438 -5.594 1 94.5 116 THR B C 1
ATOM 2626 O O . THR B 1 116 ? 3.242 -17.656 -5.707 1 94.5 116 THR B O 1
ATOM 2629 N N . ALA B 1 117 ? 4.234 -15.742 -6.277 1 94.75 117 ALA B N 1
ATOM 2630 C CA . ALA B 1 117 ? 5.145 -16.406 -7.203 1 94.75 117 ALA B CA 1
ATOM 2631 C C . ALA B 1 117 ? 6.066 -17.375 -6.465 1 94.75 117 ALA B C 1
ATOM 2633 O O . ALA B 1 117 ? 6.316 -18.484 -6.941 1 94.75 117 ALA B O 1
ATOM 2634 N N . PHE B 1 118 ? 6.578 -16.984 -5.34 1 95.12 118 PHE B N 1
ATOM 2635 C CA . PHE B 1 118 ? 7.426 -17.859 -4.531 1 95.12 118 PHE B CA 1
ATOM 2636 C C . PHE B 1 118 ? 6.656 -19.094 -4.07 1 95.12 118 PHE B C 1
ATOM 2638 O O . PHE B 1 118 ? 7.191 -20.203 -4.074 1 95.12 118 PHE B O 1
ATOM 2645 N N . ARG B 1 119 ? 5.41 -18.844 -3.746 1 92.5 119 ARG B N 1
ATOM 2646 C CA . ARG B 1 119 ? 4.578 -19.969 -3.301 1 92.5 119 ARG B CA 1
ATOM 2647 C C . ARG B 1 119 ? 4.344 -20.953 -4.434 1 92.5 119 ARG B C 1
ATOM 2649 O O . ARG B 1 119 ? 4.223 -22.156 -4.195 1 92.5 119 ARG B O 1
ATOM 2656 N N . LEU B 1 120 ? 4.254 -20.469 -5.59 1 94.25 120 LEU B N 1
ATOM 2657 C CA . LEU B 1 120 ? 4.105 -21.328 -6.75 1 94.25 120 LEU B CA 1
ATOM 2658 C C . LEU B 1 120 ? 5.316 -22.25 -6.902 1 94.25 120 LEU B C 1
ATOM 2660 O O . LEU B 1 120 ? 5.184 -23.391 -7.328 1 94.25 120 LEU B O 1
ATOM 2664 N N . VAL B 1 121 ? 6.477 -21.734 -6.57 1 95.06 121 VAL B N 1
ATOM 2665 C CA . VAL B 1 121 ? 7.688 -22.547 -6.621 1 95.06 121 VAL B CA 1
ATOM 2666 C C . VAL B 1 121 ? 7.57 -23.703 -5.633 1 95.06 121 VAL B C 1
ATOM 2668 O O . VAL B 1 121 ? 7.938 -24.828 -5.957 1 95.06 121 VAL B O 1
ATOM 2671 N N . ASP B 1 122 ? 7.027 -23.453 -4.477 1 93.44 122 ASP B N 1
ATOM 2672 C CA . ASP B 1 122 ? 6.859 -24.484 -3.447 1 93.44 122 ASP B CA 1
ATOM 2673 C C . ASP B 1 122 ? 5.871 -25.547 -3.895 1 93.44 122 ASP B C 1
ATOM 2675 O O . ASP B 1 122 ? 6.023 -26.719 -3.547 1 93.44 122 ASP B O 1
ATOM 2679 N N . THR B 1 123 ? 4.914 -25.156 -4.711 1 92.25 123 THR B N 1
ATOM 2680 C CA . THR B 1 123 ? 3.807 -26.047 -5.023 1 92.25 123 THR B CA 1
ATOM 2681 C C . THR B 1 123 ? 4.047 -26.766 -6.352 1 92.25 123 THR B C 1
ATOM 2683 O O . THR B 1 123 ? 3.717 -27.938 -6.496 1 92.25 123 THR B O 1
ATOM 2686 N N . LEU B 1 124 ? 4.648 -26.078 -7.301 1 94.5 124 LEU B N 1
ATOM 2687 C CA . LEU B 1 124 ? 4.699 -26.609 -8.656 1 94.5 124 LEU B CA 1
ATOM 2688 C C . LEU B 1 124 ? 6.137 -26.875 -9.086 1 94.5 124 LEU B C 1
ATOM 2690 O O . LEU B 1 124 ? 6.379 -27.5 -10.125 1 94.5 124 LEU B O 1
ATOM 2694 N N . GLY B 1 125 ? 7.094 -26.406 -8.273 1 95.19 125 GLY B N 1
ATOM 2695 C CA . GLY B 1 125 ? 8.484 -26.453 -8.688 1 95.19 125 GLY B CA 1
ATOM 2696 C C . GLY B 1 125 ? 8.93 -25.219 -9.445 1 95.19 125 GLY B C 1
ATOM 2697 O O . GLY B 1 125 ? 8.094 -24.469 -9.945 1 95.19 125 GLY B O 1
ATOM 2698 N N . VAL B 1 126 ? 10.195 -24.984 -9.508 1 95.56 126 VAL B N 1
ATOM 2699 C CA . VAL B 1 126 ? 10.766 -23.75 -10.023 1 95.56 126 VAL B CA 1
ATOM 2700 C C . VAL B 1 126 ? 10.484 -23.625 -11.516 1 95.56 126 VAL B C 1
ATOM 2702 O O . VAL B 1 126 ? 10.148 -22.547 -12.008 1 95.56 126 VAL B O 1
ATOM 2705 N N . ASP B 1 127 ? 10.539 -24.703 -12.312 1 95.5 127 ASP B N 1
ATOM 2706 C CA . ASP B 1 127 ? 10.383 -24.641 -13.758 1 95.5 127 ASP B CA 1
ATOM 2707 C C . ASP B 1 127 ? 8.961 -24.25 -14.141 1 95.5 127 ASP B C 1
ATOM 2709 O O . ASP B 1 127 ? 8.758 -23.312 -14.93 1 95.5 127 ASP B O 1
ATOM 2713 N N . GLN B 1 128 ? 8 -24.891 -13.578 1 94.81 128 GLN B N 1
ATOM 2714 C CA . GLN B 1 128 ? 6.605 -24.594 -13.883 1 94.81 128 GLN B CA 1
ATOM 2715 C C . GLN B 1 128 ? 6.203 -23.219 -13.359 1 94.81 128 GLN B C 1
ATOM 2717 O O . GLN B 1 128 ? 5.48 -22.484 -14.031 1 94.81 128 GLN B O 1
ATOM 2722 N N . ALA B 1 129 ? 6.648 -22.938 -12.195 1 95.19 129 ALA B N 1
ATOM 2723 C CA . ALA B 1 129 ? 6.371 -21.609 -11.625 1 95.19 129 ALA B CA 1
ATOM 2724 C C . ALA B 1 129 ? 6.914 -20.5 -12.516 1 95.19 129 ALA B C 1
ATOM 2726 O O . ALA B 1 129 ? 6.227 -19.516 -12.773 1 95.19 129 ALA B O 1
ATOM 2727 N N . THR B 1 130 ? 8.148 -20.688 -12.961 1 94.81 130 THR B N 1
ATOM 2728 C CA . THR B 1 130 ? 8.773 -19.688 -13.82 1 94.81 130 THR B CA 1
ATOM 2729 C C . THR B 1 130 ? 7.992 -19.531 -15.125 1 94.81 130 THR B C 1
ATOM 2731 O O . THR B 1 130 ? 7.777 -18.406 -15.586 1 94.81 130 THR B O 1
ATOM 2734 N N . LYS B 1 131 ? 7.57 -20.562 -15.68 1 94.25 131 LYS B N 1
ATOM 2735 C CA . LYS B 1 131 ? 6.793 -20.516 -16.922 1 94.25 131 LYS B CA 1
ATOM 2736 C C . LYS B 1 131 ? 5.492 -19.734 -16.719 1 94.25 131 LYS B C 1
ATOM 2738 O O . LYS B 1 131 ? 5.148 -18.875 -17.531 1 94.25 131 LYS B O 1
ATOM 2743 N N . ILE B 1 132 ? 4.832 -20.016 -15.656 1 92.56 132 ILE B N 1
ATOM 2744 C CA . ILE B 1 132 ? 3.551 -19.391 -15.367 1 92.56 132 ILE B CA 1
ATOM 2745 C C . ILE B 1 132 ? 3.754 -17.891 -15.172 1 92.56 132 ILE B C 1
ATOM 2747 O O . ILE B 1 132 ? 3.016 -17.078 -15.727 1 92.56 132 ILE B O 1
ATOM 2751 N N . VAL B 1 133 ? 4.773 -17.547 -14.383 1 93.19 133 VAL B N 1
ATOM 2752 C CA . VAL B 1 133 ? 5.047 -16.141 -14.062 1 93.19 133 VAL B CA 1
ATOM 2753 C C . VAL B 1 133 ? 5.469 -15.398 -15.328 1 93.19 133 VAL B C 1
ATOM 2755 O O . VAL B 1 133 ? 4.996 -14.289 -15.586 1 93.19 133 VAL B O 1
ATOM 2758 N N . MET B 1 134 ? 6.273 -15.992 -16.141 1 91.94 134 MET B N 1
ATOM 2759 C CA . MET B 1 134 ? 6.777 -15.336 -17.344 1 91.94 134 MET B CA 1
ATOM 2760 C C . MET B 1 134 ? 5.672 -15.18 -18.375 1 91.94 134 MET B C 1
ATOM 2762 O O . MET B 1 134 ? 5.609 -14.172 -19.078 1 91.94 134 MET B O 1
ATOM 2766 N N . ASP B 1 135 ? 4.785 -16.141 -18.453 1 90 135 ASP B N 1
ATOM 2767 C CA . ASP B 1 135 ? 3.676 -16.078 -19.391 1 90 135 ASP B CA 1
ATOM 2768 C C . ASP B 1 135 ? 2.699 -14.969 -19.031 1 90 135 ASP B C 1
ATOM 2770 O O . ASP B 1 135 ? 2.057 -14.391 -19.906 1 90 135 ASP B O 1
ATOM 2774 N N . GLY B 1 136 ? 2.594 -14.68 -17.781 1 88.5 136 GLY B N 1
ATOM 2775 C CA . GLY B 1 136 ? 1.66 -13.664 -17.328 1 88.5 136 GLY B CA 1
ATOM 2776 C C . GLY B 1 136 ? 2.346 -12.43 -16.781 1 88.5 136 GLY B C 1
ATOM 2777 O O . GLY B 1 136 ? 1.746 -11.672 -16 1 88.5 136 GLY B O 1
ATOM 2778 N N . TYR B 1 137 ? 3.559 -12.266 -17.109 1 87.56 137 TYR B N 1
ATOM 2779 C CA . TYR B 1 137 ? 4.375 -11.242 -16.469 1 87.56 137 TYR B CA 1
ATOM 2780 C C . TYR B 1 137 ? 3.777 -9.852 -16.672 1 87.56 137 TYR B C 1
ATOM 2782 O O . TYR B 1 137 ? 3.664 -9.07 -15.727 1 87.56 137 TYR B O 1
ATOM 2790 N N . VAL B 1 138 ? 3.35 -9.531 -17.875 1 84.56 138 VAL B N 1
ATOM 2791 C CA . VAL B 1 138 ? 2.816 -8.211 -18.203 1 84.56 138 VAL B CA 1
ATOM 2792 C C . VAL B 1 138 ? 1.505 -7.984 -17.453 1 84.56 138 VAL B C 1
ATOM 2794 O O . VAL B 1 138 ? 1.292 -6.918 -16.875 1 84.56 138 VAL B O 1
ATOM 2797 N N . ASP B 1 139 ? 0.701 -8.953 -17.391 1 86.19 139 ASP B N 1
ATOM 2798 C CA . ASP B 1 139 ? -0.575 -8.852 -16.688 1 86.19 139 ASP B CA 1
ATOM 2799 C C . ASP B 1 139 ? -0.364 -8.695 -15.18 1 86.19 139 ASP B C 1
ATOM 2801 O O . ASP B 1 139 ? -1.085 -7.945 -14.516 1 86.19 139 ASP B O 1
ATOM 2805 N N . LEU B 1 140 ? 0.604 -9.445 -14.734 1 87.94 140 LEU B N 1
ATOM 2806 C CA . LEU B 1 140 ? 0.923 -9.352 -13.312 1 87.94 140 LEU B CA 1
ATOM 2807 C C . LEU B 1 140 ? 1.509 -7.988 -12.969 1 87.94 140 LEU B C 1
ATOM 2809 O O . LEU B 1 140 ? 1.214 -7.43 -11.906 1 87.94 140 LEU B O 1
ATOM 2813 N N . SER B 1 141 ? 2.262 -7.473 -13.914 1 84.25 141 SER B N 1
ATOM 2814 C CA . SER B 1 141 ? 2.951 -6.207 -13.688 1 84.25 141 SER B CA 1
ATOM 2815 C C . SER B 1 141 ? 2.004 -5.023 -13.867 1 84.25 141 SER B C 1
ATOM 2817 O O . SER B 1 141 ? 2.125 -4.02 -13.164 1 84.25 141 SER B O 1
ATOM 2819 N N . TYR B 1 142 ? 1.053 -5.133 -14.773 1 82.06 142 TYR B N 1
ATOM 2820 C CA . TYR B 1 142 ? 0.219 -3.982 -15.094 1 82.06 142 TYR B CA 1
ATOM 2821 C C . TYR B 1 142 ? -1.158 -4.109 -14.453 1 82.06 142 TYR B C 1
ATOM 2823 O O . TYR B 1 142 ? -1.893 -3.123 -14.352 1 82.06 142 TYR B O 1
ATOM 2831 N N . GLY B 1 143 ? -1.446 -5.211 -13.984 1 75.12 143 GLY B N 1
ATOM 2832 C CA . GLY B 1 143 ? -2.555 -5.617 -13.133 1 75.12 143 GLY B CA 1
ATOM 2833 C C . GLY B 1 143 ? -3.674 -4.594 -13.078 1 75.12 143 GLY B C 1
ATOM 2834 O O . GLY B 1 143 ? -3.551 -3.504 -13.641 1 75.12 143 GLY B O 1
ATOM 2835 N N . PHE B 1 144 ? -4.879 -4.906 -12.641 1 83.88 144 PHE B N 1
ATOM 2836 C CA . PHE B 1 144 ? -6.102 -4.191 -12.281 1 83.88 144 PHE B CA 1
ATOM 2837 C C . PHE B 1 144 ? -6.113 -2.801 -12.906 1 83.88 144 PHE B C 1
ATOM 2839 O O . PHE B 1 144 ? -5.906 -1.804 -12.211 1 83.88 144 PHE B O 1
ATOM 2846 N N . TRP B 1 145 ? -6.492 -2.562 -14.141 1 84.12 145 TRP B N 1
ATOM 2847 C CA . TRP B 1 145 ? -6.645 -1.326 -14.898 1 84.12 145 TRP B CA 1
ATOM 2848 C C . TRP B 1 145 ? -5.395 -0.463 -14.797 1 84.12 145 TRP B C 1
ATOM 2850 O O . TRP B 1 145 ? -5.484 0.764 -14.703 1 84.12 145 TRP B O 1
ATOM 2860 N N . ARG B 1 146 ? -4.184 -1.078 -14.531 1 90.12 146 ARG B N 1
ATOM 2861 C CA . ARG B 1 146 ? -2.879 -0.429 -14.5 1 90.12 146 ARG B CA 1
ATOM 2862 C C . ARG B 1 146 ? -2.766 0.521 -13.312 1 90.12 146 ARG B C 1
ATOM 2864 O O . ARG B 1 146 ? -2.014 1.497 -13.359 1 90.12 146 ARG B O 1
ATOM 2871 N N . ILE B 1 147 ? -3.523 0.243 -12.281 1 93.19 147 ILE B N 1
ATOM 2872 C CA . ILE B 1 147 ? -3.533 1.104 -11.109 1 93.19 147 ILE B CA 1
ATOM 2873 C C . ILE B 1 147 ? -2.189 1.013 -10.391 1 93.19 147 ILE B C 1
ATOM 2875 O O . ILE B 1 147 ? -1.561 2.033 -10.102 1 93.19 147 ILE B O 1
ATOM 2879 N N . PRO B 1 148 ? -1.685 -0.179 -10.172 1 92.06 148 PRO B N 1
ATOM 2880 C CA . PRO B 1 148 ? -0.424 -0.247 -9.422 1 92.06 148 PRO B CA 1
ATOM 2881 C C . PRO B 1 148 ? 0.75 0.353 -10.195 1 92.06 148 PRO B C 1
ATOM 2883 O O . PRO B 1 148 ? 1.577 1.061 -9.617 1 92.06 148 PRO B O 1
ATOM 2886 N N . VAL B 1 149 ? 0.802 0.157 -11.523 1 91.56 149 VAL B N 1
ATOM 2887 C CA . VAL B 1 149 ? 1.905 0.68 -12.32 1 91.56 149 VAL B CA 1
ATOM 2888 C C . VAL B 1 149 ? 1.819 2.203 -12.391 1 91.56 149 VAL B C 1
ATOM 2890 O O . VAL B 1 149 ? 2.842 2.891 -12.352 1 91.56 149 VAL B O 1
ATOM 2893 N N . THR B 1 150 ? 0.624 2.688 -12.547 1 93.5 150 THR B N 1
ATOM 2894 C CA . THR B 1 150 ? 0.443 4.137 -12.531 1 93.5 150 THR B CA 1
ATOM 2895 C C . THR B 1 150 ? 0.849 4.719 -11.18 1 93.5 150 THR B C 1
ATOM 2897 O O . THR B 1 150 ? 1.484 5.773 -11.117 1 93.5 150 THR B O 1
ATOM 2900 N N . ALA B 1 151 ? 0.498 4.02 -10.133 1 94.25 151 ALA B N 1
ATOM 2901 C CA . ALA B 1 151 ? 0.867 4.453 -8.789 1 94.25 151 ALA B CA 1
ATOM 2902 C C . ALA B 1 151 ? 2.383 4.453 -8.602 1 94.25 151 ALA B C 1
ATOM 2904 O O . ALA B 1 151 ? 2.926 5.27 -7.855 1 94.25 151 ALA B O 1
ATOM 2905 N N . SER B 1 152 ? 3.059 3.58 -9.289 1 93.69 152 SER B N 1
ATOM 2906 C CA . SER B 1 152 ? 4.508 3.471 -9.148 1 93.69 152 SER B CA 1
ATOM 2907 C C . SER B 1 152 ? 5.207 4.723 -9.672 1 93.69 152 SER B C 1
ATOM 2909 O O . SER B 1 152 ? 6.301 5.059 -9.219 1 93.69 152 SER B O 1
ATOM 2911 N N . VAL B 1 153 ? 4.562 5.426 -10.609 1 93.81 153 VAL B N 1
ATOM 2912 C CA . VAL B 1 153 ? 5.109 6.676 -11.117 1 93.81 153 VAL B CA 1
ATOM 2913 C C . VAL B 1 153 ? 5.215 7.699 -9.992 1 93.81 153 VAL B C 1
ATOM 2915 O O . VAL B 1 153 ? 6.047 8.609 -10.039 1 93.81 153 VAL B O 1
ATOM 2918 N N . GLY B 1 154 ? 4.418 7.508 -9 1 96 154 GLY B N 1
ATOM 2919 C CA . GLY B 1 154 ? 4.43 8.391 -7.848 1 96 154 GLY B CA 1
ATOM 2920 C C . GLY B 1 154 ? 5.773 8.422 -7.137 1 96 154 GLY B C 1
ATOM 2921 O O . GLY B 1 154 ? 6.164 9.453 -6.582 1 96 154 GLY B O 1
ATOM 2922 N N . GLN B 1 155 ? 6.453 7.312 -7.184 1 96 155 GLN B N 1
ATOM 2923 C CA . GLN B 1 155 ? 7.766 7.273 -6.547 1 96 155 GLN B CA 1
ATOM 2924 C C . GLN B 1 155 ? 8.727 8.266 -7.195 1 96 155 GLN B C 1
ATOM 2926 O O . GLN B 1 155 ? 9.453 8.977 -6.504 1 96 155 GLN B O 1
ATOM 2931 N N . PHE B 1 156 ? 8.695 8.391 -8.516 1 96.25 156 PHE B N 1
ATOM 2932 C CA . PHE B 1 156 ? 9.578 9.281 -9.25 1 96.25 156 PHE B CA 1
ATOM 2933 C C . PHE B 1 156 ? 9.18 10.742 -9.055 1 96.25 156 PHE B C 1
ATOM 2935 O O . PHE B 1 156 ? 9.992 11.562 -8.633 1 96.25 156 PHE B O 1
ATOM 2942 N N . ALA B 1 157 ? 7.934 10.93 -9.352 1 97.31 157 ALA B N 1
ATOM 2943 C CA . ALA B 1 157 ? 7.414 12.289 -9.258 1 97.31 157 ALA B CA 1
ATOM 2944 C C . ALA B 1 157 ? 7.445 12.789 -7.816 1 97.31 157 ALA B C 1
ATOM 2946 O O . ALA B 1 157 ? 7.82 13.938 -7.562 1 97.31 157 ALA B O 1
ATOM 2947 N N . GLY B 1 158 ? 7.051 11.93 -6.883 1 97.88 158 GLY B N 1
ATOM 2948 C CA . GLY B 1 158 ? 7.027 12.312 -5.48 1 97.88 158 GLY B CA 1
ATOM 2949 C C . GLY B 1 158 ? 8.414 12.562 -4.91 1 97.88 158 GLY B C 1
ATOM 2950 O O . GLY B 1 158 ? 8.609 13.492 -4.125 1 97.88 158 GLY B O 1
ATOM 2951 N N . GLY B 1 159 ? 9.336 11.656 -5.266 1 97.75 159 GLY B N 1
ATOM 2952 C CA . GLY B 1 159 ? 10.719 11.883 -4.859 1 97.75 159 GLY B CA 1
ATOM 2953 C C . GLY B 1 159 ? 11.258 13.227 -5.328 1 97.75 159 GLY B C 1
ATOM 2954 O O . GLY B 1 159 ? 11.883 13.945 -4.555 1 97.75 159 GLY B O 1
ATOM 2955 N N . LEU B 1 160 ? 10.953 13.539 -6.566 1 97.75 160 LEU B N 1
ATOM 2956 C CA . LEU B 1 160 ? 11.414 14.797 -7.133 1 97.75 160 LEU B CA 1
ATOM 2957 C C . LEU B 1 160 ? 10.773 15.992 -6.43 1 97.75 160 LEU B C 1
ATOM 2959 O O . LEU B 1 160 ? 11.461 16.938 -6.051 1 97.75 160 LEU B O 1
ATOM 2963 N N . VAL B 1 161 ? 9.5 15.945 -6.25 1 98.12 161 VAL B N 1
ATOM 2964 C CA . VAL B 1 161 ? 8.742 17.031 -5.629 1 98.12 161 VAL B CA 1
ATOM 2965 C C . VAL B 1 161 ? 9.242 17.25 -4.203 1 98.12 161 VAL B C 1
ATOM 2967 O O . VAL B 1 161 ? 9.453 18.391 -3.789 1 98.12 161 VAL B O 1
ATOM 2970 N N . LEU B 1 162 ? 9.406 16.188 -3.477 1 97.56 162 LEU B N 1
ATOM 2971 C CA . LEU B 1 162 ? 9.836 16.328 -2.09 1 97.56 162 LEU B CA 1
ATOM 2972 C C . LEU B 1 162 ? 11.297 16.781 -2.012 1 97.56 162 LEU B C 1
ATOM 2974 O O . LEU B 1 162 ? 11.672 17.531 -1.108 1 97.56 162 LEU B O 1
ATOM 2978 N N . ALA B 1 163 ? 12.094 16.297 -2.947 1 97.62 163 ALA B N 1
ATOM 2979 C CA . ALA B 1 163 ? 13.477 16.75 -2.994 1 97.62 163 ALA B CA 1
ATOM 2980 C C . ALA B 1 163 ? 13.555 18.266 -3.213 1 97.62 163 ALA B C 1
ATOM 2982 O O . ALA B 1 163 ? 14.312 18.953 -2.539 1 97.62 163 ALA B O 1
ATOM 2983 N N . ILE B 1 164 ? 12.773 18.734 -4.148 1 97.56 164 ILE B N 1
ATOM 2984 C CA . ILE B 1 164 ? 12.711 20.172 -4.395 1 97.56 164 ILE B CA 1
ATOM 2985 C C . ILE B 1 164 ? 12.227 20.891 -3.135 1 97.56 164 ILE B C 1
ATOM 2987 O O . ILE B 1 164 ? 12.758 21.953 -2.773 1 97.56 164 ILE B O 1
ATOM 2991 N N . GLY B 1 165 ? 11.25 20.266 -2.496 1 97.19 165 GLY B N 1
ATOM 2992 C CA . GLY B 1 165 ? 10.734 20.844 -1.266 1 97.19 165 GLY B CA 1
ATOM 2993 C C . GLY B 1 165 ? 11.781 20.953 -0.173 1 97.19 165 GLY B C 1
ATOM 2994 O O . GLY B 1 165 ? 11.867 21.969 0.521 1 97.19 165 GLY B O 1
ATOM 2995 N N . THR B 1 166 ? 12.531 19.938 0.042 1 95.94 166 THR B N 1
ATOM 2996 C CA . THR B 1 166 ? 13.562 19.953 1.071 1 95.94 166 THR B CA 1
ATOM 2997 C C . THR B 1 166 ? 14.609 21.016 0.771 1 95.94 166 THR B C 1
ATOM 2999 O O . THR B 1 166 ? 15.117 21.672 1.684 1 95.94 166 THR B O 1
ATOM 3002 N N . TYR B 1 167 ? 14.914 21.156 -0.463 1 94.69 167 TYR B N 1
ATOM 3003 C CA . TYR B 1 167 ? 15.867 22.188 -0.873 1 94.69 167 TYR B CA 1
ATOM 3004 C C . TYR B 1 167 ? 15.32 23.578 -0.608 1 94.69 167 TYR B C 1
ATOM 3006 O O . TYR B 1 167 ? 16.016 24.438 -0.053 1 94.69 167 TYR B O 1
ATOM 3014 N N . ARG B 1 168 ? 14.117 23.781 -1.025 1 94.25 168 ARG B N 1
ATOM 3015 C CA . ARG B 1 168 ? 13.484 25.094 -0.864 1 94.25 168 ARG B CA 1
ATOM 3016 C C . ARG B 1 168 ? 13.312 25.438 0.612 1 94.25 168 ARG B C 1
ATOM 3018 O O . ARG B 1 168 ? 13.375 26.609 0.993 1 94.25 168 ARG B O 1
ATOM 3025 N N . ALA B 1 169 ? 13.07 24.438 1.402 1 94.06 169 ALA B N 1
ATOM 3026 C CA . ALA B 1 169 ? 12.852 24.641 2.832 1 94.06 169 ALA B CA 1
ATOM 3027 C C . ALA B 1 169 ? 14.18 24.812 3.57 1 94.06 169 ALA B C 1
ATOM 3029 O O . ALA B 1 169 ? 14.195 25.109 4.766 1 94.06 169 ALA B O 1
ATOM 3030 N N . GLY B 1 170 ? 15.266 24.531 2.85 1 92.25 170 GLY B N 1
ATOM 3031 C CA . GLY B 1 170 ? 16.578 24.703 3.445 1 92.25 170 GLY B CA 1
ATOM 3032 C C . GLY B 1 170 ? 17 23.547 4.328 1 92.25 170 GLY B C 1
ATOM 3033 O O . GLY B 1 170 ? 17.859 23.688 5.191 1 92.25 170 GLY B O 1
ATOM 3034 N N . ILE B 1 171 ? 16.359 22.484 4.176 1 92.38 171 ILE B N 1
ATOM 3035 C CA . ILE B 1 171 ? 16.656 21.297 4.973 1 92.38 171 ILE B CA 1
ATOM 3036 C C . ILE B 1 171 ? 17.859 20.562 4.367 1 92.38 171 ILE B C 1
ATOM 3038 O O . ILE B 1 171 ? 18.781 20.172 5.086 1 92.38 171 ILE B O 1
ATOM 3042 N N . PHE B 1 172 ? 17.719 20.328 3.051 1 93.81 172 PHE B N 1
ATOM 3043 C CA . PHE B 1 172 ? 18.797 19.688 2.309 1 93.81 172 PHE B CA 1
ATOM 3044 C C . PHE B 1 172 ? 19.453 20.672 1.338 1 93.81 172 PHE B C 1
ATOM 3046 O O . PHE B 1 172 ? 18.75 21.484 0.721 1 93.81 172 PHE B O 1
ATOM 3053 N N . GLY B 1 173 ? 20.781 20.656 1.247 1 93.19 173 GLY B N 1
ATOM 3054 C CA . GLY B 1 173 ? 21.438 21.266 0.098 1 93.19 173 GLY B CA 1
ATOM 3055 C C . GLY B 1 173 ? 21.266 20.453 -1.178 1 93.19 173 GLY B C 1
ATOM 3056 O O . GLY B 1 173 ? 20.547 19.453 -1.195 1 93.19 173 GLY B O 1
ATOM 3057 N N . THR B 1 174 ? 21.906 20.859 -2.23 1 93.5 174 THR B N 1
ATOM 3058 C CA . THR B 1 174 ? 21.766 20.203 -3.525 1 93.5 174 THR B CA 1
ATOM 3059 C C . THR B 1 174 ? 22.25 18.75 -3.459 1 93.5 174 THR B C 1
ATOM 3061 O O . THR B 1 174 ? 21.609 17.844 -3.984 1 93.5 174 THR B O 1
ATOM 3064 N N . GLY B 1 175 ? 23.391 18.531 -2.896 1 95.12 175 GLY B N 1
ATOM 3065 C CA . GLY B 1 175 ? 23.953 17.188 -2.789 1 95.12 175 GLY B CA 1
ATOM 3066 C C . GLY B 1 175 ? 23.062 16.234 -2.021 1 95.12 175 GLY B C 1
ATOM 3067 O O . GLY B 1 175 ? 22.812 15.109 -2.467 1 95.12 175 GLY B O 1
ATOM 3068 N N . ARG B 1 176 ? 22.594 16.672 -0.918 1 95.75 176 ARG B N 1
ATOM 3069 C CA . ARG B 1 176 ? 21.734 15.836 -0.084 1 95.75 176 ARG B CA 1
ATOM 3070 C C . ARG B 1 176 ? 20.391 15.586 -0.76 1 95.75 176 ARG B C 1
ATOM 3072 O O . ARG B 1 176 ? 19.844 14.484 -0.66 1 95.75 176 ARG B O 1
ATOM 3079 N N . ALA B 1 177 ? 19.922 16.609 -1.479 1 96.31 177 ALA B N 1
ATOM 3080 C CA . ALA B 1 177 ? 18.672 16.453 -2.199 1 96.31 177 ALA B CA 1
ATOM 3081 C C . ALA B 1 177 ? 18.797 15.414 -3.311 1 96.31 177 ALA B C 1
ATOM 3083 O O . ALA B 1 177 ? 17.891 14.609 -3.525 1 96.31 177 ALA B O 1
ATOM 3084 N N . LEU B 1 178 ? 19.922 15.445 -3.984 1 95.94 178 LEU B N 1
ATOM 3085 C CA . LEU B 1 178 ? 20.156 14.484 -5.059 1 95.94 178 LEU B CA 1
ATOM 3086 C C . LEU B 1 178 ? 20.328 13.078 -4.5 1 95.94 178 LEU B C 1
ATOM 3088 O O . LEU B 1 178 ? 19.875 12.102 -5.109 1 95.94 178 LEU B O 1
ATOM 3092 N N . MET B 1 179 ? 20.969 12.969 -3.365 1 96.94 179 MET B N 1
ATOM 3093 C CA . MET B 1 179 ? 21.125 11.664 -2.721 1 96.94 179 MET B CA 1
ATOM 3094 C C . MET B 1 179 ? 19.781 11.109 -2.27 1 96.94 179 MET B C 1
ATOM 3096 O O . MET B 1 179 ? 19.547 9.898 -2.342 1 96.94 179 MET B O 1
ATOM 3100 N N . PHE B 1 180 ? 18.938 12 -1.79 1 96.88 180 PHE B N 1
ATOM 3101 C CA . PHE B 1 180 ? 17.594 11.602 -1.418 1 96.88 180 PHE B CA 1
ATOM 3102 C C . PHE B 1 180 ? 16.812 11.133 -2.641 1 96.88 180 PHE B C 1
ATOM 3104 O O . PHE B 1 180 ? 16.047 10.172 -2.564 1 96.88 180 PHE B O 1
ATOM 3111 N N . LEU B 1 181 ? 17 11.766 -3.797 1 96.5 181 LEU B N 1
ATOM 3112 C CA . LEU B 1 181 ? 16.266 11.5 -5.023 1 96.5 181 LEU B CA 1
ATOM 3113 C C . LEU B 1 181 ? 16.719 10.195 -5.66 1 96.5 181 LEU B C 1
ATOM 3115 O O . LEU B 1 181 ? 15.922 9.516 -6.324 1 96.5 181 LEU B O 1
ATOM 3119 N N . TRP B 1 182 ? 17.906 9.797 -5.43 1 95.94 182 TRP B N 1
ATOM 3120 C CA . TRP B 1 182 ? 18.531 8.672 -6.117 1 95.94 182 TRP B CA 1
ATOM 3121 C C . TRP B 1 182 ? 17.719 7.395 -5.91 1 95.94 182 TRP B C 1
ATOM 3123 O O . TRP B 1 182 ? 17.297 6.75 -6.879 1 95.94 182 TRP B O 1
ATOM 3133 N N . PRO B 1 183 ? 17.359 7 -4.723 1 95 183 PRO B N 1
ATOM 3134 C CA . PRO B 1 183 ? 16.609 5.754 -4.562 1 95 183 PRO B CA 1
ATOM 3135 C C . PRO B 1 183 ? 15.195 5.844 -5.133 1 95 183 PRO B C 1
ATOM 3137 O O . PRO B 1 183 ? 14.562 4.816 -5.387 1 95 183 PRO B O 1
ATOM 3140 N N . CYS B 1 184 ? 14.664 7.02 -5.355 1 94.75 184 C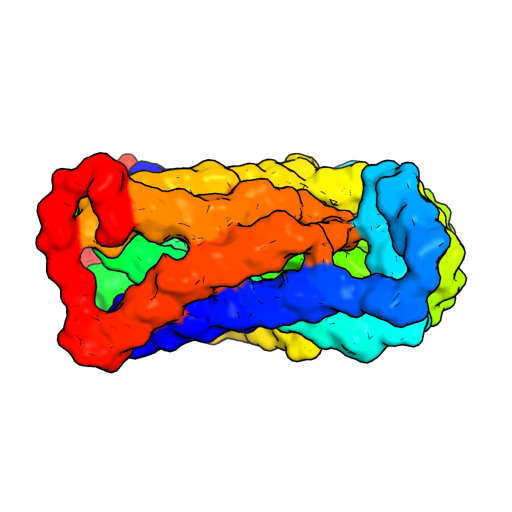YS B N 1
ATOM 3141 C CA . CYS B 1 184 ? 13.328 7.203 -5.906 1 94.75 184 CYS B CA 1
ATOM 3142 C C . CYS B 1 184 ? 13.312 6.922 -7.402 1 94.75 184 CYS B C 1
ATOM 3144 O O . CYS B 1 184 ? 12.242 6.852 -8.016 1 94.75 184 CYS B O 1
ATOM 3146 N N . THR B 1 185 ? 14.484 6.688 -7.996 1 92.31 185 THR B N 1
ATOM 3147 C CA . THR B 1 185 ? 14.562 6.43 -9.43 1 92.31 185 THR B CA 1
ATOM 3148 C C . THR B 1 185 ? 14.594 4.93 -9.711 1 92.31 185 THR B C 1
ATOM 3150 O O . THR B 1 185 ? 14.617 4.508 -10.867 1 92.31 185 THR B O 1
ATOM 3153 N N . MET B 1 186 ? 14.555 4.184 -8.672 1 90.19 186 MET B N 1
ATOM 3154 C CA . MET B 1 186 ? 14.617 2.734 -8.828 1 90.19 186 MET B CA 1
ATOM 3155 C C . MET B 1 186 ? 13.352 2.203 -9.492 1 90.19 186 MET B C 1
ATOM 3157 O O . MET B 1 186 ? 12.25 2.66 -9.188 1 90.19 186 MET B O 1
ATOM 3161 N N . TRP B 1 187 ? 13.562 1.228 -10.336 1 84.44 187 TRP B N 1
ATOM 3162 C CA . TRP B 1 187 ? 12.422 0.6 -10.992 1 84.44 187 TRP B CA 1
ATOM 3163 C C . TRP B 1 187 ? 11.609 -0.225 -9.992 1 84.44 187 TRP B C 1
ATOM 3165 O O . TRP B 1 187 ? 12.164 -0.781 -9.047 1 84.44 187 TRP B O 1
ATOM 3175 N N . VAL B 1 188 ? 10.375 -0.17 -10.18 1 86.38 188 VAL B N 1
ATOM 3176 C CA . VAL B 1 188 ? 9.43 -0.914 -9.367 1 86.38 188 VAL B CA 1
ATOM 3177 C C . VAL B 1 188 ? 8.68 -1.924 -10.227 1 86.38 188 VAL B C 1
ATOM 3179 O O . VAL B 1 188 ? 8.305 -1.621 -11.367 1 86.38 188 VAL B O 1
ATOM 3182 N N . GLY B 1 189 ? 8.594 -3.15 -9.719 1 87.81 189 GLY B N 1
ATOM 3183 C CA . GLY B 1 189 ? 7.867 -4.148 -10.492 1 87.81 189 GLY B CA 1
ATOM 3184 C C . GLY B 1 189 ? 7.902 -5.531 -9.867 1 87.81 189 GLY B C 1
ATOM 3185 O O . GLY B 1 189 ? 8.391 -5.695 -8.742 1 87.81 189 GLY B O 1
ATOM 3186 N N . VAL B 1 190 ? 7.379 -6.434 -10.641 1 88 190 VAL B N 1
ATOM 3187 C CA . VAL B 1 190 ? 7.266 -7.816 -10.195 1 88 190 VAL B CA 1
ATOM 3188 C C . VAL B 1 190 ? 8.633 -8.492 -10.258 1 88 190 VAL B C 1
ATOM 3190 O O . VAL B 1 190 ? 9.297 -8.469 -11.297 1 88 190 VAL B O 1
ATOM 3193 N N . LEU B 1 191 ? 9.023 -9.055 -9.156 1 87.56 191 LEU B N 1
ATOM 3194 C CA . LEU B 1 191 ? 10.25 -9.844 -9.047 1 87.56 191 LEU B CA 1
ATOM 3195 C C . LEU B 1 191 ? 11.43 -9.109 -9.664 1 87.56 191 LEU B C 1
ATOM 3197 O O . LEU B 1 191 ? 12.234 -9.703 -10.383 1 87.56 191 LEU B O 1
ATOM 3201 N N . LYS B 1 192 ? 11.398 -7.82 -9.375 1 84.69 192 LYS B N 1
ATOM 3202 C CA . LYS B 1 192 ? 12.508 -7.012 -9.867 1 84.69 192 LYS B CA 1
ATOM 3203 C C . LYS B 1 192 ? 13.781 -7.285 -9.062 1 84.69 192 LYS B C 1
ATOM 3205 O O . LYS B 1 192 ? 13.727 -7.445 -7.844 1 84.69 192 LYS B O 1
ATOM 3210 N N . GLU B 1 193 ? 14.844 -7.406 -9.797 1 83.44 193 GLU B N 1
ATOM 3211 C CA . GLU B 1 193 ? 16.125 -7.656 -9.133 1 83.44 193 GLU B CA 1
ATOM 3212 C C . GLU B 1 193 ? 16.641 -6.395 -8.453 1 83.44 193 GLU B C 1
ATOM 3214 O O . GLU B 1 193 ? 16.312 -5.281 -8.859 1 83.44 193 GLU B O 1
ATOM 3219 N N . SER B 1 194 ? 17.359 -6.668 -7.375 1 85.5 194 SER B N 1
ATOM 3220 C CA . SER B 1 194 ? 18.078 -5.578 -6.734 1 85.5 194 SER B CA 1
ATOM 3221 C C . SER B 1 194 ? 19.484 -5.426 -7.324 1 85.5 194 SER B C 1
ATOM 3223 O O . SER B 1 194 ? 20.344 -6.285 -7.129 1 85.5 194 SER B O 1
ATOM 3225 N N . ASP B 1 195 ? 19.656 -4.336 -8.039 1 87.06 195 ASP B N 1
ATOM 3226 C CA . ASP B 1 195 ? 20.969 -4.117 -8.641 1 87.06 195 ASP B CA 1
ATOM 3227 C C . ASP B 1 195 ? 21.828 -3.217 -7.766 1 87.06 195 ASP B C 1
ATOM 3229 O O . ASP B 1 195 ? 21.344 -2.645 -6.789 1 87.06 195 ASP B O 1
ATOM 3233 N N . LEU B 1 196 ? 23.047 -3.199 -8.117 1 89.5 196 LEU B N 1
ATOM 3234 C CA . LEU B 1 196 ? 24 -2.434 -7.336 1 89.5 196 LEU B CA 1
ATOM 3235 C C . LEU B 1 196 ? 23.625 -0.957 -7.301 1 89.5 196 LEU B C 1
ATOM 3237 O O . LEU B 1 196 ? 23.812 -0.286 -6.285 1 89.5 196 LEU B O 1
ATOM 3241 N N . PHE B 1 197 ? 23.109 -0.49 -8.383 1 91 197 PHE B N 1
ATOM 3242 C CA . PHE B 1 197 ? 22.688 0.901 -8.453 1 91 197 PHE B CA 1
ATOM 3243 C C . PHE B 1 197 ? 21.609 1.19 -7.422 1 91 197 PHE B C 1
ATOM 3245 O O . PHE B 1 197 ? 21.625 2.242 -6.777 1 91 197 PHE B O 1
ATOM 3252 N N . GLY B 1 198 ? 20.719 0.281 -7.258 1 92.81 198 GLY B N 1
ATOM 3253 C CA . GLY B 1 198 ? 19.656 0.43 -6.266 1 92.81 198 GLY B CA 1
ATOM 3254 C C . GLY B 1 198 ? 20.172 0.371 -4.84 1 92.81 198 GLY B C 1
ATOM 3255 O O . GLY B 1 198 ? 19.734 1.145 -3.984 1 92.81 198 GLY B O 1
ATOM 3256 N N . VAL B 1 199 ? 21.109 -0.48 -4.602 1 95.38 199 VAL B N 1
ATOM 3257 C CA . VAL B 1 199 ? 21.688 -0.627 -3.27 1 95.38 199 VAL B CA 1
ATOM 3258 C C . VAL B 1 199 ? 22.438 0.641 -2.893 1 95.38 199 VAL B C 1
ATOM 3260 O O . VAL B 1 199 ? 22.297 1.151 -1.78 1 95.38 199 VAL B O 1
ATOM 3263 N N . LEU B 1 200 ? 23.172 1.137 -3.816 1 95.75 200 LEU B N 1
ATOM 3264 C CA . LEU B 1 200 ? 23.922 2.361 -3.576 1 95.75 200 LEU B CA 1
ATOM 3265 C C . LEU B 1 200 ? 23 3.545 -3.363 1 95.75 200 LEU B C 1
ATOM 3267 O O . LEU B 1 200 ? 23.266 4.414 -2.529 1 95.75 200 LEU B O 1
ATOM 3271 N N . GLY B 1 201 ? 21.984 3.564 -4.176 1 96.06 201 GLY B N 1
ATOM 3272 C CA . GLY B 1 201 ? 20.984 4.602 -3.977 1 96.06 201 GLY B CA 1
ATOM 3273 C C . GLY B 1 201 ? 20.359 4.57 -2.594 1 96.06 201 GLY B C 1
ATOM 3274 O O . GLY B 1 201 ? 20.172 5.617 -1.965 1 96.06 201 GLY B O 1
ATOM 3275 N N . ALA B 1 202 ? 20.047 3.387 -2.145 1 96.06 202 ALA B N 1
ATOM 3276 C CA . ALA B 1 202 ? 19.516 3.234 -0.795 1 96.06 202 ALA B CA 1
ATOM 3277 C C . ALA B 1 202 ? 20.531 3.678 0.253 1 96.06 202 ALA B C 1
ATOM 3279 O O . ALA B 1 202 ? 20.156 4.266 1.273 1 96.06 202 ALA B O 1
ATOM 3280 N N . GLY B 1 203 ? 21.75 3.332 0.021 1 97.44 203 GLY B N 1
ATOM 3281 C CA . GLY B 1 203 ? 22.812 3.809 0.9 1 97.44 203 GLY B CA 1
ATOM 3282 C C . GLY B 1 203 ? 22.906 5.32 0.949 1 97.44 203 GLY B C 1
ATOM 3283 O O . GLY B 1 203 ? 23.109 5.902 2.02 1 97.44 203 GLY B O 1
ATOM 3284 N N . ALA B 1 204 ? 22.781 5.918 -0.187 1 97.19 204 ALA B N 1
ATOM 3285 C CA . ALA B 1 204 ? 22.812 7.379 -0.267 1 97.19 204 ALA B CA 1
ATOM 3286 C C . ALA B 1 204 ? 21.672 7.988 0.54 1 97.19 204 ALA B C 1
ATOM 3288 O O . ALA B 1 204 ? 21.844 9.008 1.203 1 97.19 204 ALA B O 1
ATOM 3289 N N . ALA B 1 205 ? 20.531 7.402 0.449 1 96.69 205 ALA B N 1
ATOM 3290 C CA . ALA B 1 205 ? 19.391 7.883 1.232 1 96.69 205 ALA B CA 1
ATOM 3291 C C . ALA B 1 205 ? 19.688 7.797 2.729 1 96.69 205 ALA B C 1
ATOM 3293 O O . ALA B 1 205 ? 19.266 8.664 3.498 1 96.69 205 ALA B O 1
ATOM 3294 N N . CYS B 1 206 ? 20.344 6.746 3.156 1 97.81 206 CYS B N 1
ATOM 3295 C CA . CYS B 1 206 ? 20.734 6.613 4.559 1 97.81 206 CYS B CA 1
ATOM 3296 C C . CYS B 1 206 ? 21.625 7.766 4.988 1 97.81 206 CYS B C 1
ATOM 3298 O O . CYS B 1 206 ? 21.453 8.32 6.078 1 97.81 206 CYS B O 1
ATOM 3300 N N . LEU B 1 207 ? 22.5 8.133 4.156 1 96.94 207 LEU B N 1
ATOM 3301 C CA . LEU B 1 207 ? 23.469 9.18 4.477 1 96.94 207 LEU B CA 1
ATOM 3302 C C . LEU B 1 207 ? 22.766 10.523 4.668 1 96.94 207 LEU B C 1
ATOM 3304 O O . LEU B 1 207 ? 23.312 11.414 5.328 1 96.94 207 LEU B O 1
ATOM 3308 N N . VAL B 1 208 ? 21.594 10.633 4.152 1 96.81 208 VAL B N 1
ATOM 3309 C CA . VAL B 1 208 ? 20.906 11.914 4.199 1 96.81 208 VAL B CA 1
ATOM 3310 C C . VAL B 1 208 ? 19.828 11.883 5.289 1 96.81 208 VAL B C 1
ATOM 3312 O O . VAL B 1 208 ? 19.719 12.812 6.09 1 96.81 208 VAL B O 1
ATOM 3315 N N . LEU B 1 209 ? 19.109 10.828 5.391 1 97.69 209 LEU B N 1
ATOM 3316 C CA . LEU B 1 209 ? 17.953 10.773 6.27 1 97.69 209 LEU B CA 1
ATOM 3317 C C . LEU B 1 209 ? 18.359 10.406 7.691 1 97.69 209 LEU B C 1
ATOM 3319 O O . LEU B 1 209 ? 17.797 10.938 8.656 1 97.69 209 LEU B O 1
ATOM 3323 N N . VAL B 1 210 ? 19.328 9.516 7.859 1 97.44 210 VAL B N 1
ATOM 3324 C CA . VAL B 1 210 ? 19.734 9.055 9.188 1 97.44 210 VAL B CA 1
ATOM 3325 C C . VAL B 1 210 ? 20.25 10.227 10 1 97.44 210 VAL B C 1
ATOM 3327 O O . VAL B 1 210 ? 19.812 10.461 11.125 1 97.44 210 VAL B O 1
ATOM 3330 N N . PRO B 1 211 ? 21.188 11.062 9.461 1 96.12 211 PRO B N 1
ATOM 3331 C CA . PRO B 1 211 ? 21.641 12.211 10.242 1 96.12 211 PRO B CA 1
ATOM 3332 C C . PRO B 1 211 ? 20.5 13.18 10.57 1 96.12 211 PRO B C 1
ATOM 3334 O O . PRO B 1 211 ? 20.484 13.766 11.656 1 96.12 211 PRO B O 1
ATOM 3337 N N . LEU B 1 212 ? 19.641 13.375 9.633 1 94.62 212 LEU B N 1
ATOM 3338 C CA . LEU B 1 212 ? 18.5 14.234 9.898 1 94.62 212 LEU B CA 1
ATOM 3339 C C . LEU B 1 212 ? 17.656 13.695 11.062 1 94.62 212 LEU B C 1
ATOM 3341 O O . LEU B 1 212 ? 17.25 14.461 11.938 1 94.62 212 LEU B O 1
ATOM 3345 N N . GLY B 1 213 ? 17.406 12.367 11.055 1 96.62 213 GLY B N 1
ATOM 3346 C CA . GLY B 1 213 ? 16.688 11.75 12.148 1 96.62 213 GLY B CA 1
ATOM 3347 C C . GLY B 1 213 ? 17.375 11.891 13.484 1 96.62 213 GLY B C 1
ATOM 3348 O O . GLY B 1 213 ? 16.75 12.188 14.5 1 96.62 213 GLY B O 1
ATOM 3349 N N . VAL B 1 214 ? 18.641 11.711 13.484 1 95.88 214 VAL B N 1
ATOM 3350 C CA . VAL B 1 214 ? 19.438 11.82 14.703 1 95.88 214 VAL B CA 1
ATOM 3351 C C . VAL B 1 214 ? 19.375 13.25 15.234 1 95.88 214 VAL B C 1
ATOM 3353 O O . VAL B 1 214 ? 19.25 13.469 16.453 1 95.88 214 VAL B O 1
ATOM 3356 N N . ARG B 1 215 ? 19.422 14.219 14.328 1 93.31 215 ARG B N 1
ATOM 3357 C CA . ARG B 1 215 ? 19.344 15.617 14.734 1 93.31 215 ARG B CA 1
ATOM 3358 C C . ARG B 1 215 ? 18 15.914 15.406 1 93.31 215 ARG B C 1
ATOM 3360 O O . ARG B 1 215 ? 17.938 16.625 16.406 1 93.31 215 ARG B O 1
ATOM 3367 N N . ILE B 1 216 ? 17.016 15.398 14.836 1 92.06 216 ILE B N 1
ATOM 3368 C CA . ILE B 1 216 ? 15.695 15.602 15.391 1 92.06 216 ILE B CA 1
ATOM 3369 C C . ILE B 1 216 ? 15.602 14.953 16.766 1 92.06 216 ILE B C 1
ATOM 3371 O O . ILE B 1 216 ? 15.07 15.547 17.703 1 92.06 216 ILE B O 1
ATOM 3375 N N . LEU B 1 217 ? 16.125 13.789 16.922 1 92.94 217 LEU B N 1
ATOM 3376 C CA . LEU B 1 217 ? 16.078 13.047 18.188 1 92.94 217 LEU B CA 1
ATOM 3377 C C . LEU B 1 217 ? 16.922 13.734 19.25 1 92.94 217 LEU B C 1
ATOM 3379 O O . LEU B 1 217 ? 16.641 13.609 20.438 1 92.94 217 LEU B O 1
ATOM 3383 N N . ARG B 1 218 ? 17.844 14.484 18.797 1 90.81 218 ARG B N 1
ATOM 3384 C CA . ARG B 1 218 ? 18.719 15.195 19.734 1 90.81 218 ARG B CA 1
ATOM 3385 C C . ARG B 1 218 ? 18.203 16.609 19.984 1 90.81 218 ARG B C 1
ATOM 3387 O O . ARG B 1 218 ? 18.875 17.422 20.609 1 90.81 218 ARG B O 1
ATOM 3394 N N . ASN B 1 219 ? 17 16.938 19.562 1 81.81 219 ASN B N 1
ATOM 3395 C CA . ASN B 1 219 ? 16.344 18.234 19.75 1 81.81 219 ASN B CA 1
ATOM 3396 C C . ASN B 1 219 ? 17.172 19.375 19.156 1 81.81 219 ASN B C 1
ATOM 3398 O O . ASN B 1 219 ? 17.328 20.422 19.781 1 81.81 219 ASN B O 1
ATOM 3402 N N . ARG B 1 220 ? 17.906 19.047 18.078 1 72.69 220 ARG B N 1
ATOM 3403 C CA . ARG B 1 220 ? 18.641 20.062 17.328 1 72.69 220 ARG B CA 1
ATOM 3404 C C . ARG B 1 220 ? 18.078 20.203 15.914 1 72.69 220 ARG B C 1
ATOM 3406 O O . ARG B 1 220 ? 18.688 19.719 14.945 1 72.69 220 ARG B O 1
ATOM 3413 N N . PRO B 1 221 ? 16.938 20.797 15.773 1 65.06 221 PRO B N 1
ATOM 3414 C CA . PRO B 1 221 ? 16.344 20.797 14.438 1 65.06 221 PRO B CA 1
ATOM 3415 C C . PRO B 1 221 ? 17.156 21.625 13.438 1 65.06 221 PRO B C 1
ATOM 3417 O O . PRO B 1 221 ? 17.953 22.484 13.828 1 65.06 221 PRO B O 1
ATOM 3420 N N . PRO B 1 222 ? 17.109 21.188 12.117 1 63 222 PRO B N 1
ATOM 3421 C CA . PRO B 1 222 ? 17.953 21.844 11.109 1 63 222 PRO B CA 1
ATOM 3422 C C . PRO B 1 222 ? 17.766 23.359 11.055 1 63 222 PRO B C 1
ATOM 3424 O O . PRO B 1 222 ? 16.656 23.844 11.289 1 63 222 PRO B O 1
ATOM 3427 N N . SER B 1 223 ? 18.828 24.031 11.273 1 58.16 223 SER B N 1
ATOM 3428 C CA . SER B 1 223 ? 18.812 25.484 11.141 1 58.16 223 SER B CA 1
ATOM 3429 C C . SER B 1 223 ? 18.891 25.906 9.672 1 58.16 223 SER B C 1
ATOM 3431 O O . SER B 1 223 ? 19.453 25.188 8.844 1 58.16 223 SER B O 1
ATOM 3433 N N . ASP B 1 224 ? 17.969 26.75 9.258 1 58.25 224 ASP B N 1
ATOM 3434 C CA . ASP B 1 224 ? 17.938 27.312 7.906 1 58.25 224 ASP B CA 1
ATOM 3435 C C . ASP B 1 224 ? 19.344 27.672 7.43 1 58.25 224 ASP B C 1
ATOM 3437 O O . ASP B 1 224 ? 20 28.547 8 1 58.25 224 ASP B O 1
ATOM 3441 N N . ARG B 1 225 ? 19.953 26.672 6.75 1 57.78 225 ARG B N 1
ATOM 3442 C CA . ARG B 1 225 ? 21.234 27.094 6.223 1 57.78 225 ARG B CA 1
ATOM 3443 C C . ARG B 1 225 ? 21.062 27.891 4.926 1 57.78 225 ARG B C 1
ATOM 3445 O O . ARG B 1 225 ? 20.125 27.672 4.18 1 57.78 225 ARG B O 1
ATOM 3452 N N . GLY B 1 226 ? 21.141 29.125 4.742 1 55.62 226 GLY B N 1
ATOM 3453 C CA . GLY B 1 226 ? 21.141 29.953 3.551 1 55.62 226 GLY B CA 1
ATOM 3454 C C . GLY B 1 226 ? 21.281 29.156 2.266 1 55.62 226 GLY B C 1
ATOM 3455 O O . GLY B 1 226 ? 21.844 28.062 2.266 1 55.62 226 GLY B O 1
ATOM 3456 N N . ARG B 1 227 ? 20.297 29.25 1.312 1 61.47 227 ARG B N 1
ATOM 3457 C CA . ARG B 1 227 ? 20.172 28.578 0.027 1 61.47 227 ARG B CA 1
ATOM 3458 C C . ARG B 1 227 ? 21.406 28.812 -0.836 1 61.47 227 ARG B C 1
ATOM 3460 O O . ARG B 1 227 ? 21.75 29.953 -1.143 1 61.47 227 ARG B O 1
ATOM 3467 N N . ARG B 1 228 ? 22.375 27.891 -0.865 1 59.84 228 ARG B N 1
ATOM 3468 C CA . ARG B 1 228 ? 23.375 27.969 -1.931 1 59.84 228 ARG B CA 1
ATOM 3469 C C . ARG B 1 228 ? 23.25 26.781 -2.875 1 59.84 228 ARG B C 1
ATOM 3471 O O . ARG B 1 228 ? 23.031 25.641 -2.434 1 59.84 228 ARG B O 1
ATOM 3478 N N . PRO B 1 229 ? 23.172 27.016 -4.297 1 53.81 229 PRO B N 1
ATOM 3479 C CA . PRO B 1 229 ? 22.984 25.969 -5.293 1 53.81 229 PRO B CA 1
ATOM 3480 C C . PRO B 1 229 ? 23.891 24.766 -5.051 1 53.81 229 PRO B C 1
ATOM 3482 O O . PRO B 1 229 ? 23.469 23.625 -5.273 1 53.81 229 PRO B O 1
ATOM 3485 N N . LEU B 1 230 ? 25.094 25.031 -4.754 1 56.69 230 LEU B N 1
ATOM 3486 C CA . LEU B 1 230 ? 26.031 23.953 -4.441 1 56.69 230 LEU B CA 1
ATOM 3487 C C . LEU B 1 230 ? 26.219 23.828 -2.932 1 56.69 230 LEU B C 1
ATOM 3489 O O . LEU B 1 230 ? 26.984 24.578 -2.326 1 56.69 230 LEU B O 1
ATOM 3493 N N . SER B 1 231 ? 25.203 23.375 -2.336 1 66.81 231 SER B N 1
ATOM 3494 C CA . SER B 1 231 ? 25.266 23.281 -0.88 1 66.81 231 SER B CA 1
ATOM 3495 C C . SER B 1 231 ? 24.984 21.859 -0.409 1 66.81 231 SER B C 1
ATOM 3497 O O . SER B 1 231 ? 24.406 21.062 -1.148 1 66.81 231 SER B O 1
ATOM 3499 N N . TRP B 1 232 ? 25.734 21.547 0.647 1 70.06 232 TRP B N 1
ATOM 3500 C CA . TRP B 1 232 ? 25.484 20.266 1.279 1 70.06 232 TRP B CA 1
ATOM 3501 C C . TRP B 1 232 ? 24.328 20.344 2.266 1 70.06 232 TRP B C 1
ATOM 3503 O O . TRP B 1 232 ? 24.188 21.344 2.988 1 70.06 232 TRP B O 1
#

Secondary structure (DSSP, 8-state):
--HHHHHHHHHHHHHHHHHHHHHHHGGGTTS-HHHHHHHHHSSSSHHHHHHHHHH-HHHHHHHHHHHHHHHHHHHHHHHHHHHHHHTT-HHHHHHHHHHHHHHHHHHHHHHHHHHHHHHHHHHH-HHHHHHHHHHTHHHHHH-GGGHHHHHHHHHHHHHHHHHHHHHHTTSS-HHHHHHHHGGGGS---TT----HHHHHHHHHHHHHHHHHHHHHHTT-PPP-----SS--/--HHHHHHHHHHHHHHHHHHHHHHHGGGTTS-HHHHHHHHHSSSSHHHHHHHHHH-HHHHHHHHHHHHHHHHHHHHHHHHHHHHHHTT-HHHHHHHHHHHHHHHHHHHHHHHHHHHHHHHHHHH-HHHHHHHHHHTHHHHHHTGGGHHHHHHHHHHHHHHHHHHHHHHTTSS-HHHHHHHHGGGGS---TT----HHHHHHHHHHHHHHHHHHHHHHTT-PPP-----SS--

pLDDT: mean 91.65, std 8.99, range [53.81, 98.5]

Solvent-accessible surface area (backbone atoms only — not comparable to full-atom values): 21647 Å² total; per-residue (Å²): 119,62,56,57,59,30,13,49,24,22,35,49,12,39,48,37,26,30,52,6,36,46,42,44,44,49,50,59,68,87,52,52,72,67,54,51,51,53,32,68,70,42,96,50,43,44,59,45,52,45,50,30,32,70,75,37,47,67,61,42,44,49,14,54,26,33,31,50,51,10,53,62,35,34,52,51,19,43,51,36,50,25,56,63,16,32,77,71,27,40,65,34,14,48,51,12,41,54,24,33,50,32,17,45,40,21,52,30,18,28,49,18,36,37,52,49,50,5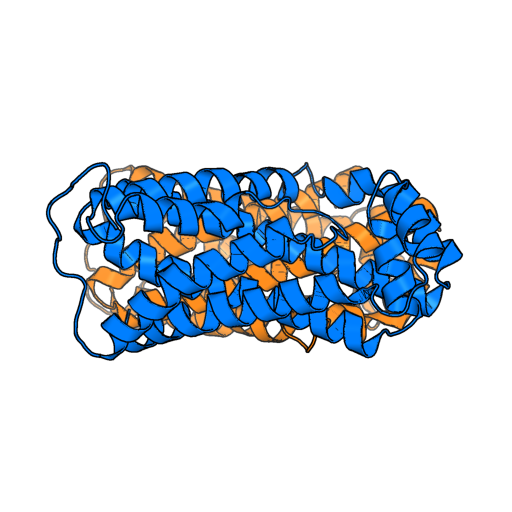2,48,34,27,76,72,62,33,53,69,54,28,41,51,54,48,63,75,40,39,66,60,66,45,31,46,52,90,38,46,43,47,58,25,37,50,18,22,43,56,9,28,48,36,33,28,53,16,27,38,75,43,25,72,28,19,43,57,39,24,51,28,53,32,44,43,30,67,52,86,82,58,58,44,59,72,44,46,70,70,48,35,51,18,27,46,36,28,30,69,45,35,27,57,52,10,51,29,37,60,66,74,47,65,85,63,75,49,79,90,43,85,86,22,104,116,63,56,56,59,29,12,50,24,22,35,48,12,40,48,37,27,29,52,7,36,45,41,43,44,48,48,59,68,87,53,53,71,67,54,51,52,54,33,67,70,42,96,50,43,44,58,46,52,48,48,29,32,70,75,38,47,67,61,42,45,49,15,54,25,32,29,48,50,11,52,62,35,34,52,50,19,43,50,37,51,24,55,62,15,33,77,72,27,40,66,35,14,46,51,12,41,56,23,33,50,34,17,46,38,22,52,29,18,28,49,19,35,38,53,49,50,52,48,33,28,76,73,61,33,53,69,55,30,42,51,54,48,64,74,39,39,65,55,67,48,36,37,56,91,34,47,48,47,58,25,38,50,17,23,43,55,8,28,49,36,32,28,52,17,26,37,73,42,26,73,29,19,43,58,39,24,50,28,52,32,44,44,30,67,52,87,80,57,59,44,59,71,44,47,69,69,48,35,50,17,27,48,36,29,30,69,44,34,28,59,52,11,51,31,38,60,65,73,48,65,83,62,76,48,80,89,44,83,88,22,104

Foldseek 3Di:
DPLQLLLVLLQPLLVLLLQLLVLLQCLCVPPDPVVVVVCVPDPANLLVLLVSCLVPVPSSVVSLVSNLVSLVSVLSNLLSLLVLLCVQPVVLSVLLSVLQVLLSVLQVLLSVVQVVLNVCCVVPNSVVSSVVCVVCVVCSWCDDVSSSVVSNVSLLVSLLSSLVSCLRSQNDAPQLSVLSNQLSPDDGTHNHGRDPSNSVSSVSSNVNRNVQSVCSNVVNHDDRDPRDNHDD/DPLQLLLVLLQPLLVLLLQLLVLLQCLCVPPDPVVVVVCVPDPANLLVLLVSCLVPVPSSVVSLVSNLVSLVSVLSNLLSLLVLLCVQPVVLSVLLSVLQVLLSVLQVLLSVVQVVLNVCCVVPNSVVSSVVCVVCVVCSWCDDVSSSVVSNVSLLVSLLSSLVSCLRSQNDAQQLSVLSNQLSPDDGTHNHGRDPSNSVSSVSSNVNRNVQSVCSNVVNHDDRDPRDNPDD